Protein 6ZUI (pdb70)

Secondary structure (DSSP, 8-state):
-HHHHHHHHHHHHHHHH-TTT--HHHHHHHHT---TTT-S-HHHHHHHHHHHHHHHHHHHHHHHHHHSSSSHHHHHHHHHHTT---SS--GGGTTT--EEEEEEEEGGGTEEEEEEEEEEEBTTS-EEEEEEEEEEEESSSS--PPPPSEEEEEEEEEE--TT--SSEEEEEEEEEEE------SGGGGGSSEEEEEEEEEEEETTEEEEEEEEEEEETTTTEEEEEEEETTSS-SS-GGGGTTT--GGG-B--GGGGGG-HHHHTTTT-EEEEEEEEETTS-EEEEEEEEEEETTEEEEEEEEEEES--TTSTTTTT-B-SS----HHHHHHTTTTTS-HHHHHHHHHHHHHHHHHHHHHHHHHHHTTS-B-SS-HHHHHHHHHHHHHHHHHHHHHHTSSHHHHHHHHHHHHHSBPPP-

Structure (mmCIF, N/CA/C/O backbone):
data_6ZUI
#
_entry.id   6ZUI
#
_cell.length_a   90.232
_cell.length_b   95.437
_cell.length_c   106.246
_cell.angle_alpha   90.000
_cell.angle_beta   90.000
_cell.angle_gamma   90.000
#
_symmetry.space_group_name_H-M   'C 2 2 21'
#
loop_
_entity.id
_entity.type
_entity.pdbx_description
1 polymer 'HTH-type transcriptional repressor NemR,Green fluorescent protein,Green fluorescent protein,HTH-type transcriptional repressor NemR'
2 water water
#
loop_
_atom_site.group_PDB
_atom_site.id
_atom_site.type_symbol
_atom_site.label_atom_id
_atom_site.label_alt_id
_atom_site.label_comp_id
_atom_site.label_asym_id
_atom_site.label_entity_id
_atom_site.label_seq_id
_atom_site.pdbx_PDB_ins_code
_atom_site.Cartn_x
_atom_site.Cartn_y
_atom_site.Cartn_z
_atom_site.occupancy
_atom_site.B_iso_or_equiv
_atom_site.auth_seq_id
_atom_site.auth_comp_id
_atom_site.auth_asym_id
_atom_site.auth_atom_id
_atom_site.pdbx_PDB_model_num
ATOM 1 N N . ASP A 1 8 ? -10.44186 -40.57794 28.90563 1.000 63.93996 8 ASP A N 1
ATOM 2 C CA . ASP A 1 8 ? -10.27120 -42.01965 28.76324 1.000 57.22103 8 ASP A CA 1
ATOM 3 C C . ASP A 1 8 ? -9.55188 -42.36423 27.45850 1.000 56.28812 8 ASP A C 1
ATOM 4 O O . ASP A 1 8 ? -10.04433 -42.05034 26.37176 1.000 55.27626 8 ASP A O 1
ATOM 9 N N . THR A 1 9 ? -8.39892 -43.03143 27.56938 1.000 52.06535 9 THR A N 1
ATOM 10 C CA . THR A 1 9 ? -7.58263 -43.30023 26.38802 1.000 55.03209 9 THR A CA 1
ATOM 11 C C . THR A 1 9 ? -8.30859 -44.21117 25.40480 1.000 53.32554 9 THR A C 1
ATOM 12 O O . THR A 1 9 ? -8.28686 -43.96858 24.19368 1.000 51.24329 9 THR A O 1
ATOM 16 N N . ARG A 1 10 ? -8.95863 -45.26366 25.90028 1.000 51.93917 10 ARG A N 1
ATOM 17 C CA . ARG A 1 10 ? -9.59870 -46.20177 24.98598 1.000 53.74208 10 ARG A CA 1
ATOM 18 C C . ARG A 1 10 ? -10.76218 -45.55114 24.25147 1.000 48.68099 10 ARG A C 1
ATOM 19 O O . ARG A 1 10 ? -10.92599 -45.74681 23.04265 1.000 47.05019 10 ARG A O 1
ATOM 27 N N . GLU A 1 11 ? -11.57940 -44.77589 24.96160 1.000 46.68568 11 GLU A N 1
ATOM 28 C CA . GLU A 1 11 ? -12.65794 -44.05053 24.30030 1.000 47.55049 11 GLU A CA 1
ATOM 29 C C . GLU A 1 11 ? -12.11442 -43.06227 23.27711 1.000 45.88457 11 GLU A C 1
ATOM 30 O O . GLU A 1 11 ? -12.68591 -42.90500 22.19153 1.000 39.76404 11 GLU A O 1
ATOM 36 N N . HIS A 1 12 ? -10.99689 -42.40322 23.59441 1.000 44.37017 12 HIS A N 1
ATOM 37 C CA . HIS A 1 12 ? -10.46455 -41.39222 22.68774 1.000 44.70651 12 HIS A CA 1
ATOM 38 C C . HIS A 1 12 ? -10.08139 -42.00235 21.35053 1.000 38.84185 12 HIS A C 1
ATOM 39 O O . HIS A 1 12 ? -10.37538 -41.43741 20.29381 1.000 39.93863 12 HIS A O 1
ATOM 46 N N . LEU A 1 13 ? -9.43431 -43.16140 21.38022 1.000 38.25316 13 LEU A N 1
ATOM 47 C CA . LEU A 1 13 ? -9.04804 -43.83941 20.14793 1.000 40.29100 13 LEU A CA 1
ATOM 48 C C . LEU A 1 13 ? -10.27046 -44.23984 19.33146 1.000 42.66019 13 LEU A C 1
ATOM 49 O O . LEU A 1 13 ? -10.33700 -43.98536 18.12174 1.000 43.22342 13 LEU A O 1
ATOM 54 N N . LEU A 1 14 ? -11.24806 -44.88179 19.97727 1.000 37.21624 14 LEU A N 1
ATOM 55 C CA . LEU A 1 14 ? -12.45274 -45.28296 19.26299 1.000 38.10571 14 LEU A CA 1
ATOM 56 C C . LEU A 1 14 ? -13.14874 -44.07616 18.67024 1.000 37.38938 14 LEU A C 1
ATOM 57 O O . LEU A 1 14 ? -13.58518 -44.10999 17.51433 1.000 37.88995 14 LEU A O 1
ATOM 62 N N . ALA A 1 15 ? -13.24770 -42.99131 19.44212 1.000 38.12615 15 ALA A N 1
ATOM 63 C CA . ALA A 1 15 ? -13.84604 -41.77425 18.90852 1.000 39.70953 15 ALA A CA 1
ATOM 64 C C . ALA A 1 15 ? -13.06015 -41.28502 17.70223 1.000 42.47963 15 ALA A C 1
ATOM 65 O O . ALA A 1 15 ? -13.64357 -41.00086 16.64722 1.000 41.00368 15 ALA A O 1
ATOM 67 N N . THR A 1 16 ? -11.72272 -41.23213 17.82608 1.000 36.29948 16 THR A N 1
ATOM 68 C CA . THR A 1 16 ? -10.88434 -40.79958 16.71117 1.000 36.89098 16 THR A CA 1
ATOM 69 C C . THR A 1 16 ? -11.05275 -41.71690 15.50798 1.000 37.00677 16 THR A C 1
ATOM 70 O O . THR A 1 16 ? -11.24347 -41.24866 14.37870 1.000 36.07164 16 THR A O 1
ATOM 74 N N . GLY A 1 17 ? -10.97437 -43.03186 15.72781 1.000 33.50823 17 GLY A N 1
ATOM 75 C CA . GLY A 1 17 ? -11.09681 -43.96267 14.61791 1.000 37.79864 17 GLY A CA 1
ATOM 76 C C . GLY A 1 17 ? -12.44653 -43.91213 13.92116 1.000 36.87149 17 GLY A C 1
ATOM 77 O O . GLY A 1 17 ? -12.54273 -44.17712 12.72081 1.000 38.68211 17 GLY A O 1
ATOM 78 N N . GLU A 1 18 ? -13.50441 -43.58517 14.65638 1.000 36.64421 18 GLU A N 1
ATOM 79 C CA . GLU A 1 18 ? -14.81189 -43.41359 14.02760 1.000 42.07532 18 GLU A CA 1
ATOM 80 C C . GLU A 1 18 ? -14.79505 -42.24523 13.04463 1.000 44.11010 18 GLU A C 1
ATOM 81 O O . GLU A 1 18 ? -15.19448 -42.39022 11.88176 1.000 41.47996 18 GLU A O 1
ATOM 87 N N . GLN A 1 19 ? -14.34053 -41.06915 13.50317 1.000 41.23982 19 GLN A N 1
ATOM 88 C CA . GLN A 1 19 ? -14.23853 -39.90869 12.62039 1.000 39.40371 19 GLN A CA 1
ATOM 89 C C . GLN A 1 19 ? -13.36495 -40.22094 11.41508 1.000 43.42353 19 GLN A C 1
ATOM 90 O O . GLN A 1 19 ? -13.69401 -39.84676 10.28241 1.000 45.62685 19 GLN A O 1
ATOM 96 N N . LEU A 1 20 ? -12.25296 -40.92180 11.63918 1.000 37.80977 20 LEU A N 1
ATOM 97 C CA . LEU A 1 20 ? -11.35919 -41.26394 10.54041 1.000 39.38257 20 LEU A CA 1
ATOM 98 C C . LEU A 1 20 ? -12.06856 -42.15703 9.53112 1.000 45.20576 20 LEU A C 1
ATOM 99 O O . LEU A 1 20 ? -12.01040 -41.91745 8.31973 1.000 49.07741 20 LEU A O 1
ATOM 104 N N . SER A 1 21 ? -12.75842 -43.19112 10.01899 1.000 40.12149 21 SER A N 1
ATOM 105 C CA . SER A 1 21 ? -13.53627 -44.04977 9.13264 1.000 45.26547 21 SER A CA 1
ATOM 106 C C . SER A 1 21 ? -14.68211 -43.28309 8.47703 1.000 43.41457 21 SER A C 1
ATOM 107 O O . SER A 1 21 ? -14.98589 -43.50183 7.29942 1.000 46.67014 21 SER A O 1
ATOM 110 N N . LEU A 1 22 ? -15.32868 -42.37895 9.22281 1.000 40.84873 22 LEU A N 1
ATOM 111 C CA . LEU A 1 22 ? -16.36396 -41.52194 8.63766 1.000 47.93535 22 LEU A CA 1
ATOM 112 C C . LEU A 1 22 ? -15.88344 -40.82710 7.37243 1.000 48.37896 22 LEU A C 1
ATOM 113 O O . LEU A 1 22 ? -16.68553 -40.53862 6.47838 1.000 47.98969 22 LEU A O 1
ATOM 118 N N . GLN A 1 23 ? -14.58141 -40.55552 7.27474 1.000 49.14537 23 GLN A N 1
ATOM 119 C CA . GLN A 1 23 ? -14.01194 -39.81857 6.15448 1.000 49.13492 23 GLN A CA 1
ATOM 120 C C . GLN A 1 23 ? -13.19624 -40.70027 5.22032 1.000 51.93868 23 GLN A C 1
ATOM 121 O O . GLN A 1 23 ? -13.37899 -40.63651 3.99869 1.000 54.48200 23 GLN A O 1
ATOM 127 N N . ARG A 1 24 ? -12.31256 -41.53912 5.77397 1.000 50.03604 24 ARG A N 1
ATOM 128 C CA . ARG A 1 24 ? -11.45223 -42.42107 4.98491 1.000 51.45430 24 ARG A CA 1
ATOM 129 C C . ARG A 1 24 ? -12.11391 -43.74445 4.63684 0.230 49.62847 24 ARG A C 1
ATOM 130 O O . ARG A 1 24 ? -11.71117 -44.39059 3.66280 1.000 50.55777 24 ARG A O 1
ATOM 138 N N . GLY A 1 25 ? -13.07864 -44.18514 5.43900 1.000 46.56047 25 GLY A N 1
ATOM 139 C CA . GLY A 1 25 ? -13.47568 -45.57750 5.46553 1.000 50.11593 25 GLY A CA 1
ATOM 140 C C . GLY A 1 25 ? -12.62677 -46.37879 6.44021 1.000 51.21227 25 GLY A C 1
ATOM 141 O O . GLY A 1 25 ? -11.57267 -45.93932 6.91325 1.000 45.87327 25 GLY A O 1
ATOM 142 N N . PHE A 1 26 ? -13.09779 -47.58955 6.75581 1.000 45.85707 26 PHE A N 1
ATOM 143 C CA . PHE A 1 26 ? -12.37406 -48.36529 7.75601 1.000 44.78661 26 PHE A CA 1
ATOM 144 C C . PHE A 1 26 ? -11.14155 -49.03013 7.16768 1.000 47.24779 26 PHE A C 1
ATOM 145 O O . PHE A 1 26 ? -10.04700 -48.93513 7.73530 1.000 50.13527 26 PHE A O 1
ATOM 153 N N . THR A 1 27 ? -11.30694 -49.73739 6.05103 1.000 47.58292 27 THR A N 1
ATOM 154 C CA . THR A 1 27 ? -10.18866 -50.48345 5.48725 1.000 48.80936 27 THR A CA 1
ATOM 155 C C . THR A 1 27 ? -9.05947 -49.55315 5.07929 1.000 49.88823 27 THR A C 1
ATOM 156 O O . THR A 1 27 ? -7.89383 -49.96604 5.05683 1.000 50.05526 27 THR A O 1
ATOM 160 N N . GLY A 1 28 ? -9.38483 -48.29389 4.76923 0.626 50.12380 28 GLY A N 1
ATOM 161 C CA . GLY A 1 28 ? -8.39957 -47.29627 4.40702 0.626 50.77189 28 GLY A CA 1
ATOM 162 C C . GLY A 1 28 ? -7.78811 -46.53979 5.56123 0.626 54.09869 28 GLY A C 1
ATOM 163 O O . GLY A 1 28 ? -6.78436 -45.84134 5.37540 0.626 55.22126 28 GLY A O 1
ATOM 164 N N . MET A 1 29 ? -8.37238 -46.64871 6.75157 1.000 51.41904 29 MET A N 1
ATOM 165 C CA . MET A 1 29 ? -7.79655 -46.02424 7.93587 1.000 44.66460 29 MET A CA 1
ATOM 166 C C . MET A 1 29 ? -6.53883 -46.77435 8.35876 1.000 46.23479 29 MET A C 1
ATOM 167 O O . MET A 1 29 ? -6.59955 -47.97079 8.66496 1.000 43.06967 29 MET A O 1
ATOM 172 N N . GLY A 1 30 ? -5.39373 -46.07823 8.35690 1.000 39.96158 30 GLY A N 1
ATOM 173 C CA . GLY A 1 30 ? -4.14419 -46.66835 8.80123 1.000 37.03366 30 GLY A CA 1
ATOM 174 C C . GLY A 1 30 ? -3.93669 -46.47858 10.29383 1.000 38.58437 30 GLY A C 1
ATOM 175 O O . GLY A 1 30 ? -4.46463 -45.55396 10.89249 1.000 39.01016 30 GLY A O 1
ATOM 176 N N . LEU A 1 31 ? -3.17610 -47.38513 10.90704 1.000 34.91551 31 LEU A N 1
ATOM 177 C CA . LEU A 1 31 ? -3.04421 -47.33036 12.36124 1.000 41.24886 31 LEU A CA 1
ATOM 178 C C . LEU A 1 31 ? -2.17008 -46.16367 12.79653 1.000 43.44530 31 LEU A C 1
ATOM 179 O O . LEU A 1 31 ? -2.46366 -45.49783 13.79791 1.000 42.31691 31 LEU A O 1
ATOM 184 N N . SER A 1 32 ? -1.08913 -45.90247 12.06213 1.000 48.73680 32 SER A N 1
ATOM 185 C CA . SER A 1 32 ? -0.26288 -44.74632 12.37759 1.000 46.02308 32 SER A CA 1
ATOM 186 C C . SER A 1 32 ? -1.05031 -43.45339 12.21061 1.000 43.18097 32 SER A C 1
ATOM 187 O O . SER A 1 32 ? -0.93694 -42.54589 13.04202 1.000 44.95617 32 SER A O 1
ATOM 190 N N . GLU A 1 33 ? -1.88468 -43.36041 11.16297 1.000 43.44152 33 GLU A N 1
ATOM 191 C CA . GLU A 1 33 ? -2.69877 -42.16062 10.99213 1.000 42.95075 33 GLU A CA 1
ATOM 192 C C . GLU A 1 33 ? -3.69077 -41.99370 12.13442 1.000 47.19484 33 GLU A C 1
ATOM 193 O O . GLU A 1 33 ? -4.05861 -40.85808 12.47852 1.000 43.38053 33 GLU A O 1
ATOM 199 N N . LEU A 1 34 ? -4.12649 -43.11249 12.72917 1.000 42.98195 34 LEU A N 1
ATOM 200 C CA . LEU A 1 34 ? -5.06001 -43.07769 13.85031 1.000 40.90429 34 LEU A CA 1
ATOM 201 C C . LEU A 1 34 ? -4.37529 -42.60011 15.12615 1.000 44.96289 34 LEU A C 1
ATOM 202 O O . LEU A 1 34 ? -4.91399 -41.75585 15.85154 1.000 43.78418 34 LEU A O 1
ATOM 207 N N . LEU A 1 35 ? -3.19215 -43.13893 15.43125 1.000 42.79943 35 LEU A N 1
ATOM 208 C CA . LEU A 1 35 ? -2.47902 -42.65615 16.61031 1.000 47.56130 35 LEU A CA 1
ATOM 209 C C . LEU A 1 35 ? -1.99291 -41.22128 16.43768 1.000 46.18844 35 LEU A C 1
ATOM 210 O O . LEU A 1 35 ? -1.93773 -40.47084 17.41551 1.000 48.75600 35 LEU A O 1
ATOM 215 N N . LYS A 1 36 ? -1.66714 -40.80660 15.21599 1.000 44.43752 36 LYS A N 1
ATOM 216 C CA . LYS A 1 36 ? -1.29306 -39.41418 15.00295 1.000 47.03139 36 LYS A CA 1
ATOM 217 C C . LYS A 1 36 ? -2.45058 -38.48137 15.34386 1.000 52.20371 36 LYS A C 1
ATOM 218 O O . LYS A 1 36 ? -2.32834 -37.60140 16.20582 1.000 52.15249 36 LYS A O 1
ATOM 224 N N . THR A 1 37 ? -3.58845 -38.65706 14.66999 1.000 49.99221 37 THR A N 1
ATOM 225 C CA . THR A 1 37 ? -4.72198 -37.76804 14.90759 1.000 41.67276 37 THR A CA 1
ATOM 226 C C . THR A 1 37 ? -5.21518 -37.86415 16.35046 1.000 48.78075 37 THR A C 1
ATOM 227 O O . THR A 1 37 ? -5.63404 -36.85982 16.93575 1.000 53.41264 37 THR A O 1
ATOM 231 N N . ALA A 1 38 ? -5.15410 -39.05705 16.95276 1.000 50.55347 38 ALA A N 1
ATOM 232 C CA . ALA A 1 38 ? -5.56012 -39.21344 18.34855 1.000 50.18313 38 ALA A CA 1
ATOM 233 C C . ALA A 1 38 ? -4.50602 -38.73151 19.34178 1.000 54.55379 38 ALA A C 1
ATOM 234 O O . ALA A 1 38 ? -4.84309 -38.50348 20.51217 1.000 49.25639 38 ALA A O 1
ATOM 236 N N . GLU A 1 39 ? -3.24404 -38.60604 18.91141 1.000 57.86264 39 GLU A N 1
ATOM 237 C CA . GLU A 1 39 ? -2.13241 -38.17444 19.76330 1.000 54.73474 39 GLU A CA 1
ATOM 238 C C . GLU A 1 39 ? -1.91119 -39.15718 20.91840 1.000 52.53128 39 GLU A C 1
ATOM 239 O O . GLU A 1 39 ? -1.92800 -38.79499 22.09867 1.000 55.67816 39 GLU A O 1
ATOM 245 N N . VAL A 1 40 ? -1.70516 -40.41936 20.55245 1.000 53.59694 40 VAL A N 1
ATOM 246 C CA . VAL A 1 40 ? -1.50656 -41.50119 21.51539 1.000 55.91453 40 VAL A CA 1
ATOM 247 C C . VAL A 1 40 ? -0.25267 -42.30367 21.14155 1.000 62.15214 40 VAL A C 1
ATOM 248 O O . VAL A 1 40 ? 0.44581 -42.84419 22.00391 1.000 62.51068 40 VAL A O 1
ATOM 252 N N . SER A 1 44 ? 2.17362 -47.22941 19.94235 1.000 56.18894 44 SER A N 1
ATOM 253 C CA . SER A 1 44 ? 1.31869 -47.56506 21.07736 1.000 58.72838 44 SER A CA 1
ATOM 254 C C . SER A 1 44 ? 0.29618 -48.65764 20.72686 1.000 59.01158 44 SER A C 1
ATOM 255 O O . SER A 1 44 ? 0.66359 -49.82225 20.51376 1.000 66.33511 44 SER A O 1
ATOM 258 N N . PHE A 1 45 ? -0.98272 -48.25810 20.72889 1.000 61.30893 45 PHE A N 1
ATOM 259 C CA . PHE A 1 45 ? -2.16815 -48.98772 20.25229 1.000 55.76831 45 PHE A CA 1
ATOM 260 C C . PHE A 1 45 ? -2.37683 -50.39339 20.80805 1.000 57.26716 45 PHE A C 1
ATOM 261 O O . PHE A 1 45 ? -3.43227 -50.67045 21.39147 1.000 56.99338 45 PHE A O 1
ATOM 269 N N . TYR A 1 46 ? -1.42831 -51.31324 20.59295 1.000 57.22449 46 TYR A N 1
ATOM 270 C CA . TYR A 1 46 ? -1.67641 -52.66299 21.09264 1.000 57.61700 46 TYR A CA 1
ATOM 271 C C . TYR A 1 46 ? -1.73923 -52.69715 22.61043 1.000 60.95761 46 TYR A C 1
ATOM 272 O O . TYR A 1 46 ? -2.20086 -53.69700 23.18044 1.000 55.88541 46 TYR A O 1
ATOM 281 N N . HIS A 1 47 ? -1.30858 -51.60933 23.25979 0.879 66.17264 47 HIS A N 1
ATOM 282 C CA . HIS A 1 47 ? -1.61600 -51.39012 24.66602 0.879 67.06997 47 HIS A CA 1
ATOM 283 C C . HIS A 1 47 ? -3.08622 -51.65828 24.94329 0.879 68.82992 47 HIS A C 1
ATOM 284 O O . HIS A 1 47 ? -3.43377 -52.29730 25.94323 0.879 72.83394 47 HIS A O 1
ATOM 291 N N . TYR A 1 48 ? -3.96379 -51.21438 24.03805 0.832 67.82301 48 TYR A N 1
ATOM 292 C CA . TYR A 1 48 ? -5.39332 -51.19088 24.29387 0.832 61.97073 48 TYR A CA 1
ATOM 293 C C . TYR A 1 48 ? -6.22863 -52.09958 23.39970 0.832 59.13692 48 TYR A C 1
ATOM 294 O O . TYR A 1 48 ? -7.35272 -52.43975 23.78503 0.832 57.47212 48 TYR A O 1
ATOM 303 N N . PHE A 1 49 ? -5.73234 -52.50291 22.23007 1.000 60.91426 49 PHE A N 1
ATOM 304 C CA . PHE A 1 49 ? -6.51909 -53.35445 21.34058 1.000 56.26808 49 PHE A CA 1
ATOM 305 C C . PHE A 1 49 ? -5.65347 -54.47237 20.77268 1.000 54.21373 49 PHE A C 1
ATOM 306 O O . PHE A 1 49 ? -4.47861 -54.26119 20.45682 1.000 52.55443 49 PHE A O 1
ATOM 314 N N . ARG A 1 50 ? -6.24882 -55.66117 20.62920 1.000 54.22483 50 ARG A N 1
ATOM 315 C CA . ARG A 1 50 ? -5.50630 -56.80896 20.10940 1.000 54.75822 50 ARG A CA 1
ATOM 316 C C . ARG A 1 50 ? -5.03049 -56.58186 18.67508 1.000 55.61373 50 ARG A C 1
ATOM 317 O O . ARG A 1 50 ? -4.00220 -57.14226 18.26415 1.000 50.99051 50 ARG A O 1
ATOM 325 N N . SER A 1 51 ? -5.74545 -55.75860 17.90777 1.000 49.43573 51 SER A N 1
ATOM 326 C CA . SER A 1 51 ? -5.51879 -55.65163 16.47186 1.000 43.71435 51 SER A CA 1
ATOM 327 C C . SER A 1 51 ? -6.40673 -54.55125 15.92505 1.000 41.50930 51 SER A C 1
ATOM 328 O O . SER A 1 51 ? -7.28256 -54.03137 16.61950 1.000 43.18244 51 SER A O 1
ATOM 331 N N . LYS A 1 52 ? -6.18716 -54.21792 14.65411 1.000 40.00077 52 LYS A N 1
ATOM 332 C CA . LYS A 1 52 ? -7.08098 -53.27242 13.99697 1.000 42.71628 52 LYS A CA 1
ATOM 333 C C . LYS A 1 52 ? -8.47893 -53.86481 13.84172 1.000 39.08678 52 LYS A C 1
ATOM 334 O O . LYS A 1 52 ? -9.48464 -53.14497 13.93988 1.000 38.35133 52 LYS A O 1
ATOM 340 N N . GLU A 1 53 ? -8.55161 -55.17541 13.62919 1.000 39.98102 53 GLU A N 1
ATOM 341 C CA . GLU A 1 53 ? -9.83643 -55.83667 13.43953 1.000 45.18174 53 GLU A CA 1
ATOM 342 C C . GLU A 1 53 ? -10.66207 -55.78998 14.72037 1.000 38.64289 53 GLU A C 1
ATOM 343 O O . GLU A 1 53 ? -11.85317 -55.47109 14.69441 1.000 42.63565 53 GLU A O 1
ATOM 349 N N . ALA A 1 54 ? -10.02762 -56.06519 15.85822 1.000 41.32640 54 ALA A N 1
ATOM 350 C CA . ALA A 1 54 ? -10.70622 -55.95143 17.14669 1.000 40.10007 54 ALA A CA 1
ATOM 351 C C . ALA A 1 54 ? -11.07320 -54.50528 17.45295 1.000 38.20923 54 ALA A C 1
ATOM 352 O O . ALA A 1 54 ? -12.15462 -54.22575 17.98193 1.000 39.12487 54 ALA A O 1
ATOM 354 N N . PHE A 1 55 ? -10.17481 -53.57345 17.14732 1.000 39.47646 55 PHE A N 1
ATOM 355 C CA . PHE A 1 55 ? -10.51646 -52.16593 17.25781 1.000 40.13406 55 PHE A CA 1
ATOM 356 C C . PHE A 1 55 ? -11.77474 -51.84974 16.45087 1.000 35.09916 55 PHE A C 1
ATOM 357 O O . PHE A 1 55 ? -12.66319 -51.13633 16.92315 1.000 31.63399 55 PHE A O 1
ATOM 365 N N . GLY A 1 56 ? -11.86731 -52.38180 15.23100 1.000 39.32159 56 GLY A N 1
ATOM 366 C CA . GLY A 1 56 ? -13.01831 -52.08273 14.39304 1.000 36.89033 56 GLY A CA 1
ATOM 367 C C . GLY A 1 56 ? -14.31010 -52.64443 14.95438 1.000 40.43496 56 GLY A C 1
ATOM 368 O O . GLY A 1 56 ? -15.36243 -51.99319 14.89893 1.000 35.53312 56 GLY A O 1
ATOM 369 N N . VAL A 1 57 ? -14.25363 -53.86275 15.49690 1.000 37.98529 57 VAL A N 1
ATOM 370 C CA . VAL A 1 57 ? -15.43355 -54.41365 16.15112 1.000 42.35317 57 VAL A CA 1
ATOM 371 C C . VAL A 1 57 ? -15.85284 -53.51998 17.30912 1.000 38.04940 57 VAL A C 1
ATOM 372 O O . VAL A 1 57 ? -17.02736 -53.16015 17.43677 1.000 36.77090 57 VAL A O 1
ATOM 376 N N . ALA A 1 58 ? -14.89441 -53.11364 18.14451 1.000 36.39144 58 ALA A N 1
ATOM 377 C CA . ALA A 1 58 ? -15.21005 -52.24160 19.27231 1.000 34.98011 58 ALA A CA 1
ATOM 378 C C . ALA A 1 58 ? -15.76041 -50.90130 18.80342 1.000 37.47021 58 ALA A C 1
ATOM 379 O O . ALA A 1 58 ? -16.68992 -50.36051 19.41116 1.000 38.31188 58 ALA A O 1
ATOM 381 N N . MET A 1 59 ? -15.18844 -50.33944 17.73388 1.000 37.87664 59 MET A N 1
ATOM 382 C CA . MET A 1 59 ? -15.69328 -49.07197 17.21462 1.000 37.34757 59 MET A CA 1
ATOM 383 C C . MET A 1 59 ? -17.12366 -49.22206 16.72146 1.000 37.81898 59 MET A C 1
ATOM 384 O O . MET A 1 59 ? -17.95816 -48.33928 16.93430 1.000 35.86457 59 MET A O 1
ATOM 389 N N . LEU A 1 60 ? -17.41582 -50.34441 16.06322 1.000 38.99055 60 LEU A N 1
ATOM 390 C CA . LEU A 1 60 ? -18.75949 -50.62225 15.56904 1.000 37.48813 60 LEU A CA 1
ATOM 391 C C . LEU A 1 60 ? -19.74331 -50.77228 16.71998 1.000 40.33275 60 LEU A C 1
ATOM 392 O O . LEU A 1 60 ? -20.78899 -50.10829 16.75028 1.000 41.47584 60 LEU A O 1
ATOM 397 N N . GLU A 1 61 ? -19.41789 -51.63664 17.68750 0.941 34.45997 61 GLU A N 1
ATOM 398 C CA . GLU A 1 61 ? -20.29820 -51.82151 18.83834 0.941 38.99185 61 GLU A CA 1
ATOM 399 C C . GLU A 1 61 ? -20.52751 -50.50780 19.58276 0.941 42.23139 61 GLU A C 1
ATOM 400 O O . GLU A 1 61 ? -21.64534 -50.22265 20.02503 0.941 40.81281 61 GLU A O 1
ATOM 406 N N . ARG A 1 62 ? -19.48619 -49.68363 19.71673 1.000 41.06872 62 ARG A N 1
ATOM 407 C CA . ARG A 1 62 ? -19.66206 -48.37895 20.34947 1.000 41.30446 62 ARG A CA 1
ATOM 408 C C . ARG A 1 62 ? -20.61371 -47.50283 19.54249 1.000 42.07354 62 ARG A C 1
ATOM 409 O O . ARG A 1 62 ? -21.53207 -46.88201 20.09666 1.000 38.51226 62 ARG A O 1
ATOM 417 N N . HIS A 1 63 ? -20.41543 -47.45167 18.22534 1.000 37.08587 63 HIS A N 1
ATOM 418 C CA . HIS A 1 63 ? -21.24745 -46.59869 17.38649 1.000 43.08855 63 HIS A CA 1
ATOM 419 C C . HIS A 1 63 ? -22.72005 -47.00782 17.45495 1.000 41.39897 63 HIS A C 1
ATOM 420 O O . HIS A 1 63 ? -23.59754 -46.16341 17.65718 1.000 42.13447 63 HIS A O 1
ATOM 427 N N . TYR A 1 64 ? -23.01001 -48.29887 17.27843 1.000 41.16144 64 TYR A N 1
ATOM 428 C CA . TYR A 1 64 ? -24.40140 -48.74849 17.28194 1.000 40.80240 64 TYR A CA 1
ATOM 429 C C . TYR A 1 64 ? -25.03494 -48.62988 18.65630 1.000 42.01351 64 TYR A C 1
ATOM 430 O O . TYR A 1 64 ? -26.23036 -48.32431 18.75416 1.000 44.50623 64 TYR A O 1
ATOM 439 N N . ALA A 1 65 ? -24.25628 -48.83734 19.72346 1.000 41.85921 65 ALA A N 1
ATOM 440 C CA . ALA A 1 65 ? -24.79122 -48.65218 21.06893 1.000 41.15537 65 ALA A CA 1
ATOM 441 C C . ALA A 1 65 ? -25.28348 -47.22800 21.27195 1.000 44.61763 65 ALA A C 1
ATOM 442 O O . ALA A 1 65 ? -26.33027 -47.00535 21.89329 1.000 50.85390 65 ALA A O 1
ATOM 444 N N . ALA A 1 66 ? -24.54834 -46.24836 20.74969 1.000 37.35673 66 ALA A N 1
ATOM 445 C CA . ALA A 1 66 ? -24.98227 -44.86441 20.88966 1.000 42.37221 66 ALA A CA 1
ATOM 446 C C . ALA A 1 66 ? -26.15588 -44.55403 19.97017 1.000 46.43755 66 ALA A C 1
ATOM 447 O O . ALA A 1 66 ? -27.01651 -43.73355 20.31467 1.000 46.51776 66 ALA A O 1
ATOM 449 N N . TYR A 1 67 ? -26.20170 -45.18434 18.79843 1.000 41.07240 67 TYR A N 1
ATOM 450 C CA . TYR A 1 67 ? -27.27877 -44.90460 17.86321 1.000 46.58198 67 TYR A CA 1
ATOM 451 C C . TYR A 1 67 ? -28.57909 -45.60469 18.27679 1.000 44.79252 67 TYR A C 1
ATOM 452 O O . TYR A 1 67 ? -29.64710 -44.98566 18.24542 1.000 43.91451 67 TYR A O 1
ATOM 461 N N . HIS A 1 68 ? -28.50119 -46.87428 18.69830 1.000 44.48161 68 HIS A N 1
ATOM 462 C CA . HIS A 1 68 ? -29.66802 -47.55826 19.25602 1.000 45.59244 68 HIS A CA 1
ATOM 463 C C . HIS A 1 68 ? -30.27029 -46.76614 20.39862 1.000 47.57807 68 HIS A C 1
ATOM 464 O O . HIS A 1 68 ? -31.49703 -46.67236 20.51759 1.000 44.41285 68 HIS A O 1
ATOM 471 N N . GLN A 1 69 ? -29.42136 -46.20907 21.26859 0.963 45.01868 69 GLN A N 1
ATOM 472 C CA . GLN A 1 69 ? -29.93494 -45.39309 22.36390 0.963 50.39316 69 GLN A CA 1
ATOM 473 C C . GLN A 1 69 ? -30.58069 -44.11354 21.84221 0.963 47.92511 69 GLN A C 1
ATOM 474 O O . GLN A 1 69 ? -31.62990 -43.69939 22.34142 0.963 46.09403 69 GLN A O 1
ATOM 480 N N . ARG A 1 70 ? -29.97801 -43.47684 20.83428 1.000 43.77638 70 ARG A N 1
ATOM 481 C CA . ARG A 1 70 ? -30.60467 -42.29411 20.24893 1.000 48.98662 70 ARG A CA 1
ATOM 482 C C . ARG A 1 70 ? -31.93830 -42.65244 19.60083 1.000 45.41098 70 ARG A C 1
ATOM 483 O O . ARG A 1 70 ? -32.92486 -41.92248 19.74524 1.000 40.34915 70 ARG A O 1
ATOM 491 N N . LEU A 1 71 ? -31.98929 -43.78403 18.89550 1.000 43.61304 71 LEU A N 1
ATOM 492 C CA . LEU A 1 71 ? -33.24855 -44.22323 18.30732 1.000 46.84927 71 LEU A CA 1
ATOM 493 C C . LEU A 1 71 ? -34.26309 -44.58254 19.38507 1.000 46.29924 71 LEU A C 1
ATOM 494 O O . LEU A 1 71 ? -35.44558 -44.23754 19.26906 1.000 45.42481 71 LEU A O 1
ATOM 499 N N . THR A 1 72 ? -33.81384 -45.25382 20.44857 1.000 42.40309 72 THR A N 1
ATOM 500 C CA . THR A 1 72 ? -34.71627 -45.63260 21.53040 1.000 44.50110 72 THR A CA 1
ATOM 501 C C . THR A 1 72 ? -35.44013 -44.42185 22.10567 1.000 49.25217 72 THR A C 1
ATOM 502 O O . TH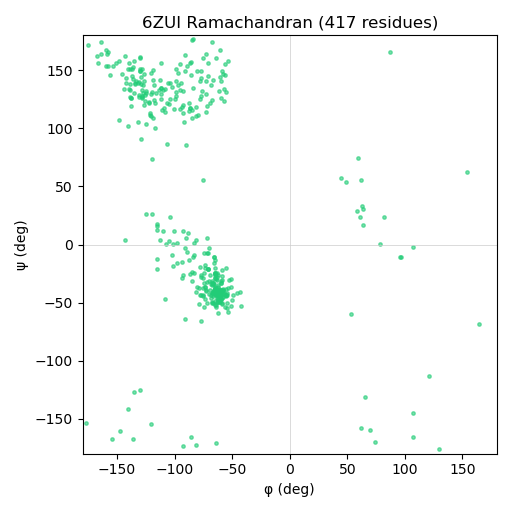R A 1 72 ? -36.67887 -44.40022 22.18350 1.000 49.63715 72 THR A O 1
ATOM 506 N N . GLU A 1 73 ? -34.69308 -43.39332 22.51300 0.874 46.18944 73 GLU A N 1
ATOM 507 C CA . GLU A 1 73 ? -35.37734 -42.27491 23.14875 0.874 52.15433 73 GLU A CA 1
ATOM 508 C C . GLU A 1 73 ? -36.19885 -41.47527 22.14564 0.874 45.96331 73 GLU A C 1
ATOM 509 O O . GLU A 1 73 ? -37.14578 -40.79230 22.54051 0.874 51.84790 73 GLU A O 1
ATOM 515 N N . LEU A 1 74 ? -35.89097 -41.57120 20.85145 1.000 40.78057 74 LEU A N 1
ATOM 516 C CA . LEU A 1 74 ? -36.76173 -40.94659 19.86246 1.000 42.85437 74 LEU A CA 1
ATOM 517 C C . LEU A 1 74 ? -38.04644 -41.75014 19.67681 1.000 46.60464 74 LEU A C 1
ATOM 518 O O . LEU A 1 74 ? -39.14859 -41.21157 19.81543 1.000 49.80108 74 LEU A O 1
ATOM 523 N N . LEU A 1 75 ? -37.93352 -43.04701 19.38264 1.000 43.91599 75 LEU A N 1
ATOM 524 C CA . LEU A 1 75 ? -39.13545 -43.80261 19.03194 1.000 44.00148 75 LEU A CA 1
ATOM 525 C C . LEU A 1 75 ? -40.02257 -44.11979 20.23616 1.000 44.72581 75 LEU A C 1
ATOM 526 O O . LEU A 1 75 ? -41.22475 -44.34801 20.05682 1.000 45.99231 75 LEU A O 1
ATOM 531 N N . GLN A 1 76 ? -39.46411 -44.17039 21.44892 1.000 48.94436 76 GLN A N 1
ATOM 532 C CA . GLN A 1 76 ? -40.23884 -44.50400 22.63991 1.000 48.82062 76 GLN A CA 1
ATOM 533 C C . GLN A 1 76 ? -40.61389 -43.28925 23.47479 1.000 52.31203 76 GLN A C 1
ATOM 534 O O . GLN A 1 76 ? -41.52416 -43.38800 24.30532 1.000 53.44229 76 GLN A O 1
ATOM 540 N N . SER A 1 77 ? -39.93299 -42.15502 23.28755 1.000 51.80660 77 SER A N 1
ATOM 541 C CA . SER A 1 77 ? -40.13115 -41.00217 24.15456 1.000 47.78630 77 SER A CA 1
ATOM 542 C C . SER A 1 77 ? -40.05440 -39.67771 23.41873 1.000 48.01191 77 SER A C 1
ATOM 543 O O . SER A 1 77 ? -40.13376 -38.63129 24.06805 1.000 53.04907 77 SER A O 1
ATOM 546 N N . GLY A 1 78 ? -39.89706 -39.68240 22.10151 0.829 47.78164 78 GLY A N 1
ATOM 547 C CA . GLY A 1 78 ? -39.76178 -38.45315 21.34913 0.829 49.38095 78 GLY A CA 1
ATOM 548 C C . GLY A 1 78 ? -40.98228 -37.55628 21.37879 0.829 47.52148 78 GLY A C 1
ATOM 549 O O . GLY A 1 78 ? -41.91998 -37.78071 22.14571 0.829 49.99129 78 GLY A O 1
ATOM 550 N N . GLU A 1 79 ? -40.97214 -36.52235 20.55011 1.000 50.37844 79 GLU A N 1
ATOM 551 C CA . GLU A 1 79 ? -42.10719 -35.62331 20.46239 1.000 56.47433 79 GLU A CA 1
ATOM 552 C C . GLU A 1 79 ? -43.21767 -36.27897 19.64925 1.000 47.91963 79 GLU A C 1
ATOM 553 O O . GLU A 1 79 ? -42.95633 -37.09313 18.75968 0.842 45.29223 79 GLU A O 1
ATOM 559 N N . GLY A 1 80 ? -44.46631 -35.93488 19.98411 1.000 43.63367 80 GLY A N 1
ATOM 560 C CA . GLY A 1 80 ? -45.64672 -36.43204 19.27866 1.000 44.11309 80 GLY A CA 1
ATOM 561 C C . GLY A 1 80 ? -45.90726 -37.91388 19.52098 1.000 45.75150 80 GLY A C 1
ATOM 562 O O . GLY A 1 80 ? -45.43738 -38.51522 20.49774 1.000 48.22840 80 GLY A O 1
ATOM 563 N N . ASN A 1 81 ? -46.67612 -38.50681 18.60165 1.000 43.60822 81 ASN A N 1
ATOM 564 C CA . ASN A 1 81 ? -47.05912 -39.91043 18.69826 1.000 40.03026 81 ASN A CA 1
ATOM 565 C C . ASN A 1 81 ? -46.06283 -40.78299 17.93696 1.000 45.52068 81 ASN A C 1
ATOM 566 O O . ASN A 1 81 ? -45.04924 -40.30452 17.40837 1.000 42.12809 81 ASN A O 1
ATOM 571 N N . TYR A 1 82 ? -46.37836 -42.07805 17.84119 1.000 43.32959 82 TYR A N 1
ATOM 572 C CA . TYR A 1 82 ? -45.46606 -43.01699 17.20287 1.000 38.79847 82 TYR A CA 1
ATOM 573 C C . TYR A 1 82 ? -45.25958 -42.66935 15.74011 1.000 39.18942 82 TYR A C 1
ATOM 574 O O . TYR A 1 82 ? -44.14950 -42.80213 15.21530 1.000 38.86969 82 TYR A O 1
ATOM 583 N N . ARG A 1 83 ? -46.30951 -42.20755 15.06524 1.000 36.85906 83 ARG A N 1
ATOM 584 C CA . ARG A 1 83 ? -46.14458 -41.82366 13.66944 1.000 37.40403 83 ARG A CA 1
ATOM 585 C C . ARG A 1 83 ? -45.18503 -40.63997 13.52621 1.000 37.58746 83 ARG A C 1
ATOM 586 O O . ARG A 1 83 ? -44.32752 -40.64048 12.63388 1.000 38.62263 83 ARG A O 1
ATOM 594 N N . ASP A 1 84 ? -45.31427 -39.61713 14.38278 1.000 34.25512 84 ASP A N 1
ATOM 595 C CA . ASP A 1 84 ? -44.43601 -38.45075 14.25296 1.000 38.12567 84 ASP A CA 1
ATOM 596 C C . ASP A 1 84 ? -42.97647 -38.84732 14.43295 1.000 36.66166 84 ASP A C 1
ATOM 597 O O . ASP A 1 84 ? -42.10127 -38.38892 13.69518 1.000 35.54071 84 ASP A O 1
ATOM 602 N N . ARG A 1 85 ? -42.70890 -39.68620 15.42917 1.000 35.32919 85 ARG A N 1
ATOM 603 C CA . ARG A 1 85 ? -41.36684 -40.17561 15.68524 1.000 38.38897 85 ARG A CA 1
ATOM 604 C C . ARG A 1 85 ? -40.80252 -40.92811 14.48144 1.000 41.98671 85 ARG A C 1
ATOM 605 O O . ARG A 1 85 ? -39.63656 -40.73666 14.11752 1.000 39.35703 85 ARG A O 1
ATOM 613 N N . ILE A 1 86 ? -41.61972 -41.76312 13.83110 1.000 37.68394 86 ILE A N 1
ATOM 614 C CA . ILE A 1 86 ? -41.14974 -42.49051 12.65474 1.000 35.51733 86 ILE A CA 1
ATOM 615 C C . ILE A 1 86 ? -40.79300 -41.52752 11.53127 1.000 36.56824 86 ILE A C 1
ATOM 616 O O . ILE A 1 86 ? -39.79930 -41.72538 10.81831 1.000 36.18414 86 ILE A O 1
ATOM 621 N N . LEU A 1 87 ? -41.59499 -40.47633 11.34291 1.000 34.83682 87 LEU A N 1
ATOM 622 C CA . LEU A 1 87 ? -41.22298 -39.48022 10.34335 1.000 40.65094 87 LEU A CA 1
ATOM 623 C C . LEU A 1 87 ? -39.94817 -38.74777 10.72831 1.000 38.92975 87 LEU A C 1
ATOM 624 O O . LEU A 1 87 ? -39.15755 -38.39112 9.84792 1.000 40.85312 87 LEU A O 1
ATOM 629 N N . ALA A 1 88 ? -39.72964 -38.51834 12.02698 1.000 35.15328 88 ALA A N 1
ATOM 630 C CA . ALA A 1 88 ? -38.53639 -37.78929 12.44058 1.000 43.46615 88 ALA A CA 1
ATOM 631 C C . ALA A 1 88 ? -37.27698 -38.62586 12.22174 1.000 43.12099 88 ALA A C 1
ATOM 632 O O . ALA A 1 88 ? -36.21113 -38.07263 11.92372 1.000 36.80878 88 ALA A O 1
ATOM 634 N N . TYR A 1 89 ? -37.40416 -39.95652 12.33929 1.000 37.33029 89 TYR A N 1
ATOM 635 C CA . TYR A 1 89 ? -36.31735 -40.87775 12.03090 1.000 33.73427 89 TYR A CA 1
ATOM 636 C C . TYR A 1 89 ? -35.73613 -40.59720 10.65685 1.000 36.36391 89 TYR A C 1
ATOM 637 O O . TYR A 1 89 ? -34.52054 -40.70745 10.45271 1.000 37.54651 89 TYR A O 1
ATOM 646 N N . TYR A 1 90 ? -36.58972 -40.22739 9.69987 1.000 33.20740 90 TYR A N 1
ATOM 647 C CA . TYR A 1 90 ? -36.09195 -39.73368 8.42291 1.000 35.28500 90 TYR A CA 1
ATOM 648 C C . TYR A 1 90 ? -35.69732 -38.26401 8.51861 1.000 42.74929 90 TYR A C 1
ATOM 649 O O . TYR A 1 90 ? -34.65714 -37.86247 7.98459 1.000 43.65024 90 TYR A O 1
ATOM 658 N N . GLN A 1 91 ? -36.50168 -37.46823 9.23145 1.000 39.67063 91 GLN A N 1
ATOM 659 C CA . GLN A 1 91 ? -36.40748 -36.01160 9.14967 1.000 47.97784 91 GLN A CA 1
ATOM 660 C C . GLN A 1 91 ? -35.03470 -35.50453 9.58307 1.000 41.04250 91 GLN A C 1
ATOM 661 O O . GLN A 1 91 ? -34.43760 -34.65359 8.91773 1.000 43.45727 91 GLN A O 1
ATOM 667 N N . GLN A 1 92 ? -34.51177 -36.03216 10.67980 1.000 40.87868 92 GLN A N 1
ATOM 668 C CA . GLN A 1 92 ? -33.24434 -35.59065 11.24244 1.000 47.17212 92 GLN A CA 1
ATOM 669 C C . GLN A 1 92 ? -32.01772 -36.00117 10.42173 1.000 49.93043 92 GLN A C 1
ATOM 670 O O . GLN A 1 92 ? -30.89031 -35.76501 10.88057 1.000 47.66931 92 GLN A O 1
ATOM 676 N N . THR A 1 93 ? -32.17891 -36.60970 9.24516 1.000 47.60182 93 THR A N 1
ATOM 677 C CA . THR A 1 93 ? -31.03058 -36.99761 8.43650 1.000 41.34294 93 THR A CA 1
ATOM 678 C C . THR A 1 93 ? -30.83976 -36.12482 7.20358 1.000 34.61479 93 THR A C 1
ATOM 679 O O . THR A 1 93 ? -29.87737 -36.33787 6.46379 1.000 34.55732 93 THR A O 1
ATOM 683 N N . LEU A 1 94 ? -31.69062 -35.11817 6.98483 1.000 34.50412 94 LEU A N 1
ATOM 684 C CA . LEU A 1 94 ? -31.53803 -34.28588 5.79229 1.000 37.09142 94 LEU A CA 1
ATOM 685 C C . LEU A 1 94 ? -30.28757 -33.40388 5.84098 1.000 35.98909 94 LEU A C 1
ATOM 686 O O . LEU A 1 94 ? -29.76002 -33.03907 4.78540 1.000 34.49371 94 LEU A O 1
ATOM 691 N N . ASN A 1 95 ? -29.80122 -33.05427 7.03050 1.000 31.49886 95 ASN A N 1
ATOM 692 C CA . ASN A 1 95 ? -28.71615 -32.07938 7.14648 1.000 36.74188 95 ASN A CA 1
ATOM 693 C C . ASN A 1 95 ? -27.38310 -32.73031 6.78772 1.000 38.02402 95 ASN A C 1
ATOM 694 O O . ASN A 1 95 ? -27.03307 -33.78245 7.32740 1.000 35.26318 95 ASN A O 1
ATOM 699 N N . GLN A 1 96 ? -26.64443 -32.10682 5.87033 1.000 35.96622 96 GLN A N 1
ATOM 700 C CA . GLN A 1 96 ? -25.34455 -32.61790 5.45404 1.000 41.67860 96 GLN A CA 1
ATOM 701 C C . GLN A 1 96 ? -24.21587 -31.62379 5.72901 1.000 41.35327 96 GLN A C 1
ATOM 702 O O . GLN A 1 96 ? -23.18031 -31.65881 5.06000 1.000 36.77815 96 GLN A O 1
ATOM 708 N N . PHE A 1 97 ? -24.39070 -30.74406 6.72033 1.000 42.03309 97 PHE A N 1
ATOM 709 C CA . PHE A 1 97 ? -23.42190 -29.68537 7.00838 1.000 37.47746 97 PHE A CA 1
ATOM 710 C C . PHE A 1 97 ? -23.16255 -29.62059 8.50658 1.000 37.84557 97 PHE A C 1
ATOM 711 O O . PHE A 1 97 ? -24.08801 -29.76894 9.30759 1.000 36.05392 97 PHE A O 1
ATOM 719 N N . SER A 1 98 ? -21.89136 -29.42787 8.87918 1.000 37.56062 98 SER A N 1
ATOM 720 C CA . SER A 1 98 ? -21.49774 -29.32868 10.28298 1.000 37.60461 98 SER A CA 1
ATOM 721 C C . SER A 1 98 ? -21.87704 -30.59061 11.05748 1.000 45.86380 98 SER A C 1
ATOM 722 O O . SER A 1 98 ? -22.83511 -30.59202 11.84237 1.000 45.51465 98 SER A O 1
ATOM 725 N N . GLN A 1 99 ? -21.12005 -31.66600 10.83878 1.000 50.30667 99 GLN A N 1
ATOM 726 C CA . GLN A 1 99 ? -21.36784 -32.96598 11.44063 1.000 49.34698 99 GLN A CA 1
ATOM 727 C C . GLN A 1 99 ? -20.08293 -33.49946 12.06997 1.000 51.50510 99 GLN A C 1
ATOM 728 O O . GLN A 1 99 ? -18.97585 -33.19758 11.61210 1.000 45.30389 99 GLN A O 1
ATOM 734 N N . HIS A 1 100 ? -20.24003 -34.30252 13.12164 0.719 48.84949 100 HIS A N 1
ATOM 735 C CA . HIS A 1 100 ? -19.10359 -34.93695 13.78135 0.719 56.25460 100 HIS A CA 1
ATOM 736 C C . HIS A 1 100 ? -19.61553 -36.01059 14.72878 0.719 55.69909 100 HIS A C 1
ATOM 737 O O . HIS A 1 100 ? -20.78467 -36.01038 15.12447 0.719 55.26718 100 HIS A O 1
ATOM 744 N N . GLY A 1 101 ? -18.70840 -36.90525 15.11325 1.000 56.39320 101 GLY A N 1
ATOM 745 C CA . GLY A 1 101 ? -18.95403 -37.82938 16.20014 1.000 58.22730 101 GLY A CA 1
ATOM 746 C C . GLY A 1 101 ? -20.11902 -38.78219 15.96272 1.000 58.74078 101 GLY A C 1
ATOM 747 O O . GLY A 1 101 ? -20.53216 -39.05835 14.83079 1.000 56.26699 101 GLY A O 1
ATOM 748 N N . THR A 1 102 ? -20.64999 -39.29275 17.07922 1.000 62.12309 102 THR A N 1
ATOM 749 C CA . THR A 1 102 ? -21.70295 -40.29952 16.99564 1.000 59.25148 102 THR A CA 1
ATOM 750 C C . THR A 1 102 ? -22.96734 -39.73374 16.36644 1.000 58.45887 102 THR A C 1
ATOM 751 O O . THR A 1 102 ? -23.75541 -40.48967 15.79231 1.000 60.64745 102 THR A O 1
ATOM 755 N N . SER A 1 103 ? -23.16968 -38.41537 16.43317 1.000 55.96215 103 SER A N 1
ATOM 756 C CA . SER A 1 103 ? -24.41213 -37.81585 15.95329 1.000 60.28429 103 SER A CA 1
ATOM 757 C C . SER A 1 103 ? -24.37151 -37.43244 14.47831 1.000 54.44194 103 SER A C 1
ATOM 758 O O . SER A 1 103 ? -25.40525 -37.01911 13.94307 1.000 55.66546 103 SER A O 1
ATOM 761 N N . ALA A 1 104 ? -23.22014 -37.54913 13.81532 1.000 45.64233 104 ALA A N 1
ATOM 762 C CA . ALA A 1 104 ? -23.10254 -37.10527 12.43066 1.000 46.58606 104 ALA A CA 1
ATOM 763 C C . ALA A 1 104 ? -24.05154 -37.88508 11.52986 1.000 48.63835 104 ALA A C 1
ATOM 764 O O . ALA A 1 104 ? -24.12291 -39.11528 11.59929 1.000 50.06259 104 ALA A O 1
ATOM 766 N N . GLY A 1 105 ? -24.78713 -37.16144 10.68102 1.000 50.78522 105 GLY A N 1
ATOM 767 C CA . GLY A 1 105 ? -25.78237 -37.75757 9.80448 1.000 47.75093 105 GLY A CA 1
ATOM 768 C C . GLY A 1 105 ? -27.09751 -38.11427 10.46594 1.000 48.79338 105 GLY A C 1
ATOM 769 O O . GLY A 1 105 ? -27.99471 -38.63407 9.78141 1.000 48.59466 105 GLY A O 1
ATOM 770 N N . TYR A 1 106 ? -27.24642 -37.84557 11.77304 1.000 49.71513 106 TYR A N 1
ATOM 771 C CA . TYR A 1 106 ? -28.44263 -38.19521 12.52972 1.000 50.71713 106 TYR A CA 1
ATOM 772 C C . TYR A 1 106 ? -29.22368 -36.99913 13.06726 1.000 54.67592 106 TYR A C 1
ATOM 773 O O . TYR A 1 106 ? -30.35493 -37.18848 13.53206 1.000 49.34625 106 TYR A O 1
ATOM 782 N N . ASN A 1 107 ? -28.66804 -35.78749 13.04862 1.000 47.15527 107 ASN A N 1
ATOM 783 C CA . ASN A 1 107 ? -29.43275 -34.66946 13.57718 1.000 51.24620 107 ASN A CA 1
ATOM 784 C C . ASN A 1 107 ? -29.14499 -33.39004 12.80885 1.000 49.33634 107 ASN A C 1
ATOM 785 O O . ASN A 1 107 ? -28.02892 -33.15700 12.33173 1.000 44.52517 107 ASN A O 1
ATOM 790 N N . SER A 1 108 ? -30.18137 -32.56049 12.70489 1.000 48.41573 108 SER A N 1
ATOM 791 C CA . SER A 1 108 ? -30.01059 -31.19770 12.24436 1.000 45.07620 108 SER A CA 1
ATOM 792 C C . SER A 1 108 ? -29.22082 -30.38614 13.27605 1.000 46.24969 108 SER A C 1
ATOM 793 O O . SER A 1 108 ? -28.89722 -30.85209 14.37502 1.000 50.31236 108 SER A O 1
ATOM 796 N N . ASP A 1 109 ? -28.90030 -29.15330 12.90480 1.000 45.07125 109 ASP A N 1
ATOM 797 C CA . ASP A 1 109 ? -28.10409 -28.25478 13.73415 1.000 42.00424 109 ASP A CA 1
ATOM 798 C C . ASP A 1 109 ? -29.04618 -27.17335 14.25670 1.000 38.44145 109 ASP A C 1
ATOM 799 O O . ASP A 1 109 ? -29.59143 -26.38723 13.47575 1.000 37.32114 109 ASP A O 1
ATOM 804 N N . ASN A 1 110 ? -29.26052 -27.15472 15.56781 1.000 36.52003 110 ASN A N 1
ATOM 805 C CA . ASN A 1 110 ? -30.26118 -26.29356 16.17853 1.000 41.00999 110 ASN A CA 1
ATOM 806 C C . ASN A 1 110 ? -29.59407 -25.05629 16.76317 1.000 38.05170 110 ASN A C 1
ATOM 807 O O . ASN A 1 110 ? -28.68015 -25.16932 17.58381 1.000 45.04101 110 ASN A O 1
ATOM 812 N N . VAL A 1 111 ? -30.06780 -23.88415 16.34813 1.000 37.85053 111 VAL A N 1
ATOM 813 C CA . VAL A 1 111 ? -29.52150 -22.59232 16.75062 1.000 34.76854 111 VAL A CA 1
ATOM 814 C C . VAL A 1 111 ? -30.53874 -21.90134 17.64468 1.000 37.54944 111 VAL A C 1
ATOM 815 O O . VAL A 1 111 ? -31.63217 -21.55127 17.18602 1.000 38.34474 111 VAL A O 1
ATOM 819 N N . TYR A 1 112 ? -30.17914 -21.67556 18.90853 1.000 38.76693 112 TYR A N 1
ATOM 820 C CA . TYR A 1 112 ? -31.13660 -21.14883 19.87869 1.000 38.86568 112 TYR A CA 1
ATOM 821 C C . TYR A 1 112 ? -31.26086 -19.63682 19.73957 1.000 40.73127 112 TYR A C 1
ATOM 822 O O . TYR A 1 112 ? -30.28102 -18.90492 19.91848 1.000 39.02451 112 TYR A O 1
ATOM 831 N N . ILE A 1 113 ? -32.47281 -19.17373 19.41130 1.000 38.10639 113 ILE A N 1
ATOM 832 C CA . ILE A 1 113 ? -32.76100 -17.75908 19.21415 1.000 38.53658 113 ILE A CA 1
ATOM 833 C C . ILE A 1 113 ? -33.28610 -17.16830 20.51575 1.000 43.08266 113 ILE A C 1
ATOM 834 O O . ILE A 1 113 ? -34.06936 -17.80028 21.23101 1.000 42.09089 113 ILE A O 1
ATOM 839 N N . MET A 1 114 ? -32.84292 -15.94964 20.83225 1.000 46.36454 114 MET A N 1
ATOM 840 C CA . MET A 1 114 ? -33.15526 -15.30215 22.09848 1.000 42.33711 114 MET A CA 1
ATOM 841 C C . MET A 1 114 ? -33.37829 -13.82093 21.87231 1.000 42.62822 114 MET A C 1
ATOM 842 O O . MET A 1 114 ? -32.68600 -13.19891 21.06290 1.000 41.19075 114 MET A O 1
ATOM 847 N N . ALA A 1 115 ? -34.32531 -13.25429 22.60977 1.000 44.07766 115 ALA A N 1
ATOM 848 C CA . ALA A 1 115 ? -34.57273 -11.82516 22.51214 1.000 43.73132 115 ALA A CA 1
ATOM 849 C C . ALA A 1 115 ? -33.44467 -11.04241 23.17191 1.000 43.24533 115 ALA A C 1
ATOM 850 O O . ALA A 1 115 ? -32.91850 -11.43480 24.21504 1.000 47.55120 115 ALA A O 1
ATOM 852 N N . ASP A 1 116 ? -33.07703 -9.93126 22.54959 1.000 43.09412 116 ASP A N 1
ATOM 853 C CA . ASP A 1 116 ? -32.11116 -8.97578 23.08865 1.000 46.19984 116 ASP A CA 1
ATOM 854 C C . ASP A 1 116 ? -32.82352 -7.63417 23.25064 1.000 48.81764 116 ASP A C 1
ATOM 855 O O . ASP A 1 116 ? -32.59149 -6.71641 22.45999 1.000 49.24132 116 ASP A O 1
ATOM 860 N N . LYS A 1 117 ? -33.69232 -7.53058 24.26680 1.000 47.28932 117 LYS A N 1
ATOM 861 C CA . LYS A 1 117 ? -34.57125 -6.36700 24.38392 1.000 48.35191 117 LYS A CA 1
ATOM 862 C C . LYS A 1 117 ? -33.78398 -5.06700 24.47159 1.000 49.77502 117 LYS A C 1
ATOM 863 O O . LYS A 1 117 ? -34.26352 -4.02432 24.01493 1.000 55.16514 117 LYS A O 1
ATOM 869 N N . GLN A 1 118 ? -32.57692 -5.11263 25.04092 1.000 51.14958 118 GLN A N 1
ATOM 870 C CA . GLN A 1 118 ? -31.69253 -3.95065 25.05078 1.000 50.40978 118 GLN A CA 1
ATOM 871 C C . GLN A 1 118 ? -31.47458 -3.38839 23.65010 1.000 51.06312 118 GLN A C 1
ATOM 872 O O . GLN A 1 118 ? -31.37824 -2.16898 23.46667 1.000 50.37379 118 GLN A O 1
ATOM 878 N N . LYS A 1 119 ? -31.37061 -4.25691 22.65032 1.000 50.42483 119 LYS A N 1
ATOM 879 C CA . LYS A 1 119 ? -31.08428 -3.82005 21.29274 1.000 46.41346 119 LYS A CA 1
ATOM 880 C C . LYS A 1 119 ? -32.30728 -3.87023 20.39869 1.000 44.21481 119 LYS A C 1
ATOM 881 O O . LYS A 1 119 ? -32.20111 -3.57697 19.20607 1.000 46.50102 119 LYS A O 1
ATOM 887 N N . ASN A 1 120 ? -33.46396 -4.22497 20.94720 1.000 47.66651 120 ASN A N 1
ATOM 888 C CA . ASN A 1 120 ? -34.67971 -4.36937 20.16093 1.000 47.04666 120 ASN A CA 1
ATOM 889 C C . ASN A 1 120 ? -34.49966 -5.40579 19.05697 1.000 45.17763 120 ASN A C 1
ATOM 890 O O . ASN A 1 120 ? -35.12315 -5.32809 18.00198 1.000 47.32418 120 ASN A O 1
ATOM 895 N N . GLY A 1 121 ? -33.64150 -6.38615 19.28875 1.000 42.03982 121 GLY A N 1
ATOM 896 C CA . GLY A 1 121 ? -33.42665 -7.42203 18.30690 1.000 41.03797 121 GLY A CA 1
ATOM 897 C C . GLY A 1 121 ? -33.28325 -8.79056 18.93293 1.000 41.74944 121 GLY A C 1
ATOM 898 O O . GLY A 1 121 ? -33.98353 -9.11821 19.89931 1.000 40.85083 121 GLY A O 1
ATOM 899 N N . ILE A 1 122 ? -32.37833 -9.60566 18.38635 1.000 35.90776 122 ILE A N 1
ATOM 900 C CA . ILE A 1 122 ? -32.16150 -10.96356 18.86750 1.000 37.70819 122 ILE A CA 1
ATOM 901 C C . ILE A 1 122 ? -30.66950 -11.26050 18.86536 1.000 35.02744 122 ILE A C 1
ATOM 902 O O . ILE A 1 122 ? -29.89107 -10.65931 18.12061 1.000 35.49893 122 ILE A O 1
ATOM 907 N N . LYS A 1 123 ? -30.28171 -12.21809 19.70501 1.000 38.50686 123 LYS A N 1
ATOM 908 C CA . LYS A 1 123 ? -28.92806 -12.74850 19.72106 1.000 38.05013 123 LYS A CA 1
ATOM 909 C C . LYS A 1 123 ? -28.96560 -14.27179 19.67028 1.000 41.30907 123 LYS A C 1
ATOM 910 O O . LYS A 1 123 ? -29.98575 -14.89916 19.97402 1.000 43.38560 123 LYS A O 1
ATOM 916 N N . ALA A 1 124 ? -27.83094 -14.85757 19.27277 1.000 37.88280 124 ALA A N 1
ATOM 917 C CA . ALA A 1 124 ? -27.62398 -16.30009 19.26532 1.000 34.68118 124 ALA A CA 1
ATOM 918 C C . ALA A 1 124 ? -26.14254 -16.58534 19.39822 1.000 37.80764 124 ALA A C 1
ATOM 919 O O . ALA A 1 124 ? -25.29907 -15.78318 18.98932 1.000 39.15320 124 ALA A O 1
ATOM 921 N N . ASN A 1 125 ? -25.84181 -17.75633 19.94936 1.000 40.20632 125 ASN A N 1
ATOM 922 C CA . ASN A 1 125 ? -24.48862 -18.28258 19.96588 1.000 41.02905 125 ASN A CA 1
ATOM 923 C C . ASN A 1 125 ? -24.56224 -19.79637 19.79094 1.000 41.25180 125 ASN A C 1
ATOM 924 O O . ASN A 1 125 ? -25.39681 -20.46287 20.41556 1.000 45.07650 125 ASN A O 1
ATOM 929 N N . PHE A 1 126 ? -23.71899 -20.32166 18.90385 1.000 36.10826 126 PHE A N 1
ATOM 930 C CA . PHE A 1 126 ? -23.73752 -21.72895 18.52621 1.000 41.74241 126 PHE A CA 1
ATOM 931 C C . PHE A 1 126 ? -22.38080 -22.09919 17.95314 1.000 33.01297 126 PHE A C 1
ATOM 932 O O . PHE A 1 126 ? -21.57708 -21.23349 17.58384 1.000 32.18832 126 PHE A O 1
ATOM 940 N N . LYS A 1 127 ? -22.14660 -23.40475 17.87340 1.000 38.25382 127 LYS A N 1
ATOM 941 C CA . LYS A 1 127 ? -20.88330 -23.96704 17.41115 1.000 36.65851 127 LYS A CA 1
ATOM 942 C C . LYS A 1 127 ? -21.09997 -24.66121 16.07349 1.000 37.37273 127 LYS A C 1
ATOM 943 O O . LYS A 1 127 ? -22.02897 -25.46164 15.93436 1.000 38.60035 127 LYS A O 1
ATOM 949 N N . ILE A 1 128 ? -20.26623 -24.32919 15.08870 1.000 31.20934 128 ILE A N 1
ATOM 950 C CA . ILE A 1 128 ? -20.22681 -25.00907 13.79384 1.000 31.72380 128 ILE A CA 1
ATOM 951 C C . ILE A 1 128 ? -18.96952 -25.87690 13.76621 1.000 35.12895 128 ILE A C 1
ATOM 952 O O . ILE A 1 128 ? -17.90902 -25.46387 14.25583 1.000 30.85726 128 ILE A O 1
ATOM 957 N N . ARG A 1 129 ? -19.08780 -27.08639 13.22489 1.000 35.63979 129 ARG A N 1
ATOM 958 C CA . ARG A 1 129 ? -17.98896 -28.05430 13.24455 1.000 42.88232 129 ARG A CA 1
ATOM 959 C C . ARG A 1 129 ? -17.64470 -28.43159 11.81225 1.000 38.45021 129 ARG A C 1
ATOM 960 O O . ARG A 1 129 ? -18.45414 -29.04479 11.11254 1.000 37.94059 129 ARG A O 1
ATOM 968 N N . HIS A 1 130 ? -16.45895 -28.03961 11.37073 1.000 33.54697 130 HIS A N 1
ATOM 969 C CA . HIS A 1 130 ? -15.99258 -28.36630 10.03781 1.000 33.29854 130 HIS A CA 1
ATOM 970 C C . HIS A 1 130 ? -15.10417 -29.60186 10.13557 1.000 38.41080 130 HIS A C 1
ATOM 971 O O . HIS A 1 130 ? -14.41982 -29.81769 11.14055 1.000 38.51697 130 HIS A O 1
ATOM 978 N N . ASN A 1 131 ? -15.12077 -30.42081 9.09563 1.000 37.19336 131 ASN A N 1
ATOM 979 C CA . ASN A 1 131 ? -14.31119 -31.63330 9.09392 1.000 42.95584 131 ASN A CA 1
ATOM 980 C C . ASN A 1 131 ? -12.96671 -31.35471 8.42595 1.000 35.99505 131 ASN A C 1
ATOM 981 O O . ASN A 1 131 ? -12.91763 -30.97710 7.25100 1.000 35.91779 131 ASN A O 1
ATOM 986 N N . VAL A 1 132 ? -11.89186 -31.50473 9.18185 1.000 34.94928 132 VAL A N 1
ATOM 987 C CA . VAL A 1 132 ? -10.54618 -31.41216 8.61892 1.000 44.48625 132 VAL A CA 1
ATOM 988 C C . VAL A 1 132 ? -10.24082 -32.70755 7.88397 1.000 47.56838 132 VAL A C 1
ATOM 989 O O . VAL A 1 132 ? -10.63917 -33.79838 8.32155 1.000 46.44083 132 VAL A O 1
ATOM 993 N N . GLU A 1 133 ? -9.53076 -32.60368 6.75995 1.000 46.34120 133 GLU A N 1
ATOM 994 C CA . GLU A 1 133 ? -9.33497 -33.79878 5.94792 1.000 48.04475 133 GLU A CA 1
ATOM 995 C C . GLU A 1 133 ? -8.48564 -34.85351 6.65404 1.000 51.79925 133 GLU A C 1
ATOM 996 O O . GLU A 1 133 ? -8.52217 -36.02431 6.25793 1.000 53.14310 133 GLU A O 1
ATOM 1002 N N . ASP A 1 134 ? -7.76606 -34.48269 7.71339 1.000 48.66238 134 ASP A N 1
ATOM 1003 C CA . ASP A 1 134 ? -7.00984 -35.44615 8.50374 1.000 50.98111 134 ASP A CA 1
ATOM 1004 C C . ASP A 1 134 ? -7.84761 -36.17386 9.55007 1.000 50.59598 134 ASP A C 1
ATOM 1005 O O . ASP A 1 134 ? -7.28314 -36.95421 10.32428 1.000 52.84869 134 ASP A O 1
ATOM 1010 N N . GLY A 1 135 ? -9.15331 -35.90662 9.63810 1.000 50.90995 135 GLY A N 1
ATOM 1011 C CA . GLY A 1 135 ? -10.00440 -36.54307 10.62072 1.000 47.47898 135 GLY A CA 1
ATOM 1012 C C . GLY A 1 135 ? -10.24777 -35.76183 11.90042 1.000 48.74990 135 GLY A C 1
ATOM 1013 O O . GLY A 1 135 ? -11.10626 -36.168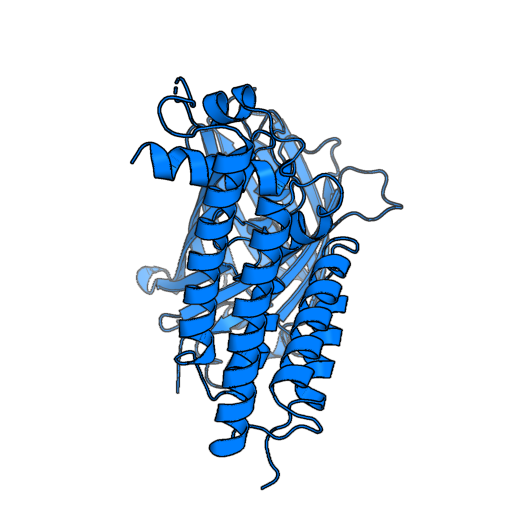93 12.69657 1.000 51.86908 135 GLY A O 1
ATOM 1014 N N . SER A 1 136 ? -9.52603 -34.67125 12.14052 1.000 47.14832 136 SER A N 1
ATOM 1015 C CA . SER A 1 136 ? -9.82803 -33.84290 13.29707 1.000 47.46228 136 SER A CA 1
ATOM 1016 C C . SER A 1 136 ? -10.94006 -32.86726 12.91796 1.000 41.68504 136 SER A C 1
ATOM 1017 O O . SER A 1 136 ? -11.38244 -32.81726 11.76936 1.000 45.88526 136 SER A O 1
ATOM 1020 N N . VAL A 1 137 ? -11.41581 -32.07597 13.87205 1.000 38.66449 137 VAL A N 1
ATOM 1021 C CA . VAL A 1 137 ? -12.57327 -31.22469 13.62082 1.000 44.37495 137 VAL A CA 1
ATOM 1022 C C . VAL A 1 137 ? -12.22246 -29.77583 13.92908 1.000 38.23068 137 VAL A C 1
ATOM 1023 O O . VAL A 1 137 ? -11.67839 -29.47643 14.99787 1.000 39.92681 137 VAL A O 1
ATOM 1027 N N . GLN A 1 138 ? -12.56171 -28.88010 12.99560 1.000 39.82325 138 GLN A N 1
ATOM 1028 C CA . GLN A 1 138 ? -12.35655 -27.43363 13.14648 1.000 37.67005 138 GLN A CA 1
ATOM 1029 C C . GLN A 1 138 ? -13.60623 -26.79644 13.75077 1.000 34.17797 138 GLN A C 1
ATOM 1030 O O . GLN A 1 138 ? -14.62050 -26.62002 13.07260 1.000 32.11161 138 GLN A O 1
ATOM 1036 N N . LEU A 1 139 ? -13.53130 -26.43633 15.02435 1.000 34.26699 139 LEU A N 1
ATOM 1037 C CA . LEU A 1 139 ? -14.63556 -25.75598 15.68059 1.000 32.56492 139 LEU A CA 1
ATOM 1038 C C . LEU A 1 139 ? -14.67114 -24.27780 15.28631 1.000 34.83990 139 LEU A C 1
ATOM 1039 O O . LEU A 1 139 ? -13.62821 -23.62371 15.15585 1.000 31.65254 139 LEU A O 1
ATOM 1044 N N . ALA A 1 140 ? -15.88215 -23.76115 15.08455 1.000 31.82067 140 ALA A N 1
ATOM 1045 C CA . ALA A 1 140 ? -16.11929 -22.36515 14.73014 1.000 31.77482 140 ALA A CA 1
ATOM 1046 C C . ALA A 1 140 ? -17.22148 -21.82542 15.63930 1.000 30.84153 140 ALA A C 1
ATOM 1047 O O . ALA A 1 140 ? -18.39542 -22.15062 15.45511 1.000 28.28276 140 ALA A O 1
ATOM 1049 N N . ASP A 1 141 ? -16.83192 -21.01007 16.61957 1.000 31.71359 141 ASP A N 1
ATOM 1050 C CA . ASP A 1 141 ? -17.73837 -20.44167 17.61037 1.000 31.64978 141 ASP A CA 1
ATOM 1051 C C . ASP A 1 141 ? -18.39322 -19.17317 17.07427 1.000 33.75214 141 ASP A C 1
ATOM 1052 O O . ASP A 1 141 ? -17.69884 -18.17935 16.82830 1.000 34.48624 141 ASP A O 1
ATOM 1057 N N . HIS A 1 142 ? -19.72191 -19.20925 16.90522 1.000 29.27194 142 HIS A N 1
ATOM 1058 C CA . HIS A 1 142 ? -20.50704 -18.09793 16.38185 1.000 29.36630 142 HIS A CA 1
ATOM 1059 C C . HIS A 1 142 ? -21.15285 -17.33597 17.52555 1.000 34.60695 142 HIS A C 1
ATOM 1060 O O . HIS A 1 142 ? -21.79478 -17.94007 18.39717 1.000 33.92041 142 HIS A O 1
ATOM 1067 N N . TYR A 1 143 ? -20.99760 -16.01198 17.49451 1.000 30.01134 143 TYR A N 1
ATOM 1068 C CA . TYR A 1 143 ? -21.66822 -15.08030 18.39197 1.000 34.11613 143 TYR A CA 1
ATOM 1069 C C . TYR A 1 143 ? -22.34893 -14.05702 17.50421 1.000 34.89137 143 TYR A C 1
ATOM 1070 O O . TYR A 1 143 ? -21.68561 -13.37495 16.71631 1.000 33.92017 143 TYR A O 1
ATOM 1079 N N . GLN A 1 144 ? -23.66304 -13.97211 17.61254 1.000 31.69195 144 GLN A N 1
ATOM 1080 C CA . GLN A 1 144 ? -24.47691 -13.29506 16.62294 1.000 32.85529 144 GLN A CA 1
ATOM 1081 C C . GLN A 1 144 ? -25.41231 -12.30487 17.30568 1.000 36.29780 144 GLN A C 1
ATOM 1082 O O . GLN A 1 144 ? -25.96464 -12.58833 18.37604 1.000 35.88171 144 GLN A O 1
ATOM 1088 N N . GLN A 1 145 ? -25.54460 -11.12873 16.69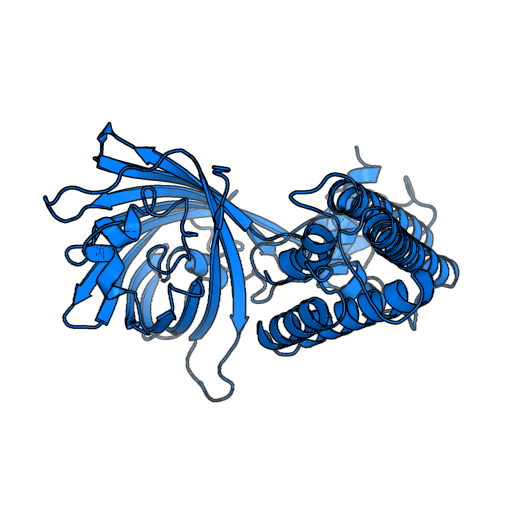699 1.000 30.94804 145 GLN A N 1
ATOM 1089 C CA . GLN A 1 145 ? -26.50986 -10.11315 17.09491 1.000 36.10824 145 GLN A CA 1
ATOM 1090 C C . GLN A 1 145 ? -27.24144 -9.64055 15.85691 1.000 36.44484 145 GLN A C 1
ATOM 1091 O O . GLN A 1 145 ? -26.62295 -9.43917 14.80698 1.000 34.60328 145 GLN A O 1
ATOM 1097 N N . ASN A 1 146 ? -28.55302 -9.44932 15.99094 1.000 32.32301 146 ASN A N 1
ATOM 1098 C CA . ASN A 1 146 ? -29.39168 -8.96699 14.90854 1.000 33.40513 146 ASN A CA 1
ATOM 1099 C C . ASN A 1 146 ? -30.18786 -7.77701 15.42146 1.000 33.24662 146 ASN A C 1
ATOM 1100 O O . ASN A 1 146 ? -30.74849 -7.83584 16.51822 1.000 34.78551 146 ASN A O 1
ATOM 1105 N N . THR A 1 147 ? -30.22528 -6.69456 14.64552 1.000 31.75406 147 THR A N 1
ATOM 1106 C CA . THR A 1 147 ? -30.89665 -5.46103 15.09701 1.000 40.02277 147 THR A CA 1
ATOM 1107 C C . THR A 1 147 ? -31.68189 -4.84113 13.94081 1.000 39.81699 147 THR A C 1
ATOM 1108 O O . THR A 1 147 ? -31.16353 -4.75951 12.81502 1.000 38.72831 147 THR A O 1
ATOM 1112 N N . PRO A 1 148 ? -32.93298 -4.44065 14.15818 1.000 39.58905 148 PRO A N 1
ATOM 1113 C CA . PRO A 1 148 ? -33.72245 -3.90177 13.04856 1.000 43.81701 148 PRO A CA 1
ATOM 1114 C C . PRO A 1 148 ? -33.06216 -2.66069 12.48204 1.000 40.37185 148 PRO A C 1
ATOM 1115 O O . PRO A 1 148 ? -32.43363 -1.88721 13.20109 1.000 43.40362 148 PRO A O 1
ATOM 1119 N N . ILE A 1 149 ? -33.16451 -2.51326 11.16312 1.000 39.08777 149 ILE A N 1
ATOM 1120 C CA . ILE A 1 149 ? -32.72020 -1.28598 10.52246 1.000 47.60995 149 ILE A CA 1
ATOM 1121 C C . ILE A 1 149 ? -33.75706 -0.18504 10.71313 1.000 46.96148 149 ILE A C 1
ATOM 1122 O O . ILE A 1 149 ? -33.41407 0.95885 11.02600 1.000 51.16728 149 ILE A O 1
ATOM 1127 N N . GLY A 1 150 ? -35.03378 -0.51789 10.54829 1.000 49.98836 150 GLY A N 1
ATOM 1128 C CA . GLY A 1 150 ? -36.09606 0.46470 10.59244 1.000 51.75205 150 GLY A CA 1
ATOM 1129 C C . GLY A 1 150 ? -36.54879 0.77527 12.00242 1.000 52.67074 150 GLY A C 1
ATOM 1130 O O . GLY A 1 150 ? -36.09694 0.19330 12.98850 1.000 55.67641 150 GLY A O 1
ATOM 1131 N N . ASP A 1 151 ? -37.47521 1.72552 12.09123 1.000 57.06421 151 ASP A N 1
ATOM 1132 C CA . ASP A 1 151 ? -38.02567 2.13776 13.37190 1.000 56.45138 151 ASP A CA 1
ATOM 1133 C C . ASP A 1 151 ? -39.36243 1.48423 13.69880 1.000 51.93293 151 ASP A C 1
ATOM 1134 O O . ASP A 1 151 ? -39.76976 1.50860 14.86527 1.000 50.05311 151 ASP A O 1
ATOM 1139 N N . GLY A 1 152 ? -40.03571 0.88858 12.71389 1.000 49.65435 152 GLY A N 1
ATOM 1140 C CA . GLY A 1 152 ? -41.30610 0.23607 12.93127 1.000 50.56571 152 GLY A CA 1
ATOM 1141 C C . GLY A 1 152 ? -41.21059 -0.78347 14.04232 1.000 52.06554 152 GLY A C 1
ATOM 1142 O O . GLY A 1 152 ? -40.12474 -1.25763 14.38130 1.000 52.06744 152 GLY A O 1
ATOM 1143 N N . PRO A 1 153 ? -42.33977 -1.12667 14.65014 1.000 48.64144 153 PRO A N 1
ATOM 1144 C CA . PRO A 1 153 ? -42.31516 -2.13163 15.71857 1.000 48.30922 153 PRO A CA 1
ATOM 1145 C C . PRO A 1 153 ? -41.94066 -3.49053 15.15902 1.000 46.01636 153 PRO A C 1
ATOM 1146 O O . PRO A 1 153 ? -42.34803 -3.84945 14.05114 1.000 49.13919 153 PRO A O 1
ATOM 1150 N N . VAL A 1 154 ? -41.14606 -4.23915 15.92860 1.000 45.64261 154 VAL A N 1
ATOM 1151 C CA . VAL A 1 154 ? -40.73584 -5.59126 15.56427 1.000 39.94593 154 VAL A CA 1
ATOM 1152 C C . VAL A 1 154 ? -41.21162 -6.55006 16.64173 1.000 42.19764 154 VAL A C 1
ATOM 1153 O O . VAL A 1 154 ? -41.30504 -6.19687 17.82214 1.000 44.30428 154 VAL A O 1
ATOM 1157 N N . LEU A 1 155 ? -41.52880 -7.77210 16.21204 1.000 42.68079 155 LEU A N 1
ATOM 1158 C CA . LEU A 1 155 ? -41.82279 -8.87305 17.12164 1.000 38.79533 155 LEU A CA 1
ATOM 1159 C C . LEU A 1 155 ? -40.54735 -9.30176 17.84100 1.000 44.79144 155 LEU A C 1
ATOM 1160 O O . LEU A 1 155 ? -39.55784 -9.66158 17.19331 1.000 41.87156 155 LEU A O 1
ATOM 1165 N N . LEU A 1 156 ? -40.56059 -9.25305 19.17586 1.000 46.11202 156 LEU A N 1
ATOM 1166 C CA . LEU A 1 156 ? -39.44871 -9.75184 19.97652 1.000 43.43104 156 LEU A CA 1
ATOM 1167 C C . LEU A 1 156 ? -39.81472 -11.12430 20.50634 1.000 46.71545 156 LEU A C 1
ATOM 1168 O O . LEU A 1 156 ? -40.76756 -11.23431 21.29176 1.000 48.97604 156 LEU A O 1
ATOM 1173 N N . PRO A 1 157 ? -39.09963 -12.18081 20.13563 1.000 46.82486 157 PRO A N 1
ATOM 1174 C CA . PRO A 1 157 ? -39.58606 -13.53861 20.38816 1.000 41.21260 157 PRO A CA 1
ATOM 1175 C C . PRO A 1 157 ? -39.23426 -14.06200 21.77262 1.000 41.21869 157 PRO A C 1
ATOM 1176 O O . PRO A 1 157 ? -38.29493 -13.61180 22.43017 1.000 47.95909 157 PRO A O 1
ATOM 1180 N N . ASP A 1 158 ? -40.02330 -15.03299 22.20303 1.000 42.93607 158 ASP A N 1
ATOM 1181 C CA . ASP A 1 158 ? -39.62961 -15.90131 23.29471 1.000 50.72353 158 ASP A CA 1
ATOM 1182 C C . ASP A 1 158 ? -38.58515 -16.90088 22.80232 1.000 48.48286 158 ASP A C 1
ATOM 1183 O O . ASP A 1 158 ? -38.42511 -17.13403 21.59781 1.000 42.91104 158 ASP A O 1
ATOM 1188 N N . ASN A 1 159 ? -37.85750 -17.47577 23.75682 1.000 49.01467 159 ASN A N 1
ATOM 1189 C CA . ASN A 1 159 ? -36.76969 -18.38892 23.42788 1.000 49.45186 159 ASN A CA 1
ATOM 1190 C C . ASN A 1 159 ? -37.26805 -19.51580 22.54184 1.000 46.86023 159 ASN A C 1
ATOM 1191 O O . ASN A 1 159 ? -38.30639 -20.12180 22.81904 1.000 48.63554 159 ASN A O 1
ATOM 1196 N N . HIS A 1 160 ? -36.54674 -19.76522 21.45412 1.000 43.20650 160 HIS A N 1
ATOM 1197 C CA . HIS A 1 160 ? -36.81505 -20.90446 20.58564 1.000 41.25476 160 HIS A CA 1
ATOM 1198 C C . HIS A 1 160 ? -35.51556 -21.25111 19.87223 1.000 44.07215 160 HIS A C 1
ATOM 1199 O O . HIS A 1 160 ? -34.43567 -20.78680 20.25397 1.000 40.43795 160 HIS A O 1
ATOM 1206 N N . TYR A 1 161 ? -35.60973 -22.09227 18.84902 1.000 40.14804 161 TYR A N 1
ATOM 1207 C CA . TYR A 1 161 ? -34.44218 -22.39284 18.04302 1.000 40.693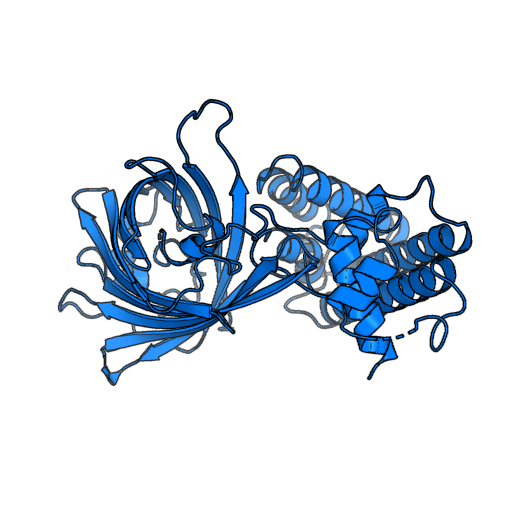39 161 TYR A CA 1
ATOM 1208 C C . TYR A 1 161 ? -34.87763 -22.54082 16.59799 1.000 36.20776 161 TYR A C 1
ATOM 1209 O O . TYR A 1 161 ? -36.06723 -22.67634 16.29562 1.000 39.62658 161 TYR A O 1
ATOM 1218 N N . LEU A 1 162 ? -33.89548 -22.44641 15.71159 1.000 31.65519 162 LEU A N 1
ATOM 1219 C CA . LEU A 1 162 ? -34.05038 -22.70802 14.28973 1.000 32.77629 162 LEU A CA 1
ATOM 1220 C C . LEU A 1 162 ? -33.27768 -23.97385 13.94743 1.000 37.35981 162 LEU A C 1
ATOM 1221 O O . LEU A 1 162 ? -32.08142 -24.07040 14.24145 1.000 33.91138 162 LEU A O 1
ATOM 1226 N N . SER A 1 163 ? -33.96238 -24.93744 13.34363 1.000 31.80943 163 SER A N 1
ATOM 1227 C CA . SER A 1 163 ? -33.33705 -26.16200 12.87780 1.000 33.27663 163 SER A CA 1
ATOM 1228 C C . SER A 1 163 ? -32.79247 -25.93439 11.48025 1.000 32.74395 163 SER A C 1
ATOM 1229 O O . SER A 1 163 ? -33.55954 -25.65915 10.55277 1.000 34.03742 163 SER A O 1
ATOM 1232 N N . PHE A 1 164 ? -31.47530 -26.04048 11.33432 1.000 28.56668 164 PHE A N 1
ATOM 1233 C CA . PHE A 1 164 ? -30.80619 -25.83650 10.05858 1.000 29.01413 164 PHE A CA 1
ATOM 1234 C C . PHE A 1 164 ? -30.45693 -27.19682 9.46606 1.000 31.40321 164 PHE A C 1
ATOM 1235 O O . PHE A 1 164 ? -29.98901 -28.08936 10.17734 1.000 26.72879 164 PHE A O 1
ATOM 1243 N N . GLN A 1 165 ? -30.70962 -27.35118 8.17216 1.000 26.87108 165 GLN A N 1
ATOM 1244 C CA . GLN A 1 165 ? -30.36150 -28.55230 7.43325 1.000 30.84787 165 GLN A CA 1
ATOM 1245 C C . GLN A 1 165 ? -29.81310 -28.05720 6.11239 1.000 30.33335 165 GLN A C 1
ATOM 1246 O O . GLN A 1 165 ? -30.51307 -27.34959 5.38642 1.000 32.49801 165 GLN A O 1
ATOM 1252 N N . SER A 1 166 ? -28.56079 -28.37551 5.81956 1.000 26.17976 166 SER A N 1
ATOM 1253 C CA . SER A 1 166 ? -27.91533 -27.76568 4.67394 1.000 33.77694 166 SER A CA 1
ATOM 1254 C C . SER A 1 166 ? -27.14436 -28.81822 3.90481 1.000 34.58743 166 SER A C 1
ATOM 1255 O O . SER A 1 166 ? -26.70283 -29.82738 4.46299 1.000 33.73401 166 SER A O 1
ATOM 1258 N N . VAL A 1 167 ? -26.99687 -28.56293 2.61139 1.000 34.77430 167 VAL A N 1
ATOM 1259 C CA . VAL A 1 167 ? -26.15191 -29.37046 1.74697 1.000 39.31669 167 VAL A CA 1
ATOM 1260 C C . VAL A 1 167 ? -25.47093 -28.43212 0.76166 1.000 32.98534 167 VAL A C 1
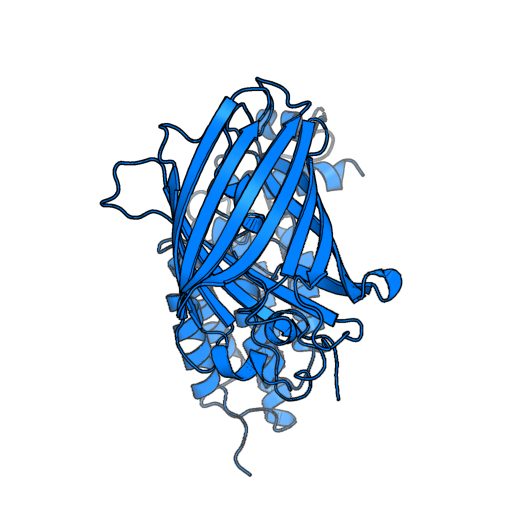ATOM 1261 O O . VAL A 1 167 ? -26.08417 -27.48100 0.26303 1.000 33.25464 167 VAL A O 1
ATOM 1265 N N . LEU A 1 168 ? -24.19312 -28.69692 0.50744 1.000 35.76337 168 LEU A N 1
ATOM 1266 C CA . LEU A 1 168 ? -23.36817 -27.93318 -0.41736 1.000 36.25846 168 LEU A CA 1
ATOM 1267 C C . LEU A 1 168 ? -23.11575 -28.78340 -1.65562 1.000 33.97090 168 LEU A C 1
ATOM 1268 O O . LEU A 1 168 ? -22.78744 -29.96941 -1.54299 1.000 32.58773 168 LEU A O 1
ATOM 1273 N N . SER A 1 169 ? -23.27613 -28.19116 -2.83301 1.000 35.60075 169 SER A N 1
ATOM 1274 C CA . SER A 1 169 ? -23.00560 -28.92191 -4.06436 1.000 43.62575 169 SER A CA 1
ATOM 1275 C C . SER A 1 169 ? -22.21551 -28.01900 -5.01117 1.000 43.65158 169 SER A C 1
ATOM 1276 O O . SER A 1 169 ? -21.70804 -26.96415 -4.61893 1.000 44.81219 169 SER A O 1
ATOM 1279 N N . LYS A 1 170 ? -22.11996 -28.45430 -6.27146 1.000 43.93204 170 LYS A N 1
ATOM 1280 C CA . LYS A 1 170 ? -21.43066 -27.75393 -7.34439 1.000 42.47142 170 LYS A CA 1
ATOM 1281 C C . LYS A 1 170 ? -22.25100 -27.83552 -8.62559 1.000 46.73423 170 LYS A C 1
ATOM 1282 O O . LYS A 1 170 ? -22.80742 -28.89087 -8.95101 1.000 50.01406 170 LYS A O 1
ATOM 1288 N N . ASP A 1 171 ? -22.31699 -26.72493 -9.34360 1.000 44.76831 171 ASP A N 1
ATOM 1289 C CA . ASP A 1 171 ? -22.80053 -26.67815 -10.72100 1.000 50.00751 171 ASP A CA 1
ATOM 1290 C C . ASP A 1 171 ? -21.77275 -27.30512 -11.66487 1.000 56.63292 171 ASP A C 1
ATOM 1291 O O . ASP A 1 171 ? -20.68129 -26.73763 -11.83498 1.000 54.93716 171 ASP A O 1
ATOM 1296 N N . PRO A 1 172 ? -22.07747 -28.43871 -12.31543 1.000 54.54144 172 PRO A N 1
ATOM 1297 C CA . PRO A 1 172 ? -21.08416 -29.09513 -13.18711 1.000 55.34977 172 PRO A CA 1
ATOM 1298 C C . PRO A 1 172 ? -20.69427 -28.29625 -14.42496 1.000 59.67399 172 PRO A C 1
ATOM 1299 O O . PRO A 1 172 ? -19.73538 -28.68586 -15.10610 1.000 60.28411 172 PRO A O 1
ATOM 1303 N N . ASN A 1 173 ? -21.40163 -27.21808 -14.75078 1.000 55.73066 173 ASN A N 1
ATOM 1304 C CA . ASN A 1 173 ? -21.04941 -26.36519 -15.87486 1.000 56.94327 173 ASN A CA 1
ATOM 1305 C C . ASN A 1 173 ? -20.33225 -25.09841 -15.44502 1.000 57.46144 173 ASN A C 1
ATOM 1306 O O . ASN A 1 173 ? -20.01777 -24.26323 -16.29694 1.000 62.20818 173 ASN A O 1
ATOM 1311 N N . GLU A 1 174 ? -20.09529 -24.91043 -14.15378 1.000 55.63337 174 GLU A N 1
ATOM 1312 C CA . GLU A 1 174 ? -19.54646 -23.65299 -13.66682 1.000 57.27667 174 GLU A CA 1
ATOM 1313 C C . GLU A 1 174 ? -18.02737 -23.76033 -13.60282 1.000 55.07232 174 GLU A C 1
ATOM 1314 O O . GLU A 1 174 ? -17.49005 -24.63164 -12.91162 1.000 52.09652 174 GLU A O 1
ATOM 1320 N N . LYS A 1 175 ? -17.33990 -22.88610 -14.34150 0.886 58.34723 175 LYS A N 1
ATOM 1321 C CA . LYS A 1 175 ? -15.87914 -22.90433 -14.35670 0.886 57.06110 175 LYS A CA 1
ATOM 1322 C C . LYS A 1 175 ? -15.30051 -22.19048 -13.13845 0.886 54.65055 175 LYS A C 1
ATOM 1323 O O . LYS A 1 175 ? -14.29245 -22.63036 -12.57674 0.886 54.62187 175 LYS A O 1
ATOM 1329 N N . ARG A 1 176 ? -15.94884 -21.11596 -12.69674 1.000 56.69330 176 ARG A N 1
ATOM 1330 C CA . ARG A 1 176 ? -15.43724 -20.28753 -11.61664 1.000 50.53917 176 ARG A CA 1
ATOM 1331 C C . ARG A 1 176 ? -15.51510 -21.00169 -10.26426 1.000 50.11585 176 ARG A C 1
ATOM 1332 O O . ARG A 1 176 ? -16.30046 -21.93789 -10.06599 1.000 49.91266 176 ARG A O 1
ATOM 1340 N N . ASP A 1 177 ? -14.65903 -20.56262 -9.33021 1.000 44.91794 177 ASP A N 1
ATOM 1341 C CA . ASP A 1 177 ? -14.79185 -20.96453 -7.93004 1.000 42.95070 177 ASP A CA 1
ATOM 1342 C C . ASP A 1 177 ? -16.18134 -20.57020 -7.43156 1.000 45.26699 177 ASP A C 1
ATOM 1343 O O . ASP A 1 177 ? -16.56634 -19.39626 -7.51297 1.000 43.37910 177 ASP A O 1
ATOM 1348 N N . HIS A 1 178 ? -16.94271 -21.54601 -6.93470 1.000 42.43412 178 HIS A N 1
ATOM 1349 C CA . HIS A 1 178 ? -18.34549 -21.29057 -6.62642 1.000 40.34483 178 HIS A CA 1
ATOM 1350 C C . HIS A 1 178 ? -18.85777 -22.30507 -5.61118 1.000 39.27170 178 HIS A C 1
ATOM 1351 O O . HIS A 1 178 ? -18.22305 -23.32746 -5.34022 1.000 40.53890 178 HIS A O 1
ATOM 1358 N N . MET A 1 179 ? -20.02234 -21.99584 -5.04052 1.000 42.33776 179 MET A N 1
ATOM 1359 C CA . MET A 1 179 ? -20.70814 -22.90471 -4.12979 1.000 40.41309 179 MET A CA 1
ATOM 1360 C C . MET A 1 179 ? -22.20264 -22.86795 -4.41675 1.000 37.73971 179 MET A C 1
ATOM 1361 O O . MET A 1 179 ? -22.78114 -21.79179 -4.58188 1.000 37.38819 179 MET A O 1
ATOM 1366 N N . VAL A 1 180 ? -22.81665 -24.04624 -4.49367 1.000 42.49152 180 VAL A N 1
ATOM 1367 C CA . VAL A 1 180 ? -24.26677 -24.17824 -4.48037 1.000 39.37578 180 VAL A CA 1
ATOM 1368 C C . VAL A 1 180 ? -24.67740 -24.53925 -3.06504 1.000 35.69974 180 VAL A C 1
ATOM 1369 O O . VAL A 1 180 ? -24.14650 -25.48826 -2.47774 1.000 40.23460 180 VAL A O 1
ATOM 1373 N N . LEU A 1 181 ? -25.60874 -23.78238 -2.51186 1.000 37.56655 181 LEU A N 1
ATOM 1374 C CA . LEU A 1 181 ? -26.01131 -23.96234 -1.12745 1.000 40.19784 181 LEU A CA 1
ATOM 1375 C C . LEU A 1 181 ? -27.52507 -24.09160 -1.05288 1.000 37.72027 181 LEU A C 1
ATOM 1376 O O . LEU A 1 181 ? -28.25009 -23.24240 -1.57818 1.000 39.21079 181 LEU A O 1
ATOM 1381 N N . LEU A 1 182 ? -27.98945 -25.15133 -0.39018 1.000 34.15654 182 LEU A N 1
ATOM 1382 C CA . LEU A 1 182 ? -29.40860 -25.39511 -0.16449 1.000 36.76335 182 LEU A CA 1
ATOM 1383 C C . LEU A 1 182 ? -29.63477 -25.56448 1.32762 1.000 32.54440 182 LEU A C 1
ATOM 1384 O O . LEU A 1 182 ? -28.91555 -26.33244 1.98033 1.000 35.42192 182 LEU A O 1
ATOM 1389 N N . GLU A 1 183 ? -30.61834 -24.84916 1.86900 1.000 26.95712 183 GLU A N 1
ATOM 1390 C CA . GLU A 1 183 ? -30.92935 -24.96149 3.28641 1.000 29.07063 183 GLU A CA 1
ATOM 1391 C C . GLU A 1 183 ? -32.41907 -25.21055 3.47258 1.000 34.82957 183 GLU A C 1
ATOM 1392 O O . GLU A 1 183 ? -33.24553 -24.69268 2.71294 1.000 33.02674 183 GLU A O 1
ATOM 1398 N N . PHE A 1 184 ? -32.73844 -26.02345 4.47916 1.000 31.97985 184 PHE A N 1
ATOM 1399 C CA . PHE A 1 184 ? -34.07355 -26.14500 5.04770 1.000 36.44740 184 PHE A CA 1
ATOM 1400 C C . PHE A 1 184 ? -33.98917 -25.69789 6.49586 1.000 32.94698 184 PHE A C 1
ATOM 1401 O O . PHE A 1 184 ? -33.22429 -26.27020 7.27982 1.000 34.73837 184 PHE A O 1
ATOM 1409 N N . VAL A 1 185 ? -34.77088 -24.68685 6.85332 1.000 30.51900 185 VAL A N 1
ATOM 1410 C CA . VAL A 1 185 ? -34.66470 -24.05267 8.15807 1.000 31.22824 185 VAL A CA 1
ATOM 1411 C C . VAL A 1 185 ? -36.06409 -23.95975 8.74649 1.000 30.94437 185 VAL A C 1
ATOM 1412 O O . VAL A 1 185 ? -36.97182 -23.42423 8.10308 1.000 34.23009 185 VAL A O 1
ATOM 1416 N N . THR A 1 186 ? -36.23496 -24.47093 9.96555 1.000 30.85707 186 THR A N 1
ATOM 1417 C CA . THR A 1 186 ? -37.54335 -24.54784 10.60910 1.000 36.62268 186 THR A CA 1
ATOM 1418 C C . THR A 1 186 ? -37.43498 -24.10146 12.05871 1.000 34.20551 186 THR A C 1
ATOM 1419 O O . THR A 1 186 ? -36.56500 -24.56967 12.79519 1.000 34.97564 186 THR A O 1
ATOM 1423 N N . ALA A 1 187 ? -38.32357 -23.20903 12.46623 1.000 32.16879 187 ALA A N 1
ATOM 1424 C CA . ALA A 1 187 ? -38.39825 -22.82439 13.86358 1.000 37.02681 187 ALA A CA 1
ATOM 1425 C C . ALA A 1 187 ? -39.17874 -23.86662 14.65903 1.000 36.32528 187 ALA A C 1
ATOM 1426 O O . ALA A 1 187 ? -40.08901 -24.51380 14.14342 1.000 33.45203 187 ALA A O 1
ATOM 1428 N N . ALA A 1 188 ? -38.81116 -24.01233 15.92926 1.000 37.40576 188 ALA A N 1
ATOM 1429 C CA . ALA A 1 188 ? -39.40410 -24.99266 16.82440 1.000 40.39939 188 ALA A CA 1
ATOM 1430 C C . ALA A 1 188 ? -39.04876 -24.60705 18.25183 1.000 44.50280 188 ALA A C 1
ATOM 1431 O O . ALA A 1 188 ? -38.27886 -23.67284 18.49061 1.000 38.36518 188 ALA A O 1
ATOM 1433 N N . GLY A 1 189 ? -39.62664 -25.34216 19.20435 1.000 43.75381 189 GLY A N 1
ATOM 1434 C CA . GLY A 1 189 ? -39.29509 -25.19019 20.60906 1.000 44.46318 189 GLY A CA 1
ATOM 1435 C C . GLY A 1 189 ? -40.34939 -24.51673 21.46176 1.000 51.27675 189 GLY A C 1
ATOM 1436 O O . GLY A 1 189 ? -40.13241 -24.37090 22.66954 1.000 57.75244 189 GLY A O 1
ATOM 1437 N N . ILE A 1 190 ? -41.46673 -24.08138 20.88463 1.000 51.56073 190 ILE A N 1
ATOM 1438 C CA . ILE A 1 190 ? -42.58733 -23.52037 21.63360 1.000 55.99810 190 ILE A CA 1
ATOM 1439 C C . ILE A 1 190 ? -43.78036 -24.43471 21.39722 1.000 61.82711 190 ILE A C 1
ATOM 1440 O O . ILE A 1 190 ? -44.15353 -24.68858 20.24358 1.000 59.19215 190 ILE A O 1
ATOM 1445 N N . THR A 1 191 ? -44.37433 -24.93318 22.48410 1.000 68.31028 191 THR A N 1
ATOM 1446 C CA . THR A 1 191 ? -45.38776 -25.98425 22.36508 1.000 70.80984 191 THR A CA 1
ATOM 1447 C C . THR A 1 191 ? -46.73776 -25.43097 21.91402 1.000 66.61152 191 THR A C 1
ATOM 1448 O O . THR A 1 191 ? -47.23247 -25.76995 20.83439 1.000 66.37065 191 THR A O 1
ATOM 1452 N N . LEU A 1 192 ? -47.36515 -24.60713 22.74370 1.000 70.41328 192 LEU A N 1
ATOM 1453 C CA . LEU A 1 192 ? -48.73827 -24.17967 22.47367 1.000 73.61647 192 LEU A CA 1
ATOM 1454 C C . LEU A 1 192 ? -48.92627 -22.70917 22.81439 1.000 75.27829 192 LEU A C 1
ATOM 1455 O O . LEU A 1 192 ? -48.02487 -21.89607 22.60536 1.000 76.87386 192 LEU A O 1
ATOM 1460 N N . GLY A 1 208 ? -49.29233 -12.49937 13.17476 1.000 48.30461 208 GLY A N 1
ATOM 1461 C CA . GLY A 1 208 ? -48.01661 -12.21565 12.53267 1.000 50.76676 208 GLY A CA 1
ATOM 1462 C C . GLY A 1 208 ? -47.65563 -10.74245 12.39199 1.000 51.95924 208 GLY A C 1
ATOM 1463 O O . GLY A 1 208 ? -47.65988 -9.99235 13.37714 1.000 48.67860 208 GLY A O 1
ATOM 1464 N N . SER A 1 209 ? -47.33906 -10.33233 11.16163 1.000 51.13063 209 SER A N 1
ATOM 1465 C CA . SER A 1 209 ? -46.91053 -8.96718 10.87678 1.000 52.44388 209 SER A CA 1
ATOM 1466 C C . SER A 1 209 ? -47.10700 -8.68896 9.39093 1.000 51.87787 209 SER A C 1
ATOM 1467 O O . SER A 1 209 ? -47.35278 -9.59974 8.59460 1.000 51.49773 209 SER A O 1
ATOM 1470 N N . LYS A 1 210 ? -46.99895 -7.40458 9.03064 1.000 52.62526 210 LYS A N 1
ATOM 1471 C CA . LYS A 1 210 ? -47.02876 -7.00626 7.62302 1.000 55.60201 210 LYS A CA 1
ATOM 1472 C C . LYS A 1 210 ? -45.82067 -7.55491 6.86686 0.304 53.73044 210 LYS A C 1
ATOM 1473 O O . LYS A 1 210 ? -45.94733 -8.00284 5.72071 1.000 52.94835 210 LYS A O 1
ATOM 1479 N N . GLY A 1 211 ? -44.64232 -7.53409 7.49392 1.000 53.29308 211 GLY A N 1
ATOM 1480 C CA . GLY A 1 211 ? -43.46306 -8.10448 6.85606 1.000 51.19884 211 GLY A CA 1
ATOM 1481 C C . GLY A 1 211 ? -43.65021 -9.55695 6.44137 1.000 47.02516 211 GLY A C 1
ATOM 1482 O O . GLY A 1 211 ? -43.18531 -9.97504 5.37708 1.000 43.71350 211 GLY A O 1
ATOM 1483 N N . GLU A 1 212 ? -44.34788 -10.33851 7.26975 1.000 44.89717 212 GLU A N 1
ATOM 1484 C CA . GLU A 1 212 ? -44.61582 -11.74192 6.96209 1.000 48.87379 212 GLU A CA 1
ATOM 1485 C C . GLU A 1 212 ? -45.23761 -11.92203 5.58111 1.000 47.61978 212 GLU A C 1
ATOM 1486 O O . GLU A 1 212 ? -45.02071 -12.94922 4.92507 1.000 46.17697 212 GLU A O 1
ATOM 1492 N N . GLU A 1 213 ? -46.00025 -10.92671 5.12125 0.935 47.59904 213 GLU A N 1
ATOM 1493 C CA . GLU A 1 213 ? -46.74015 -11.03257 3.87157 0.935 44.77459 213 GLU A CA 1
ATOM 1494 C C . GLU A 1 213 ? -45.84834 -10.94189 2.63962 0.935 47.48273 213 GLU A C 1
ATOM 1495 O O . GLU A 1 213 ? -46.26041 -11.38548 1.56187 0.935 46.87631 213 GLU A O 1
ATOM 1501 N N . LEU A 1 214 ? -44.64088 -10.38005 2.76340 1.000 47.10199 214 LEU A N 1
ATOM 1502 C CA . LEU A 1 214 ? -43.72320 -10.33450 1.63052 1.000 40.75482 214 LEU A CA 1
ATOM 1503 C C . LEU A 1 214 ? -43.09963 -11.68660 1.33316 1.000 44.61214 214 LEU A C 1
ATOM 1504 O O . LEU A 1 214 ? -42.41549 -11.81918 0.31488 1.000 45.68908 214 LEU A O 1
ATOM 1509 N N . PHE A 1 215 ? -43.32047 -12.68472 2.18746 1.000 41.20280 215 PHE A N 1
ATOM 1510 C CA . PHE A 1 215 ? -42.69289 -13.99366 2.05181 1.000 46.10668 215 PHE A CA 1
ATOM 1511 C C . PHE A 1 215 ? -43.70853 -15.09827 1.78455 1.000 48.41739 215 PHE A C 1
ATOM 1512 O O . PHE A 1 215 ? -43.39515 -16.28139 1.97418 1.000 44.70213 215 PHE A O 1
ATOM 1520 N N . THR A 1 216 ? -44.92671 -14.74401 1.35582 1.000 45.30769 216 THR A N 1
ATOM 1521 C CA . THR A 1 216 ? -45.91483 -15.78112 1.07950 1.000 48.91135 216 THR A CA 1
ATOM 1522 C C . THR A 1 216 ? -45.57528 -16.58320 -0.16845 1.000 46.81108 216 THR A C 1
ATOM 1523 O O . THR A 1 216 ? -46.05311 -17.71098 -0.30456 1.000 53.03516 216 THR A O 1
ATOM 1527 N N . GLY A 1 217 ? -44.75945 -16.03698 -1.06941 1.000 45.86688 217 GLY A N 1
ATOM 1528 C CA . GLY A 1 217 ? -44.37362 -16.73881 -2.27898 1.000 48.38392 217 GLY A CA 1
ATOM 1529 C C . GLY A 1 217 ? -42.87429 -16.96096 -2.42117 1.000 52.88667 217 GLY A C 1
ATOM 1530 O O . GLY A 1 217 ? -42.14917 -17.02140 -1.42485 1.000 51.22143 217 GLY A O 1
ATOM 1531 N N . VAL A 1 218 ? -42.40501 -17.10229 -3.66073 1.000 47.92836 218 VAL A N 1
ATOM 1532 C CA . VAL A 1 218 ? -40.99392 -17.31695 -3.95458 1.000 47.35361 218 VAL A CA 1
ATOM 1533 C C . VAL A 1 218 ? -40.34285 -15.96516 -4.20574 1.000 51.18567 218 VAL A C 1
ATOM 1534 O O . VAL A 1 218 ? -40.86699 -15.13933 -4.96628 1.000 52.49147 218 VAL A O 1
ATOM 1538 N N . VAL A 1 219 ? -39.20158 -15.73345 -3.56766 1.000 45.75480 219 VAL A N 1
ATOM 1539 C CA . VAL A 1 219 ? -38.60785 -14.40784 -3.48538 1.000 45.84276 219 VAL A CA 1
ATOM 1540 C C . VAL A 1 219 ? -37.20683 -14.45591 -4.08549 1.000 43.23042 219 VAL A C 1
ATOM 1541 O O . VAL A 1 219 ? -36.37022 -15.24401 -3.64215 1.000 42.95109 219 VAL A O 1
ATOM 1545 N N . PRO A 1 220 ? -36.90957 -13.65223 -5.10177 1.000 44.80908 220 PRO A N 1
ATOM 1546 C CA . PRO A 1 220 ? -35.52646 -13.55951 -5.57673 1.000 43.82106 220 PRO A CA 1
ATOM 1547 C C . PRO A 1 220 ? -34.59427 -13.11385 -4.45723 1.000 45.05980 220 PRO A C 1
ATOM 1548 O O . PRO A 1 220 ? -34.97624 -12.36066 -3.55683 1.000 46.06854 220 PRO A O 1
ATOM 1552 N N . ILE A 1 221 ? -33.36396 -13.61502 -4.50643 1.000 42.83182 221 ILE A N 1
ATOM 1553 C CA . ILE A 1 221 ? -32.32929 -13.28478 -3.53154 1.000 46.11292 221 ILE A CA 1
ATOM 1554 C C . ILE A 1 221 ? -31.09224 -12.79900 -4.26441 1.000 41.66584 221 ILE A C 1
ATOM 1555 O O . ILE A 1 221 ? -30.72185 -13.34829 -5.30818 1.000 40.58566 221 ILE A O 1
ATOM 1560 N N . LEU A 1 222 ? -30.44964 -11.77739 -3.70517 1.000 43.68791 222 LEU A N 1
ATOM 1561 C CA . LEU A 1 222 ? -29.11544 -11.35821 -4.11109 1.000 43.21601 222 LEU A CA 1
ATOM 1562 C C . LEU A 1 222 ? -28.23113 -11.28565 -2.87491 1.000 41.45878 222 LEU A C 1
ATOM 1563 O O . LEU A 1 222 ? -28.62753 -10.70281 -1.86023 1.000 39.83110 222 LEU A O 1
ATOM 1568 N N . VAL A 1 223 ? -27.05813 -11.90939 -2.95469 1.000 34.51793 223 VAL A N 1
ATOM 1569 C CA . VAL A 1 223 ? -26.04608 -11.89011 -1.90412 1.000 39.38587 223 VAL A CA 1
ATOM 1570 C C . VAL A 1 223 ? -24.79587 -11.22017 -2.46205 1.000 43.34000 223 VAL A C 1
ATOM 1571 O O . VAL A 1 223 ? -24.40838 -11.47209 -3.61000 1.000 40.85632 223 VAL A O 1
ATOM 1575 N N . GLU A 1 224 ? -24.18039 -10.35637 -1.65047 1.000 39.29387 224 GLU A N 1
ATOM 1576 C CA . GLU A 1 224 ? -22.91913 -9.69779 -1.97803 1.000 41.84055 224 GLU A CA 1
ATOM 1577 C C . GLU A 1 224 ? -22.03594 -9.68700 -0.74210 1.000 36.84468 224 GLU A C 1
ATOM 1578 O O . GLU A 1 224 ? -22.46180 -9.21246 0.31513 1.000 38.15398 224 GLU A O 1
ATOM 1584 N N . LEU A 1 225 ? -20.81098 -10.18975 -0.87527 1.000 30.22593 225 LEU A N 1
ATOM 1585 C CA . LEU A 1 225 ? -19.85725 -10.21538 0.22281 1.000 34.41376 225 LEU A CA 1
ATOM 1586 C C . LEU A 1 225 ? -18.54056 -9.59128 -0.23099 1.000 39.59851 225 LEU A C 1
ATOM 1587 O O . LEU A 1 225 ? -17.94090 -10.03669 -1.21469 1.000 36.45656 225 LEU A O 1
ATOM 1592 N N . ASP A 1 226 ? -18.06582 -8.59775 0.51464 1.000 38.95189 226 ASP A N 1
ATOM 1593 C CA . ASP A 1 226 ? -16.70392 -8.10046 0.37394 1.000 36.27766 226 ASP A CA 1
ATOM 1594 C C . ASP A 1 226 ? -15.87887 -8.61642 1.54527 1.000 33.63253 226 ASP A C 1
ATOM 1595 O O . ASP A 1 226 ? -16.22703 -8.37933 2.70522 1.000 31.63100 226 ASP A O 1
ATOM 1600 N N . GLY A 1 227 ? -14.81815 -9.35967 1.24431 1.000 26.27051 227 GLY A N 1
ATOM 1601 C CA . GLY A 1 227 ? -14.06001 -10.05351 2.25866 1.000 29.00231 227 GLY A CA 1
ATOM 1602 C C . GLY A 1 227 ? -12.62066 -9.57492 2.29747 1.000 36.55790 227 GLY A C 1
ATOM 1603 O O . GLY A 1 227 ? -12.06249 -9.14936 1.28224 1.000 35.14120 227 GLY A O 1
ATOM 1604 N N . ASP A 1 228 ? -12.02441 -9.64937 3.48863 1.000 30.62376 228 ASP A N 1
ATOM 1605 C CA . ASP A 1 228 ? -10.59404 -9.40691 3.67387 1.000 32.75601 228 ASP A CA 1
ATOM 1606 C C . ASP A 1 228 ? -10.15241 -10.28941 4.82380 1.000 25.99021 228 ASP A C 1
ATOM 1607 O O . ASP A 1 228 ? -10.44883 -9.97407 5.97810 1.000 30.56280 228 ASP A O 1
ATOM 1612 N N . VAL A 1 229 ? -9.41201 -11.34804 4.51605 1.000 27.90949 229 VAL A N 1
ATOM 1613 C CA . VAL A 1 229 ? -8.91731 -12.29545 5.51343 1.000 29.99938 229 VAL A CA 1
ATOM 1614 C C . VAL A 1 229 ? -7.39471 -12.26674 5.47731 1.000 33.18558 229 VAL A C 1
ATOM 1615 O O . VAL A 1 229 ? -6.77572 -12.75743 4.52176 1.000 34.38015 229 VAL A O 1
ATOM 1619 N N . ASN A 1 230 ? -6.78880 -11.69855 6.52008 1.000 35.33825 230 ASN A N 1
ATOM 1620 C CA . ASN A 1 230 ? -5.33075 -11.59363 6.64646 1.000 34.04859 230 ASN A CA 1
ATOM 1621 C C . ASN A 1 230 ? -4.70025 -10.78032 5.51429 1.000 32.71204 230 ASN A C 1
ATOM 1622 O O . ASN A 1 230 ? -3.51855 -10.95551 5.20723 1.000 41.13696 230 ASN A O 1
ATOM 1627 N N . GLY A 1 231 ? -5.46032 -9.90052 4.86600 1.000 35.08699 231 GLY A N 1
ATOM 1628 C CA . GLY A 1 231 ? -4.96563 -9.15297 3.73331 1.000 33.52490 231 GLY A CA 1
ATOM 1629 C C . GLY A 1 231 ? -5.32128 -9.73942 2.38865 1.000 37.93810 231 GLY A C 1
ATOM 1630 O O . GLY A 1 231 ? -5.11603 -9.07261 1.36853 1.000 36.46553 231 GLY A O 1
ATOM 1631 N N . HIS A 1 232 ? -5.84794 -10.96316 2.35225 1.000 40.55369 232 HIS A N 1
ATOM 1632 C CA . HIS A 1 232 ? -6.39348 -11.52827 1.12196 1.000 39.10951 232 HIS A CA 1
ATOM 1633 C C . HIS A 1 232 ? -7.80910 -10.99843 0.92836 1.000 35.03512 232 HIS A C 1
ATOM 1634 O O . HIS A 1 232 ? -8.72147 -11.33353 1.69031 1.000 35.91667 232 HIS A O 1
ATOM 1641 N N . LYS A 1 233 ? -7.98797 -10.14524 -0.06928 1.000 39.92537 233 LYS A N 1
ATOM 1642 C CA . LYS A 1 233 ? -9.30157 -9.59908 -0.35662 1.000 40.76534 233 LYS A CA 1
ATOM 1643 C C . LYS A 1 233 ? -10.03550 -10.54469 -1.28589 1.000 39.40992 233 LYS A C 1
ATOM 1644 O O . LYS A 1 233 ? -9.42642 -11.32103 -2.02641 1.000 44.33373 233 LYS A O 1
ATOM 1650 N N . PHE A 1 234 ? -11.35850 -10.46914 -1.24898 1.000 37.38794 234 PHE A N 1
ATOM 1651 C CA . PHE A 1 234 ? -12.13049 -11.29442 -2.16264 1.000 40.83696 234 PHE A CA 1
ATOM 1652 C C . PHE A 1 234 ? -13.56123 -10.78544 -2.16829 1.000 35.10296 234 PHE A C 1
ATOM 1653 O O . PHE A 1 234 ? -14.00685 -10.11710 -1.22969 1.000 34.99146 234 PHE A O 1
ATOM 1661 N N . SER A 1 235 ? -14.25805 -11.07269 -3.26558 1.000 40.01245 235 SER A N 1
ATOM 1662 C CA . SER A 1 235 ? -15.65553 -10.69899 -3.44543 1.000 41.99628 235 SER A CA 1
ATOM 1663 C C . SER A 1 235 ? -16.46536 -11.92940 -3.82657 1.000 41.62734 235 SER A C 1
ATOM 1664 O O . SER A 1 235 ? -16.03281 -12.74940 -4.64268 1.000 41.91109 235 SER A O 1
ATOM 1667 N N . VAL A 1 236 ? -17.63971 -12.05909 -3.22791 1.000 37.09215 236 VAL A N 1
ATOM 1668 C CA . VAL A 1 236 ? -18.52261 -13.17908 -3.49877 1.000 38.23690 236 VAL A CA 1
ATOM 1669 C C . VAL A 1 236 ? -19.86700 -12.60124 -3.89849 1.000 40.33391 236 VAL A C 1
ATOM 1670 O O . VAL A 1 236 ? -20.40176 -11.73100 -3.20440 1.000 39.90216 236 VAL A O 1
ATOM 1674 N N . SER A 1 237 ? -20.39413 -13.05787 -5.02879 1.000 41.89303 237 SER A N 1
ATOM 1675 C CA . SER A 1 237 ? -21.67072 -12.57743 -5.53536 1.000 44.44448 237 SER A CA 1
ATOM 1676 C C . SER A 1 237 ? -22.57182 -13.76846 -5.84115 1.000 46.25847 237 SER A C 1
ATOM 1677 O O . SER A 1 237 ? -22.17365 -14.68344 -6.57104 1.000 46.58951 237 SER A O 1
ATOM 1680 N N . GLY A 1 238 ? -23.78464 -13.75757 -5.28294 1.000 47.43989 238 GLY A N 1
ATOM 1681 C CA . GLY A 1 238 ? -24.69133 -14.87486 -5.43008 1.000 45.43841 238 GLY A CA 1
ATOM 1682 C C . GLY A 1 238 ? -26.10375 -14.42661 -5.76320 1.000 47.97070 238 GLY A C 1
ATOM 1683 O O . GLY A 1 238 ? -26.50494 -13.29440 -5.49677 1.000 46.52738 238 GLY A O 1
ATOM 1684 N N . GLU A 1 239 ? -26.85779 -15.34868 -6.35820 1.000 52.61981 239 GLU A N 1
ATOM 1685 C CA . GLU A 1 239 ? -28.26485 -15.11248 -6.64996 1.000 49.98342 239 GLU A CA 1
ATOM 1686 C C . GLU A 1 239 ? -29.04371 -16.39214 -6.38386 1.000 46.32591 239 GLU A C 1
ATOM 1687 O O . GLU A 1 239 ? -28.50917 -17.49631 -6.50191 1.000 43.15670 239 GLU A O 1
ATOM 1693 N N . GLY A 1 240 ? -30.31523 -16.23886 -6.02120 1.000 49.61654 240 GLY A N 1
ATOM 1694 C CA . GLY A 1 240 ? -31.11886 -17.40719 -5.72627 1.000 40.77593 240 GLY A CA 1
ATOM 1695 C C . GLY A 1 240 ? -32.56230 -17.11630 -5.39228 1.000 45.57182 240 GLY A C 1
ATOM 1696 O O . GLY A 1 240 ? -33.13369 -16.11330 -5.83979 1.000 42.04071 240 GLY A O 1
ATOM 1697 N N . GLU A 1 241 ? -33.17441 -18.00307 -4.61248 1.000 44.94548 241 GLU A N 1
ATOM 1698 C CA . GLU A 1 241 ? -34.56772 -17.82039 -4.24783 1.000 39.07607 241 GLU A CA 1
ATOM 1699 C C . GLU A 1 241 ? -34.83736 -18.56181 -2.95031 1.000 38.80638 241 GLU A C 1
ATOM 1700 O O . GLU A 1 241 ? -34.24176 -19.61268 -2.67694 1.000 37.66633 241 GLU A O 1
ATOM 1706 N N . GLY A 1 242 ? -35.71575 -17.97930 -2.14480 1.000 38.39321 242 GLY A N 1
ATOM 1707 C CA . GLY A 1 242 ? -36.13029 -18.59162 -0.90053 1.000 38.45501 242 GLY A CA 1
ATOM 1708 C C . GLY A 1 242 ? -37.63915 -18.68261 -0.83316 1.000 40.61531 242 GLY A C 1
ATOM 1709 O O . GLY A 1 242 ? -38.35595 -17.83181 -1.35622 1.000 41.22353 242 GLY A O 1
ATOM 1710 N N . ASP A 1 243 ? -38.11679 -19.74649 -0.18108 1.000 42.14467 243 ASP A N 1
ATOM 1711 C CA . ASP A 1 243 ? -39.54960 -20.06512 -0.07077 1.000 40.69572 243 ASP A CA 1
ATOM 1712 C C . ASP A 1 243 ? -39.85421 -20.29922 1.40396 1.000 38.02475 243 ASP A C 1
ATOM 1713 O O . ASP A 1 243 ? -39.75022 -21.43106 1.88923 1.000 39.40467 243 ASP A O 1
ATOM 1718 N N . ALA A 1 244 ? -40.24125 -19.22864 2.09987 1.000 34.71722 244 ALA A N 1
ATOM 1719 C CA . ALA A 1 244 ? -40.41533 -19.29325 3.54724 1.000 38.15704 244 ALA A CA 1
ATOM 1720 C C . ALA A 1 244 ? -41.54824 -20.23001 3.96399 1.000 41.71188 244 ALA A C 1
ATOM 1721 O O . ALA A 1 244 ? -41.50061 -20.79857 5.05980 1.000 42.06716 244 ALA A O 1
ATOM 1723 N N . THR A 1 245 ? -42.56845 -20.40619 3.12460 1.000 38.11020 245 THR A N 1
ATOM 1724 C CA . THR A 1 245 ? -43.64714 -21.31482 3.50285 1.000 43.85959 245 THR A CA 1
ATOM 1725 C C . THR A 1 245 ? -43.15042 -22.74555 3.65671 1.000 42.61898 245 THR A C 1
ATOM 1726 O O . THR A 1 245 ? -43.74920 -23.52000 4.40721 1.000 46.36949 245 THR A O 1
ATOM 1730 N N . TYR A 1 246 ? -42.05090 -23.10235 2.99235 1.000 45.16860 246 TYR A N 1
ATOM 1731 C CA . TYR A 1 246 ? -41.40536 -24.39828 3.16317 1.000 44.40916 246 TYR A CA 1
ATOM 1732 C C . TYR A 1 246 ? -40.03287 -24.29300 3.81353 1.000 42.74079 246 TYR A C 1
ATOM 1733 O O . TYR A 1 246 ? -39.33785 -25.30857 3.94038 1.000 37.16329 246 TYR A O 1
ATOM 1742 N N . GLY A 1 247 ? -39.62282 -23.09222 4.22142 1.000 41.35025 247 GLY A N 1
ATOM 1743 C CA . GLY A 1 247 ? -38.31649 -22.92907 4.84540 1.000 37.60658 247 GLY A CA 1
ATOM 1744 C C . GLY A 1 247 ? -37.15743 -23.25898 3.93509 1.000 33.72484 247 GLY A C 1
ATOM 1745 O O . GLY A 1 247 ? -36.11368 -23.71067 4.41105 1.000 34.43879 247 GLY A O 1
ATOM 1746 N N . LYS A 1 248 ? -37.31369 -23.04046 2.63171 1.000 37.42089 248 LYS A N 1
ATOM 1747 C CA . LYS A 1 248 ? -36.35895 -23.48056 1.62567 1.000 36.90668 248 LYS A CA 1
ATOM 1748 C C . LYS A 1 248 ? -35.53920 -22.29854 1.12870 1.000 37.91268 248 LYS A C 1
ATOM 1749 O O . LYS A 1 248 ? -36.07447 -21.20307 0.91224 1.000 37.71819 248 LYS A O 1
ATOM 1755 N N . LEU A 1 249 ? -34.24281 -22.53755 0.94169 1.000 32.44218 249 LEU A N 1
ATOM 1756 C CA . LEU A 1 249 ? -33.31657 -21.53212 0.44686 1.000 35.11166 249 LEU A CA 1
ATOM 1757 C C . LEU A 1 249 ? -32.39723 -22.18233 -0.57385 1.000 31.95111 249 LEU A C 1
ATOM 1758 O O . LEU A 1 249 ? -31.76895 -23.20278 -0.27912 1.000 32.14446 249 LEU A O 1
ATOM 1763 N N . THR A 1 250 ? -32.32167 -21.59322 -1.76628 1.000 33.67115 250 THR A N 1
ATOM 1764 C CA . THR A 1 250 ? -31.43440 -22.06480 -2.82283 1.000 40.81037 250 THR A CA 1
ATOM 1765 C C . THR A 1 250 ? -30.54942 -20.91734 -3.29230 1.000 39.75883 250 THR A C 1
ATOM 1766 O O . THR A 1 250 ? -31.05257 -19.86706 -3.68988 1.000 41.52446 250 THR A O 1
ATOM 1770 N N . LEU A 1 251 ? -29.23126 -21.11140 -3.23177 1.000 43.24811 251 LEU A N 1
ATOM 1771 C CA . LEU A 1 251 ? -28.27396 -20.08154 -3.62848 1.000 42.49349 251 LEU A CA 1
ATOM 1772 C C . LEU A 1 251 ? -27.15817 -20.70403 -4.44792 1.000 38.73689 251 LEU A C 1
ATOM 1773 O O . LEU A 1 251 ? -26.73116 -21.83147 -4.17254 1.000 41.82880 251 LEU A O 1
ATOM 1778 N N . LYS A 1 252 ? -26.66722 -19.95957 -5.43379 1.000 35.66302 252 LYS A N 1
ATOM 1779 C CA . LYS A 1 252 ? -25.38528 -20.26290 -6.06703 1.000 43.80089 252 LYS A CA 1
ATOM 1780 C C . LYS A 1 252 ? -24.48300 -19.04327 -5.92091 1.000 42.82132 252 LYS A C 1
ATOM 1781 O O . LYS A 1 252 ? -24.84486 -17.94466 -6.35059 1.000 40.08587 252 LYS A O 1
ATOM 1787 N N . LEU A 1 253 ? -23.32579 -19.22781 -5.29032 1.000 44.71267 253 LEU A N 1
ATOM 1788 C CA . LEU A 1 253 ? -22.42520 -18.12423 -4.97353 1.000 36.90520 253 LEU A CA 1
ATOM 1789 C C . LEU A 1 253 ? -21.11618 -18.30033 -5.71820 1.000 42.58042 253 LEU A C 1
ATOM 1790 O O . LEU A 1 253 ? -20.49865 -19.36643 -5.64803 1.000 43.22061 253 LEU A O 1
ATOM 1795 N N . ILE A 1 254 ? -20.68457 -17.23892 -6.39535 1.000 47.57295 254 ILE A N 1
ATOM 1796 C CA . ILE A 1 254 ? -19.48170 -17.23384 -7.21889 1.000 48.32372 254 ILE A CA 1
ATOM 1797 C C . ILE A 1 254 ? -18.44854 -16.30745 -6.58822 1.000 43.11919 254 ILE A C 1
ATOM 1798 O O . ILE A 1 254 ? -18.76878 -15.17184 -6.21983 1.000 42.79462 254 ILE A O 1
ATOM 1803 N N . CYS A 1 255 ? -17.20919 -16.78313 -6.47514 1.000 43.02455 255 CYS A N 1
ATOM 1804 C CA . CYS A 1 255 ? -16.10053 -15.89873 -6.12347 1.000 44.17498 255 CYS A CA 1
ATOM 1805 C C . CYS A 1 255 ? -15.68447 -15.15247 -7.38352 1.000 42.45519 255 CYS A C 1
ATOM 1806 O O . CYS A 1 255 ? -15.15378 -15.76074 -8.32061 1.000 46.89023 255 CYS A O 1
ATOM 1809 N N . THR A 1 256 ? -15.93324 -13.84464 -7.41805 1.000 39.06544 256 THR A N 1
ATOM 1810 C CA . THR A 1 256 ? -15.76403 -13.05801 -8.63547 1.000 43.69246 256 THR A CA 1
ATOM 1811 C C . THR A 1 256 ? -14.37127 -12.45675 -8.79024 1.000 46.64387 256 THR A C 1
ATOM 1812 O O . THR A 1 256 ? -14.15448 -11.67965 -9.72726 1.000 47.82658 256 THR A O 1
ATOM 1816 N N . THR A 1 257 ? -13.43350 -12.78291 -7.90267 1.000 44.26409 257 THR A N 1
ATOM 1817 C CA . THR A 1 257 ? -12.09230 -12.21243 -7.92653 1.000 45.47652 257 THR A CA 1
ATOM 1818 C C . THR A 1 257 ? -11.01968 -13.29601 -7.98177 1.000 46.32107 257 THR A C 1
ATOM 1819 O O . THR A 1 257 ? -9.88843 -13.08512 -7.54032 1.000 56.58448 257 THR A O 1
ATOM 1823 N N . GLY A 1 258 ? -11.35984 -14.45780 -8.52747 1.000 45.58326 258 GLY A N 1
ATOM 1824 C CA . GLY A 1 258 ? -10.41962 -15.55442 -8.60592 1.000 45.01385 258 GLY A CA 1
ATOM 1825 C C . GLY A 1 258 ? -10.71908 -16.67645 -7.62925 1.000 46.70777 258 GLY A C 1
ATOM 1826 O O . GLY A 1 258 ? -11.88290 -16.97622 -7.35300 1.000 47.28717 258 GLY A O 1
ATOM 1827 N N . LYS A 1 259 ? -9.67493 -17.31280 -7.11123 1.000 41.01752 259 LYS A N 1
ATOM 1828 C CA . LYS A 1 259 ? -9.84951 -18.34337 -6.10474 1.000 39.20526 259 LYS A CA 1
ATOM 1829 C C . LYS A 1 259 ? -10.33735 -17.72979 -4.80088 1.000 41.55974 259 LYS A C 1
ATOM 1830 O O . LYS A 1 259 ? -9.87458 -16.66594 -4.38450 1.000 42.72706 259 LYS A O 1
ATOM 1836 N N . LEU A 1 260 ? -11.29493 -18.38813 -4.16886 1.000 40.93495 260 LEU A N 1
ATOM 1837 C CA . LEU A 1 260 ? -11.68087 -18.01069 -2.82088 1.000 38.11042 260 LEU A CA 1
ATOM 1838 C C . LEU A 1 260 ? -10.51326 -18.34133 -1.91015 1.000 32.35268 260 LEU A C 1
ATOM 1839 O O . LEU A 1 260 ? -10.04519 -19.48436 -1.91362 1.000 33.38783 260 LEU A O 1
ATOM 1844 N N . PRO A 1 261 ? -9.98515 -17.38310 -1.15006 1.000 35.03845 261 PRO A N 1
ATOM 1845 C CA . PRO A 1 261 ? -8.80508 -17.66647 -0.32266 1.000 33.98740 261 PRO A CA 1
ATOM 1846 C C . PRO A 1 261 ? -9.13825 -18.35860 0.98159 1.000 35.68157 261 PRO A C 1
ATOM 1847 O O . PRO A 1 261 ? -8.22746 -18.60361 1.77777 1.000 29.24470 261 PRO A O 1
ATOM 1851 N N . VAL A 1 262 ? -10.40669 -18.70481 1.19436 1.000 31.40842 262 VAL A N 1
ATOM 1852 C CA . VAL A 1 262 ? -10.83715 -19.47314 2.36096 1.000 30.60003 262 VAL A CA 1
ATOM 1853 C C . VAL A 1 262 ? -11.70634 -20.63334 1.87299 1.000 33.16953 262 VAL A C 1
ATOM 1854 O O . VAL A 1 262 ? -12.20868 -20.61585 0.73725 1.000 32.59793 262 VAL A O 1
ATOM 1858 N N . PRO A 1 263 ? -11.89902 -21.66090 2.70411 1.000 25.73109 263 PRO A N 1
ATOM 1859 C CA . PRO A 1 263 ? -12.77386 -22.76663 2.28880 1.000 29.28864 263 PRO A CA 1
ATOM 1860 C C . PRO A 1 263 ? -14.23629 -22.33672 2.31859 1.000 30.29515 263 PRO A C 1
ATOM 1861 O O . PRO A 1 263 ? -14.71333 -21.78062 3.31031 1.000 29.79508 263 PRO A O 1
ATOM 1865 N N . TRP A 1 264 ? -14.94192 -22.58517 1.21292 1.000 30.68979 264 TRP A N 1
ATOM 1866 C CA . TRP A 1 264 ? -16.37726 -22.30074 1.10866 1.000 32.43551 264 TRP A CA 1
ATOM 1867 C C . TRP A 1 264 ? -17.20312 -22.70824 2.33224 1.000 26.34856 264 TRP A C 1
ATOM 1868 O O . TRP A 1 264 ? -18.11555 -21.95867 2.71371 1.000 30.13000 264 TRP A O 1
ATOM 1879 N N . PRO A 1 265 ? -16.96221 -23.86630 2.96566 1.000 26.97461 265 PRO A N 1
ATOM 1880 C CA . PRO A 1 265 ? -17.76949 -24.20009 4.15854 1.000 30.06394 265 PRO A CA 1
ATOM 1881 C C . PRO A 1 265 ? -17.67126 -23.17148 5.26598 1.000 29.35858 265 PRO A C 1
ATOM 1882 O O . PRO A 1 265 ? -18.63086 -23.02299 6.03857 1.000 24.03977 265 PRO A O 1
ATOM 1886 N N . THR A 1 266 ? -16.54778 -22.43532 5.35519 1.000 27.74819 266 THR A N 1
ATOM 1887 C CA . THR A 1 266 ? -16.39025 -21.47694 6.43669 1.000 23.08720 266 THR A CA 1
ATOM 1888 C C . THR A 1 266 ? -17.24988 -20.23417 6.24013 1.000 23.05752 266 THR A C 1
ATOM 1889 O O . THR A 1 266 ? -17.45475 -19.49037 7.20602 1.000 23.77794 266 THR A O 1
ATOM 1893 N N . LEU A 1 267 ? -17.73542 -19.98091 5.02334 1.000 22.92335 267 LEU A N 1
ATOM 1894 C CA . LEU A 1 267 ? -18.61183 -18.84229 4.74686 1.000 21.85442 267 LEU A CA 1
ATOM 1895 C C . LEU A 1 267 ? -20.08776 -19.20399 4.73435 1.000 27.52562 267 LEU A C 1
ATOM 1896 O O . LEU A 1 267 ? -20.91374 -18.32348 4.46729 1.000 30.42794 267 LEU A O 1
ATOM 1901 N N . VAL A 1 268 ? -20.44377 -20.46703 4.99216 1.000 23.80882 268 VAL A N 1
ATOM 1902 C CA . VAL A 1 268 ? -21.82892 -20.89992 4.79135 1.000 25.52867 268 VAL A CA 1
ATOM 1903 C C . VAL A 1 268 ? -22.77122 -20.10680 5.67736 1.000 24.69731 268 VAL A C 1
ATOM 1904 O O . VAL A 1 268 ? -23.77997 -19.57100 5.21146 1.000 27.27432 268 VAL A O 1
ATOM 1908 N N . THR A 1 269 ? -22.45285 -20.01563 6.96940 1.000 25.04898 269 THR A N 1
ATOM 1909 C CA . THR A 1 269 ? -23.32838 -19.29926 7.88440 1.000 26.80997 269 THR A CA 1
ATOM 1910 C C . THR A 1 269 ? -23.40118 -17.81124 7.54604 1.000 27.51567 269 THR A C 1
ATOM 1911 O O . THR A 1 269 ? -24.42834 -17.17987 7.80736 1.000 29.11562 269 THR A O 1
ATOM 1915 N N . THR A 1 270 ? -22.34305 -17.23715 6.95710 1.000 24.36144 270 THR A N 1
ATOM 1916 C CA . THR A 1 270 ? -22.36446 -15.81012 6.62664 1.000 29.69119 270 THR A CA 1
ATOM 1917 C C . THR A 1 270 ? -23.23417 -15.53553 5.40881 1.000 29.07425 270 THR A C 1
ATOM 1918 O O . THR A 1 270 ? -24.01201 -14.57727 5.39523 1.000 30.41596 270 THR A O 1
ATOM 1922 N N . LEU A 1 271 ? -23.11285 -16.36400 4.38149 1.000 30.09183 271 LEU A N 1
ATOM 1923 C CA . LEU A 1 271 ? -23.86590 -16.21503 3.14811 1.000 28.92440 271 LEU A CA 1
ATOM 1924 C C . LEU A 1 271 ? -25.30909 -16.66121 3.32403 1.000 30.88679 271 LEU A C 1
ATOM 1925 O O . LEU A 1 271 ? -26.24063 -16.00685 2.83478 1.000 31.85505 271 LEU A O 1
ATOM 1949 N N . LEU A 1 273 ? -29.73652 -16.10566 5.98023 1.000 28.56353 275 LEU A N 1
ATOM 1950 C CA . LEU A 1 273 ? -31.02481 -15.56363 5.55404 1.000 32.95534 275 LEU A CA 1
ATOM 1951 C C . LEU A 1 273 ? -32.15227 -16.16560 6.39036 1.000 32.81078 275 LEU A C 1
ATOM 1952 O O . LEU A 1 273 ? -33.04461 -16.86420 5.87025 1.000 34.76648 275 LEU A O 1
ATOM 1957 N N . LYS A 1 274 ? -32.10082 -15.89727 7.69653 1.000 27.30063 276 LYS A N 1
ATOM 1958 C CA . LYS A 1 274 ? -33.06463 -16.47402 8.61620 1.000 29.50340 276 LYS A CA 1
ATOM 1959 C C . LYS A 1 274 ? -34.48732 -15.98051 8.37393 1.000 35.48372 276 LYS A C 1
ATOM 1960 O O . LYS A 1 274 ? -35.41947 -16.53764 8.96395 1.000 28.85198 276 LYS A O 1
ATOM 1966 N N . CYS A 1 275 ? -34.67829 -14.95031 7.53985 1.000 38.45739 277 CYS A N 1
ATOM 1967 C CA . CYS A 1 275 ? -36.02977 -14.52351 7.19647 1.000 34.55001 277 CYS A CA 1
ATOM 1968 C C . CYS A 1 275 ? -36.78286 -15.59877 6.42393 1.000 39.38121 277 CYS A C 1
ATOM 1969 O O . CYS A 1 275 ? -38.01676 -15.58287 6.40729 1.000 37.05619 277 CYS A O 1
ATOM 1972 N N . PHE A 1 276 ? -36.07584 -16.54830 5.81159 1.000 34.43651 278 PHE A N 1
ATOM 1973 C CA . PHE A 1 276 ? -36.71066 -17.59335 5.02875 1.000 33.58832 278 PHE A CA 1
ATOM 1974 C C . PHE A 1 276 ? -36.99325 -18.84907 5.84435 1.000 38.67746 278 PHE A C 1
ATOM 1975 O O . PHE A 1 276 ? -37.38018 -19.87694 5.27124 1.000 37.71956 278 PHE A O 1
ATOM 1983 N N . ALA A 1 277 ? -36.86947 -18.76738 7.16744 1.000 35.25735 279 ALA A N 1
ATOM 1984 C CA . ALA A 1 277 ? -37.22528 -19.88169 8.03300 1.000 35.10243 279 ALA A CA 1
ATOM 1985 C C . ALA A 1 277 ? -38.74380 -20.08569 8.07460 1.000 34.69406 279 ALA A C 1
ATOM 1986 O O . ALA A 1 277 ? -39.52284 -19.13102 8.02047 1.000 34.28004 279 ALA A O 1
ATOM 1988 N N . ARG A 1 278 ? -39.16811 -21.34196 8.16456 1.000 38.36527 280 ARG A N 1
ATOM 1989 C CA . ARG A 1 278 ? -40.59142 -21.66724 8.28852 1.000 35.97560 280 ARG A CA 1
ATOM 1990 C C . ARG A 1 278 ? -40.96630 -21.57916 9.76484 1.000 34.69854 280 ARG A C 1
ATOM 1991 O O . ARG A 1 278 ? -40.52071 -22.39686 10.57625 1.000 31.59598 280 ARG A O 1
ATOM 1999 N N . TYR A 1 279 ? -41.73010 -20.55133 10.12847 1.000 29.17715 281 TYR A N 1
ATOM 2000 C CA . TYR A 1 279 ? -42.22506 -20.44425 11.48979 1.000 36.50912 281 TYR A CA 1
ATOM 2001 C C . TYR A 1 279 ? -43.62105 -21.04374 11.52389 1.000 41.01749 281 TYR A C 1
ATOM 2002 O O . TYR A 1 279 ? -44.51142 -20.51907 10.83571 1.000 38.51030 281 TYR A O 1
ATOM 2011 N N . PRO A 1 280 ? -43.85863 -22.13051 12.26502 1.000 38.60786 282 PRO A N 1
ATOM 2012 C CA . PRO A 1 280 ? -45.18415 -22.76796 12.24103 1.000 42.28814 282 PRO A CA 1
ATOM 2013 C C . PRO A 1 280 ? -46.24502 -21.82776 12.79703 1.000 48.46912 282 PRO A C 1
ATOM 2014 O O . PRO A 1 280 ? -45.94222 -20.87969 13.52736 1.000 43.34239 282 PRO A O 1
ATOM 2018 N N . ASP A 1 281 ? -47.50800 -22.11917 12.45066 1.000 51.48379 283 ASP A N 1
ATOM 2019 C CA . ASP A 1 281 ? -48.61352 -21.19407 12.71436 1.000 50.27173 283 ASP A CA 1
ATOM 2020 C C . ASP A 1 281 ? -48.63042 -20.70389 14.15944 1.000 43.38772 283 ASP A C 1
ATOM 2021 O O . ASP A 1 281 ? -48.73914 -19.50232 14.41412 1.000 47.68559 283 ASP A O 1
ATOM 2026 N N . HIS A 1 282 ? -48.50898 -21.61529 15.12207 1.000 44.19771 284 HIS A N 1
ATOM 2027 C CA . HIS A 1 282 ? -48.56407 -21.19831 16.51985 1.000 43.73846 284 HIS A CA 1
ATOM 2028 C C . HIS A 1 282 ? -47.35470 -20.39431 16.97083 1.000 52.74374 284 HIS A C 1
ATOM 2029 O O . HIS A 1 282 ? -47.34619 -19.95225 18.12499 1.000 56.06809 284 HIS A O 1
ATOM 2036 N N . MET A 1 283 ? -46.34392 -20.19211 16.11888 1.000 52.93122 285 MET A N 1
ATOM 2037 C CA . MET A 1 283 ? -45.14491 -19.44817 16.49343 1.000 50.36785 285 MET A CA 1
ATOM 2038 C C . MET A 1 283 ? -44.97596 -18.15478 15.70354 1.000 48.64381 285 MET A C 1
ATOM 2039 O O . MET A 1 283 ? -43.89433 -17.55801 15.75230 1.000 48.16046 285 MET A O 1
ATOM 2044 N N . LYS A 1 284 ? -46.00604 -17.70038 14.98065 1.000 49.96923 286 LYS A N 1
ATOM 2045 C CA . LYS A 1 284 ? -45.83238 -16.54260 14.10313 1.000 51.62832 286 LYS A CA 1
ATOM 2046 C C . LYS A 1 284 ? -45.51601 -15.26137 14.86359 1.000 48.64499 286 LYS A C 1
ATOM 2047 O O . LYS A 1 284 ? -44.92740 -14.34403 14.28068 1.000 49.71496 286 LYS A O 1
ATOM 2053 N N . GLN A 1 285 ? -45.90494 -15.16623 16.13886 1.000 45.47242 287 GLN A N 1
ATOM 2054 C CA . GLN A 1 285 ? -45.59778 -13.98239 16.93240 1.000 46.15299 287 GLN A CA 1
ATOM 2055 C C . GLN A 1 285 ? -44.11856 -13.88904 17.29244 1.000 49.05910 287 GLN A C 1
ATOM 2056 O O . GLN A 1 285 ? -43.68979 -12.86550 17.83745 1.000 43.37551 287 GLN A O 1
ATOM 2062 N N . HIS A 1 286 ? -43.33451 -14.92412 16.98894 1.000 46.81166 288 HIS A N 1
ATOM 2063 C CA . HIS A 1 286 ? -41.93393 -15.00053 17.36799 1.000 44.91830 288 HIS A CA 1
ATOM 2064 C C . HIS A 1 286 ? -40.99314 -14.87853 16.17596 1.000 42.93267 288 HIS A C 1
ATOM 2065 O O . HIS A 1 286 ? -39.78977 -15.12497 16.32066 1.000 44.57008 288 HIS A O 1
ATOM 2072 N N . ASP A 1 287 ? -41.50534 -14.49635 15.00739 1.000 42.28845 289 ASP A N 1
ATOM 2073 C CA . ASP A 1 287 ? -40.67228 -14.30740 13.82034 1.000 44.88476 289 ASP A CA 1
ATOM 2074 C C . ASP A 1 287 ? -40.18752 -12.86304 13.77992 1.000 37.60256 289 ASP A C 1
ATOM 2075 O O . ASP A 1 287 ? -40.78073 -12.00721 13.13241 1.000 41.93376 289 ASP A O 1
ATOM 2080 N N . PHE A 1 288 ? -39.07610 -12.59646 14.46733 1.000 37.78490 290 PHE A N 1
ATOM 2081 C CA . PHE A 1 288 ? -38.45673 -11.27564 14.39583 1.000 37.62988 290 PHE A CA 1
ATOM 2082 C C . PHE A 1 288 ? -38.01774 -10.94328 12.97273 1.000 40.56636 290 PHE A C 1
ATOM 2083 O O . PHE A 1 288 ? -38.15411 -9.79734 12.51775 1.000 37.54774 290 PHE A O 1
ATOM 2091 N N . PHE A 1 289 ? -37.48354 -11.93952 12.25539 1.000 39.52624 291 PHE A N 1
ATOM 2092 C CA . PHE A 1 289 ? -36.78336 -11.67208 11.00066 1.000 38.81818 291 PHE A CA 1
ATOM 2093 C C . PHE A 1 289 ? -37.73414 -11.17795 9.91306 1.000 38.96286 291 PHE A C 1
ATOM 2094 O O . PHE A 1 289 ? -37.40374 -10.24547 9.17165 1.000 42.90114 291 PHE A O 1
ATOM 2102 N N . LYS A 1 290 ? -38.92365 -11.77029 9.80783 1.000 39.82058 292 LYS A N 1
ATOM 2103 C CA . LYS A 1 290 ? -39.87957 -11.27869 8.82585 1.000 37.62683 292 LYS A CA 1
ATOM 2104 C C . LYS A 1 290 ? -40.52031 -9.96973 9.27404 1.000 41.04120 292 LYS A C 1
ATOM 2105 O O . LYS A 1 290 ? -40.86682 -9.13506 8.43127 1.000 42.88480 292 LYS A O 1
ATOM 2111 N N . SER A 1 291 ? -40.63502 -9.74690 10.58736 1.000 38.27882 293 SER A N 1
ATOM 2112 C CA . SER A 1 291 ? -41.26494 -8.52491 11.07767 1.000 39.45206 293 SER A CA 1
ATOM 2113 C C . SER A 1 291 ? -40.44349 -7.27735 10.77009 1.000 43.90830 293 SER A C 1
ATOM 2114 O O . SER A 1 291 ? -41.02343 -6.20675 10.54439 1.000 43.43453 293 SER A O 1
ATOM 2117 N N . ALA A 1 292 ? -39.10572 -7.38697 10.75745 1.000 40.37284 294 ALA A N 1
ATOM 2118 C CA . ALA A 1 292 ? -38.23177 -6.24484 10.49760 1.000 39.31337 294 ALA A CA 1
ATOM 2119 C C . ALA A 1 292 ? -38.26874 -5.78112 9.04989 1.000 41.36817 294 ALA A C 1
ATOM 2120 O O . ALA A 1 292 ? -37.67800 -4.73676 8.73901 1.000 39.82543 294 ALA A O 1
ATOM 2122 N N . MET A 1 293 ? -38.95064 -6.53705 8.15045 1.000 37.88467 295 MET A N 1
ATOM 2123 C CA . MET A 1 293 ? -39.01199 -6.31489 6.71383 1.000 39.87283 295 MET A CA 1
ATOM 2124 C C . MET A 1 293 ? -40.19625 -5.41491 6.35599 1.000 41.11373 295 MET A C 1
ATOM 2125 O O . MET A 1 293 ? -41.23592 -5.45479 7.01998 1.000 43.64412 295 MET A O 1
ATOM 2130 N N . PRO A 1 294 ? -40.09923 -4.60853 5.28467 1.000 41.37186 296 PRO A N 1
ATOM 2131 C CA . PRO A 1 294 ? -39.02035 -4.62051 4.29016 1.000 38.12977 296 PRO A CA 1
ATOM 2132 C C . PRO A 1 294 ? -37.77484 -3.82469 4.65090 1.000 39.05763 296 PRO A C 1
ATOM 2133 O O . PRO A 1 294 ? -36.79083 -3.93895 3.92562 1.000 39.15430 296 PRO A O 1
ATOM 2137 N N . GLU A 1 295 ? -37.82890 -3.01411 5.71362 1.000 44.22969 297 GLU A N 1
ATOM 2138 C CA . GLU A 1 295 ? -36.68416 -2.17300 6.06220 1.000 45.07444 297 GLU A CA 1
ATOM 2139 C C . GLU A 1 295 ? -35.45893 -3.02393 6.38711 1.000 40.95504 297 GLU A C 1
ATOM 2140 O O . GLU A 1 295 ? -34.33542 -2.69375 5.99188 1.000 42.27549 297 GLU A O 1
ATOM 2146 N N . GLY A 1 296 ? -35.65344 -4.11385 7.09733 1.000 42.16767 298 GLY A N 1
ATOM 2147 C CA . GLY A 1 296 ? -34.64128 -5.13681 7.21057 1.000 36.21864 298 GLY A CA 1
ATOM 2148 C C . GLY A 1 296 ? -33.98948 -5.14853 8.57812 1.000 39.83313 298 GLY A C 1
ATOM 2149 O O . GLY A 1 296 ? -34.47283 -4.55572 9.55006 1.000 35.51429 298 GLY A O 1
ATOM 2150 N N . TYR A 1 297 ? -32.86190 -5.85420 8.64066 1.000 38.48644 299 TYR A N 1
ATOM 2151 C CA . TYR A 1 297 ? -32.13707 -5.95127 9.88966 1.000 35.36638 299 TYR A CA 1
ATOM 2152 C C . TYR A 1 297 ? -30.64703 -6.06851 9.60578 1.000 32.41274 299 TYR A C 1
ATOM 2153 O O . TYR A 1 297 ? -30.22031 -6.44779 8.51112 1.000 32.46866 299 TYR A O 1
ATOM 2162 N N . VAL A 1 298 ? -29.86330 -5.71285 10.61044 1.000 31.03071 300 VAL A N 1
ATOM 2163 C CA . VAL A 1 298 ? -28.42085 -5.87268 10.59237 1.000 29.65113 300 VAL A CA 1
ATOM 2164 C C . VAL A 1 298 ? -28.09396 -7.18489 11.29527 1.000 34.30096 300 VAL A C 1
ATOM 2165 O O . VAL A 1 298 ? -28.64099 -7.47367 12.36660 1.000 36.95013 300 VAL A O 1
ATOM 2169 N N . GLN A 1 299 ? -27.23174 -7.99532 10.68688 1.000 33.70517 301 GLN A N 1
ATOM 2170 C CA . GLN A 1 299 ? -26.80942 -9.27283 11.26678 1.000 31.17526 301 GLN A CA 1
ATOM 2171 C C . GLN A 1 299 ? -25.29528 -9.23662 11.42337 1.000 32.21457 301 GLN A C 1
ATOM 2172 O O . GLN A 1 299 ? -24.56659 -9.24094 10.42937 1.000 29.79506 301 GLN A O 1
ATOM 2178 N N . GLU A 1 300 ? -24.82908 -9.19830 12.66688 1.000 32.13932 302 GLU A N 1
ATOM 2179 C CA . GLU A 1 300 ? -23.41347 -9.13208 12.98279 1.000 30.44218 302 GLU A CA 1
ATOM 2180 C C . GLU A 1 300 ? -22.98865 -10.42262 13.65972 1.000 32.11408 302 GLU A C 1
ATOM 2181 O O . GLU A 1 300 ? -23.73841 -10.98653 14.46673 1.000 31.26693 302 GLU A O 1
ATOM 2187 N N . ARG A 1 301 ? -21.78529 -10.88019 13.32114 1.000 28.10674 303 ARG A N 1
ATOM 2188 C CA . ARG A 1 301 ? -21.18381 -12.03546 13.96177 1.000 30.71160 303 ARG A CA 1
ATOM 2189 C C . ARG A 1 301 ? -19.71887 -11.76596 14.24523 1.000 31.66951 303 ARG A C 1
ATOM 2190 O O . ARG A 1 301 ? -19.06359 -10.98690 13.55124 1.000 32.34316 303 ARG A O 1
ATOM 2198 N N . THR A 1 302 ? -19.23199 -12.40387 15.29924 1.000 32.17177 304 THR A N 1
ATOM 2199 C CA . THR A 1 302 ? -17.85347 -12.84086 15.38912 1.000 34.38784 304 THR A CA 1
ATOM 2200 C C . THR A 1 302 ? -17.85142 -14.36189 15.33993 1.000 30.47075 304 THR A C 1
ATOM 2201 O O . THR A 1 302 ? -18.67192 -15.01003 15.99869 1.000 30.73283 304 THR A O 1
ATOM 2205 N N . ILE A 1 303 ? -16.94554 -14.92196 14.54205 1.000 29.54988 305 ILE A N 1
ATOM 2206 C CA . ILE A 1 303 ? -16.75684 -16.36224 14.42410 1.000 26.55264 305 ILE A CA 1
ATOM 2207 C C . ILE A 1 303 ? -15.32189 -16.67891 14.82251 1.000 30.47542 305 ILE A C 1
ATOM 2208 O O . ILE A 1 303 ? -14.38499 -16.35708 14.08471 1.000 26.59711 305 ILE A O 1
ATOM 2213 N N . PHE A 1 304 ? -15.15500 -17.34012 15.96826 1.000 32.10874 306 PHE A N 1
ATOM 2214 C CA . PHE A 1 304 ? -13.85376 -17.72348 16.49924 1.000 30.32322 306 PHE A CA 1
ATOM 2215 C C . PHE A 1 304 ? -13.50981 -19.14001 16.03409 1.000 28.24154 306 PHE A C 1
ATOM 2216 O O . PHE A 1 304 ? -14.15160 -20.10514 16.44730 1.000 28.87341 306 PHE A O 1
ATOM 2224 N N . PHE A 1 305 ? -12.49130 -19.26884 15.18979 1.000 28.11275 307 PHE A N 1
ATOM 2225 C CA . PHE A 1 305 ? -11.97398 -20.56970 14.77006 1.000 30.48651 307 PHE A CA 1
ATOM 2226 C C . PHE A 1 305 ? -10.91084 -21.06807 15.75006 1.000 32.96477 307 PHE A C 1
ATOM 2227 O O . PHE A 1 305 ? -9.82773 -20.47409 15.85660 1.000 31.04559 307 PHE A O 1
ATOM 2235 N N . LYS A 1 306 ? -11.20745 -22.17450 16.43726 1.000 31.82742 308 LYS A N 1
ATOM 2236 C CA . LYS A 1 306 ? -10.34294 -22.64022 17.51662 1.000 35.59571 308 LYS A CA 1
ATOM 2237 C C . LYS A 1 306 ? -8.92369 -22.87559 17.01342 1.000 35.69618 308 LYS A C 1
ATOM 2238 O O . LYS A 1 306 ? -8.71752 -23.46957 15.95222 1.000 34.87832 308 LYS A O 1
ATOM 2244 N N . ASP A 1 307 ? -7.94725 -22.38249 17.77509 1.000 36.74207 309 ASP A N 1
ATOM 2245 C CA . ASP A 1 307 ? -6.52606 -22.50194 17.44654 1.000 37.94627 309 ASP A CA 1
ATOM 2246 C C . ASP A 1 307 ? -6.17380 -21.76904 16.16202 1.000 34.83269 309 ASP A C 1
ATOM 2247 O O . ASP A 1 307 ? -5.13115 -22.03120 15.56757 1.000 38.83395 309 ASP A O 1
ATOM 2252 N N . ASP A 1 308 ? -7.03611 -20.87007 15.70683 1.000 34.77837 310 ASP A N 1
ATOM 2253 C CA . ASP A 1 308 ? -6.79375 -20.11472 14.48199 1.000 34.18213 310 ASP A CA 1
ATOM 2254 C C . ASP A 1 308 ? -7.43265 -18.74020 14.66146 1.000 31.40946 310 ASP A C 1
ATOM 2255 O O . ASP A 1 308 ? -7.69272 -18.31384 15.79061 1.000 33.29708 310 ASP A O 1
ATOM 2260 N N . GLY A 1 309 ? -7.67807 -18.03764 13.55735 1.000 29.15631 311 GLY A N 1
ATOM 2261 C CA . GLY A 1 309 ? -8.16799 -16.67474 13.60476 1.000 28.16037 311 GLY A CA 1
ATOM 2262 C C . GLY A 1 309 ? -9.67467 -16.59233 13.72824 1.000 35.35147 311 GLY A C 1
ATOM 2263 O O . GLY A 1 309 ? -10.36895 -17.56920 14.03136 1.000 29.84024 311 GLY A O 1
ATOM 2264 N N . ASN A 1 310 ? -10.18934 -15.38795 13.46980 1.000 34.45747 312 ASN A N 1
ATOM 2265 C CA . ASN A 1 310 ? -11.60929 -15.12472 13.61802 1.000 25.87712 312 ASN A CA 1
ATOM 2266 C C . ASN A 1 310 ? -12.10296 -14.26150 12.46647 1.000 31.63842 312 ASN A C 1
ATOM 2267 O O . ASN A 1 310 ? -11.33583 -13.48820 11.88533 1.000 30.00989 312 ASN A O 1
ATOM 2272 N N . TYR A 1 311 ? -13.38942 -14.43655 12.12702 1.000 27.90628 313 TYR A N 1
ATOM 2273 C CA . TYR A 1 311 ? -14.15838 -13.56032 11.24713 1.000 28.29216 313 TYR A CA 1
ATOM 2274 C C . TYR A 1 311 ? -15.00418 -12.61114 12.08331 1.000 31.18303 313 TYR A C 1
ATOM 2275 O O . TYR A 1 311 ? -15.57601 -13.01543 13.10039 1.000 30.71687 313 TYR A O 1
ATOM 2284 N N . LYS A 1 312 ? -15.10542 -11.35948 11.63421 1.000 29.65892 314 LYS A N 1
ATOM 2285 C CA . LYS A 1 312 ? -16.14594 -10.43541 12.06939 1.000 28.93985 314 LYS A CA 1
ATOM 2286 C C . LYS A 1 312 ? -16.92127 -10.04342 10.82982 1.000 30.53437 314 LYS A C 1
ATOM 2287 O O . LYS A 1 312 ? -16.31590 -9.71887 9.80669 1.000 28.43355 314 LYS A O 1
ATOM 2293 N N . THR A 1 313 ? -18.25237 -10.12528 10.89950 1.000 28.71687 315 THR A N 1
ATOM 2294 C CA . THR A 1 313 ? -19.08519 -9.88615 9.73791 1.000 30.30886 315 THR A CA 1
ATOM 2295 C C . THR A 1 313 ? -20.17619 -8.89321 10.10156 1.000 31.33180 315 THR A C 1
ATOM 2296 O O . THR A 1 313 ? -20.62246 -8.82638 11.24946 1.000 30.99965 315 THR A O 1
ATOM 2300 N N . ARG A 1 314 ? -20.59461 -8.11825 9.10826 1.000 30.88910 316 ARG A N 1
ATOM 2301 C CA . ARG A 1 314 ? -21.72447 -7.21424 9.25074 1.000 32.90755 316 ARG A CA 1
ATOM 2302 C C . ARG A 1 314 ? -22.52247 -7.30336 7.96994 1.000 32.33604 316 ARG A C 1
ATOM 2303 O O . ARG A 1 314 ? -21.96815 -7.14781 6.87734 1.000 33.07314 316 ARG A O 1
ATOM 2311 N N . ALA A 1 315 ? -23.81012 -7.57159 8.10579 1.000 31.93648 317 ALA A N 1
ATOM 2312 C CA . ALA A 1 315 ? -24.67112 -7.77861 6.95949 1.000 32.44627 317 ALA A CA 1
ATOM 2313 C C . ALA A 1 315 ? -25.95282 -6.98412 7.13192 1.000 34.80148 317 ALA A C 1
ATOM 2314 O O . ALA A 1 315 ? -26.51503 -6.90618 8.22848 1.000 31.72505 317 ALA A O 1
ATOM 2316 N N . GLU A 1 316 ? -26.40952 -6.40513 6.03980 1.000 31.20507 318 GLU A N 1
ATOM 2317 C CA . GLU A 1 316 ? -27.74247 -5.84435 5.97351 1.000 36.33540 318 GLU A CA 1
ATOM 2318 C C . GLU A 1 316 ? -28.58022 -6.77867 5.11461 1.000 37.16297 318 GLU A C 1
ATOM 2319 O O . GLU A 1 316 ? -28.21037 -7.08546 3.97625 1.000 37.12501 318 GLU A O 1
ATOM 2325 N N . VAL A 1 317 ? -29.66376 -7.28038 5.69233 1.000 36.59273 319 VAL A N 1
ATOM 2326 C CA . VAL A 1 317 ? -30.63724 -8.10640 4.99922 1.000 34.61642 319 VAL A CA 1
ATOM 2327 C C . VAL A 1 317 ? -31.88852 -7.25472 4.85734 1.000 39.06386 319 VAL A C 1
ATOM 2328 O O . VAL A 1 317 ? -32.46934 -6.82559 5.86196 1.000 34.33086 319 VAL A O 1
ATOM 2332 N N . LYS A 1 318 ? -32.28070 -6.97339 3.61971 1.000 38.77154 320 LYS A N 1
ATOM 2333 C CA . LYS A 1 318 ? -33.39901 -6.07213 3.38591 1.000 36.95428 320 LYS A CA 1
ATOM 2334 C C . LYS A 1 318 ? -33.87710 -6.24608 1.95901 1.000 39.14468 320 LYS A C 1
ATOM 2335 O O . LYS A 1 318 ? -33.17980 -6.82004 1.11663 1.000 39.74526 320 LYS A O 1
ATOM 2341 N N . PHE A 1 319 ? -35.08130 -5.73592 1.70591 1.000 40.13817 321 PHE A N 1
ATOM 2342 C CA . PHE A 1 319 ? -35.65980 -5.74136 0.37103 1.000 39.90566 321 PHE A CA 1
ATOM 2343 C C . PHE A 1 319 ? -35.15841 -4.54420 -0.42289 1.000 45.61399 321 PHE A C 1
ATOM 2344 O O . PHE A 1 319 ? -35.12001 -3.41978 0.08448 1.000 40.63379 321 PHE A O 1
ATOM 2352 N N . GLU A 1 320 ? -34.77499 -4.79329 -1.66734 1.000 48.58089 322 GLU A N 1
ATOM 2353 C CA . GLU A 1 320 ? -34.48192 -3.75109 -2.64627 1.000 50.37235 322 GLU A CA 1
ATOM 2354 C C . GLU A 1 320 ? -35.37904 -4.04729 -3.84146 1.000 48.88459 322 GLU A C 1
ATOM 2355 O O . GLU A 1 320 ? -35.10460 -4.97133 -4.61678 1.000 51.82296 322 GLU A O 1
ATOM 2361 N N . GLY A 1 321 ? -36.44819 -3.27238 -3.98235 1.000 49.98066 323 GLY A N 1
ATOM 2362 C CA . GLY A 1 321 ? -37.49584 -3.66644 -4.90677 1.000 52.28168 323 GLY A CA 1
ATOM 2363 C C . GLY A 1 321 ? -38.13601 -4.94514 -4.41170 1.000 53.13131 323 GLY A C 1
ATOM 2364 O O . GLY A 1 321 ? -38.48458 -5.07474 -3.23439 1.000 52.58693 323 GLY A O 1
ATOM 2365 N N . ASP A 1 322 ? -38.27347 -5.91640 -5.30544 1.000 50.26428 324 ASP A N 1
ATOM 2366 C CA . ASP A 1 322 ? -38.85655 -7.20532 -4.96278 1.000 53.62723 324 ASP A CA 1
ATOM 2367 C C . ASP A 1 322 ? -37.81712 -8.23155 -4.51602 1.000 53.43497 324 ASP A C 1
ATOM 2368 O O . ASP A 1 322 ? -38.19091 -9.35362 -4.14700 1.000 52.27432 324 ASP A O 1
ATOM 2373 N N . THR A 1 323 ? -36.53018 -7.88378 -4.54017 1.000 51.58573 325 THR A N 1
ATOM 2374 C CA . THR A 1 323 ? -35.46173 -8.82353 -4.22442 1.000 50.04260 325 THR A CA 1
ATOM 2375 C C . THR A 1 323 ? -35.02241 -8.65943 -2.77402 1.000 43.79385 325 THR A C 1
ATOM 2376 O O . THR A 1 323 ? -34.92419 -7.54123 -2.26585 1.000 44.39279 325 THR A O 1
ATOM 2380 N N . LEU A 1 324 ? -34.81087 -9.78737 -2.09962 1.000 44.89685 326 LEU A N 1
ATOM 2381 C CA . LEU A 1 324 ? -34.22020 -9.80829 -0.76900 1.000 41.73941 326 LEU A CA 1
ATOM 2382 C C . LEU A 1 324 ? -32.70206 -9.84956 -0.92134 1.000 39.17635 326 LEU A C 1
ATOM 2383 O O . LEU A 1 324 ? -32.15975 -10.77901 -1.52876 1.000 38.65922 326 LEU A O 1
ATOM 2388 N N . VAL A 1 325 ? -32.02622 -8.85392 -0.35690 1.000 39.90351 327 VAL A N 1
ATOM 2389 C CA . VAL A 1 325 ? -30.59152 -8.65343 -0.52730 1.000 39.09852 327 VAL A CA 1
ATOM 2390 C C . VAL A 1 325 ? -29.89050 -8.91889 0.79813 1.000 38.77797 327 VAL A C 1
ATOM 2391 O O . VAL A 1 325 ? -30.34643 -8.46816 1.85715 1.000 42.01767 327 VAL A O 1
ATOM 2395 N N . ASN A 1 326 ? -28.79427 -9.66451 0.73986 1.000 37.74429 328 ASN A N 1
ATOM 2396 C CA . ASN A 1 326 ? -27.90010 -9.86333 1.87431 1.000 37.97548 328 ASN A CA 1
ATOM 2397 C C . ASN A 1 326 ? -26.55994 -9.26470 1.45128 1.000 35.19097 328 ASN A C 1
ATOM 2398 O O . ASN A 1 326 ? -25.80835 -9.88262 0.69465 1.000 39.28845 328 ASN A O 1
ATOM 2403 N N . ARG A 1 327 ? -26.27046 -8.05320 1.90214 1.000 37.63272 329 ARG A N 1
ATOM 2404 C CA . ARG A 1 327 ? -25.00981 -7.39247 1.58685 1.000 37.31580 329 ARG A CA 1
ATOM 2405 C C . ARG A 1 327 ? -24.09869 -7.45834 2.80635 1.000 36.13158 329 ARG A C 1
ATOM 2406 O O . ARG A 1 327 ? -24.48828 -7.02409 3.89845 1.000 37.18807 329 ARG A O 1
ATOM 2414 N N . ILE A 1 328 ? -22.88605 -7.99370 2.61281 1.000 33.20692 330 ILE A N 1
ATOM 2415 C CA . ILE A 1 328 ? -22.00817 -8.39135 3.70848 1.000 34.81997 330 ILE A CA 1
ATOM 2416 C C . ILE A 1 328 ? -20.60546 -7.83230 3.50691 1.000 37.49335 330 ILE A C 1
ATOM 2417 O O . ILE A 1 328 ? -20.05322 -7.87633 2.39994 1.000 39.43934 330 ILE A O 1
ATOM 2422 N N . GLU A 1 329 ? -20.00251 -7.36984 4.59559 1.000 34.49458 331 GLU A N 1
ATOM 2423 C CA . GLU A 1 329 ? -18.56428 -7.15563 4.64314 1.000 36.33867 331 GLU A CA 1
ATOM 2424 C C . GLU A 1 329 ? -17.97502 -8.04365 5.73011 1.000 31.85212 331 GLU A C 1
ATOM 2425 O O . GLU A 1 329 ? -18.57544 -8.23639 6.79364 1.000 29.92494 331 GLU A O 1
ATOM 2431 N N . LEU A 1 330 ? -16.80341 -8.58970 5.45778 1.000 32.54908 332 LEU A N 1
ATOM 2432 C CA . LEU A 1 330 ? -16.19936 -9.57779 6.33310 1.000 32.55902 332 LEU A CA 1
ATOM 2433 C C . LEU A 1 330 ? -14.73948 -9.23475 6.54660 1.000 28.56587 332 LEU A C 1
ATOM 2434 O O . LEU A 1 330 ? -14.03409 -8.90306 5.59307 1.000 34.37764 332 LEU A O 1
ATOM 2439 N N . LYS A 1 331 ? -14.27268 -9.37243 7.78438 1.000 27.38838 333 LYS A N 1
ATOM 2440 C CA . LYS A 1 331 ? -12.86963 -9.14624 8.11384 1.000 29.22368 333 LYS A CA 1
ATOM 2441 C C . LYS A 1 331 ? -12.34373 -10.30872 8.93159 1.000 29.38649 333 LYS A C 1
ATOM 2442 O O . LYS A 1 331 ? -12.93889 -10.67622 9.94896 1.000 33.99226 333 LYS A O 1
ATOM 2448 N N . GLY A 1 332 ? -11.22344 -10.86893 8.50613 1.000 25.84023 334 GLY A N 1
ATOM 2449 C CA . GLY A 1 332 ? -10.62388 -11.92743 9.27930 1.000 28.83749 334 GLY A CA 1
ATOM 2450 C C . GLY A 1 332 ? -9.22302 -11.54510 9.69308 1.000 33.71174 334 GLY A C 1
ATOM 2451 O O . GLY A 1 332 ? -8.42186 -11.12290 8.85717 1.000 34.29515 334 GLY A O 1
ATOM 2452 N N . ILE A 1 333 ? -8.90837 -11.67818 10.97521 1.000 32.99398 335 ILE A N 1
ATOM 2453 C CA . ILE A 1 333 ? -7.57193 -11.37255 11.46772 1.000 37.03287 335 ILE A CA 1
ATOM 2454 C C . ILE A 1 333 ? -7.06205 -12.55715 12.27386 1.000 38.63416 335 ILE A C 1
ATOM 2455 O O . ILE A 1 333 ? -7.84299 -13.31864 12.85940 1.000 33.35373 335 ILE A O 1
ATOM 2460 N N . GLY A 1 334 ? -5.74227 -12.72820 12.27563 1.000 31.23858 336 GLY A N 1
ATOM 2461 C CA . GLY A 1 334 ? -5.12525 -13.70223 13.15624 1.000 34.07246 336 GLY A CA 1
ATOM 2462 C C . GLY A 1 334 ? -5.13020 -15.13570 12.67100 1.000 35.64645 336 GLY A C 1
ATOM 2463 O O . GLY A 1 334 ? -5.02103 -16.05841 13.48645 1.000 37.78677 336 GLY A O 1
ATOM 2464 N N . PHE A 1 335 ? -5.23029 -15.35443 11.36566 1.000 36.03032 337 PHE A N 1
ATOM 2465 C CA . PHE A 1 335 ? -5.20954 -16.69795 10.80577 1.000 33.70945 337 PHE A CA 1
ATOM 2466 C C . PHE A 1 335 ? -3.78497 -17.18353 10.57090 1.000 36.72152 337 PHE A C 1
ATOM 2467 O O . PHE A 1 335 ? -2.88789 -16.41087 10.22429 1.000 35.91848 337 PHE A O 1
ATOM 2475 N N . LYS A 1 336 ? -3.58610 -18.48322 10.75956 1.000 42.71556 338 LYS A N 1
ATOM 2476 C CA . LYS A 1 336 ? -2.34274 -19.12158 10.35705 1.000 40.75570 338 LYS A CA 1
ATOM 2477 C C . LYS A 1 336 ? -2.35674 -19.35592 8.85616 1.000 42.52400 338 LYS A C 1
ATOM 2478 O O . LYS A 1 336 ? -3.27254 -19.99462 8.33067 1.000 38.49393 338 LYS A O 1
ATOM 2484 N N . GLU A 1 337 ? -1.32402 -18.85570 8.17111 1.000 43.77654 339 GLU A N 1
ATOM 2485 C CA . GLU A 1 337 ? -1.21853 -19.03151 6.72574 1.000 43.22883 339 GLU A CA 1
ATOM 2486 C C . GLU A 1 337 ? -1.19370 -20.50224 6.33218 1.000 44.73786 339 GLU A C 1
ATOM 2487 O O . GLU A 1 337 ? -1.52138 -20.84017 5.18813 1.000 44.60948 339 GLU A O 1
ATOM 2493 N N . ASP A 1 338 ? -0.82763 -21.38438 7.25980 1.000 45.08380 340 ASP A N 1
ATOM 2494 C CA . ASP A 1 338 ? -0.78980 -22.81526 7.01398 1.000 46.07159 340 ASP A CA 1
ATOM 2495 C C . ASP A 1 338 ? -1.80138 -23.57885 7.86705 1.000 40.86366 340 ASP A C 1
ATOM 2496 O O . ASP A 1 338 ? -1.68082 -24.80017 8.01803 1.000 43.26737 340 ASP A O 1
ATOM 2501 N N . GLY A 1 339 ? -2.78036 -22.88876 8.44826 1.000 40.32775 341 GLY A N 1
ATOM 2502 C CA . GLY A 1 339 ? -3.80580 -23.54382 9.23701 1.000 39.01676 341 GLY A CA 1
ATOM 2503 C C . GLY A 1 339 ? -4.89879 -24.14374 8.36769 1.000 36.41810 341 GLY A C 1
ATOM 2504 O O . GLY A 1 339 ? -4.83384 -24.14706 7.13748 1.000 35.92855 341 GLY A O 1
ATOM 2505 N N . ASN A 1 340 ? -5.95345 -24.62158 9.03753 1.000 36.92123 342 ASN A N 1
ATOM 2506 C CA . ASN A 1 340 ? -7.03076 -25.30671 8.32420 1.000 35.63516 342 ASN A CA 1
ATOM 2507 C C . ASN A 1 340 ? -7.77675 -24.39119 7.36820 1.000 33.96906 342 ASN A C 1
ATOM 2508 O O . ASN A 1 340 ? -8.35663 -24.87186 6.38839 1.000 35.57625 342 ASN A O 1
ATOM 2513 N N . ILE A 1 341 ? -7.77792 -23.08050 7.61426 1.000 34.38381 343 ILE A N 1
ATOM 2514 C CA . ILE A 1 341 ? -8.59285 -22.19768 6.78890 1.000 32.19446 343 ILE A CA 1
ATOM 2515 C C . ILE A 1 341 ? -7.76011 -21.69792 5.61790 1.000 34.11386 343 ILE A C 1
ATOM 2516 O O . ILE A 1 341 ? -8.07584 -21.97523 4.45777 1.000 32.07178 343 ILE A O 1
ATOM 2521 N N . LEU A 1 342 ? -6.70275 -20.93183 5.91001 1.000 37.55246 344 LEU A N 1
ATOM 2522 C CA . LEU A 1 342 ? -5.85478 -20.41111 4.84009 1.000 38.47476 344 LEU A CA 1
ATOM 2523 C C . LEU A 1 342 ? -5.13301 -21.53331 4.08026 1.000 33.94094 344 LEU A C 1
ATOM 2524 O O . LEU A 1 342 ? -4.83750 -21.38686 2.88919 1.000 35.57717 344 LEU A O 1
ATOM 2529 N N . GLY A 1 343 ? -4.89728 -22.66921 4.71875 1.000 31.83780 345 GLY A N 1
ATOM 2530 C CA . GLY A 1 343 ? -4.34217 -23.80517 4.01069 1.000 40.69246 345 GLY A CA 1
ATOM 2531 C C . GLY A 1 343 ? -5.33737 -24.74345 3.35049 1.000 36.75840 345 GLY A C 1
ATOM 2532 O O . GLY A 1 343 ? -4.93350 -25.81870 2.89579 1.000 40.41745 345 GLY A O 1
ATOM 2533 N N . HIS A 1 344 ? -6.61537 -24.37456 3.27471 1.000 35.71098 346 HIS A N 1
ATOM 2534 C CA . HIS A 1 344 ? -7.64843 -25.18916 2.63013 1.000 35.56343 346 HIS A CA 1
ATOM 2535 C C . HIS A 1 344 ? -7.55127 -26.66628 3.02452 1.000 34.32254 346 HIS A C 1
ATOM 2536 O O . HIS A 1 344 ? -7.41738 -27.55075 2.18028 1.000 32.79813 346 HIS A O 1
ATOM 2543 N N . LYS A 1 345 ? -7.62261 -26.93764 4.32908 1.000 35.91976 347 LYS A N 1
ATOM 2544 C CA . LYS A 1 345 ? -7.62620 -28.31826 4.80745 1.000 37.03521 347 LYS A CA 1
ATOM 2545 C C . LYS A 1 345 ? -9.02581 -28.78918 5.23592 1.000 36.29691 347 LYS A C 1
ATOM 2546 O O . LYS A 1 345 ? -9.14520 -29.72355 6.03681 1.000 38.32222 347 LYS A O 1
ATOM 2552 N N . LEU A 1 346 ? -10.08294 -28.17412 4.71772 1.000 32.69450 348 LEU A N 1
ATOM 2553 C CA . LEU A 1 346 ? -11.44405 -28.47523 5.16368 1.000 36.06230 348 LEU A CA 1
ATOM 2554 C C . LEU A 1 346 ? -12.19830 -29.20174 4.06875 1.000 32.83453 348 LEU A C 1
ATOM 2555 O O . LEU A 1 346 ? -12.20454 -28.76278 2.90918 1.000 32.64192 348 LEU A O 1
ATOM 2560 N N . GLU A 1 347 ? -12.86354 -30.28589 4.45182 1.000 37.52800 349 GLU A N 1
ATOM 2561 C CA . GLU A 1 347 ? -13.75912 -30.96857 3.53353 1.000 35.16180 349 GLU A CA 1
ATOM 2562 C C . GLU A 1 347 ? -14.85877 -30.02877 3.07368 1.000 34.44164 349 GLU A C 1
ATOM 2563 O O . GLU A 1 347 ? -15.38629 -29.23237 3.85282 1.000 35.02212 349 GLU A O 1
ATOM 2569 N N . TYR A 1 348 ? -15.20270 -30.13591 1.79423 1.000 31.67713 350 TYR A N 1
ATOM 2570 C CA . TYR A 1 348 ? -16.32886 -29.41172 1.23585 1.000 32.01063 350 TYR A CA 1
ATOM 2571 C C . TYR A 1 348 ? -17.66964 -30.07768 1.57016 1.000 41.14391 350 TYR A C 1
ATOM 2572 O O . TYR A 1 348 ? -18.66664 -29.37980 1.82104 1.000 37.67130 350 TYR A O 1
ATOM 2581 N N . ASN A 1 349 ? -17.71749 -31.41758 1.57586 1.000 36.86069 351 ASN A N 1
ATOM 2582 C CA . ASN A 1 349 ? -18.94621 -32.18008 1.77776 1.000 37.13114 351 ASN A CA 1
ATOM 2583 C C . ASN A 1 349 ? -19.06397 -32.65705 3.21997 1.000 36.91887 351 ASN A C 1
ATOM 2584 O O . ASN A 1 349 ? -18.06427 -32.89428 3.89735 1.000 37.24443 351 ASN A O 1
ATOM 2589 N N . GLY A 1 350 ? -20.29638 -32.80811 3.68519 1.000 33.17188 352 GLY A N 1
ATOM 2590 C CA . GLY A 1 350 ? -20.52046 -33.56368 4.90225 1.000 40.08472 352 GLY A CA 1
ATOM 2591 C C . GLY A 1 350 ? -20.04316 -35.00047 4.74995 1.000 36.58275 352 GLY A C 1
ATOM 2592 O O . GLY A 1 350 ? -19.73861 -35.47936 3.66031 1.000 36.20259 352 GLY A O 1
ATOM 2593 N N . THR A 1 351 ? -19.96991 -35.69920 5.87993 1.000 40.41463 353 THR A N 1
ATOM 2594 C CA . THR A 1 351 ? -19.63828 -37.12052 5.85912 1.000 40.65771 353 THR A CA 1
ATOM 2595 C C . THR A 1 351 ? -20.87032 -38.01303 5.81561 1.000 48.96109 353 THR A C 1
ATOM 2596 O O . THR A 1 351 ? -20.80213 -39.14899 5.31746 1.000 43.31655 353 THR A O 1
ATOM 2600 N N . GLY A 1 352 ? -21.98962 -37.53760 6.32189 1.000 41.68878 354 GLY A N 1
ATOM 2601 C CA . GLY A 1 352 ? -23.05689 -38.47804 6.52630 1.000 46.63638 354 GLY A CA 1
ATOM 2602 C C . GLY A 1 352 ? -22.73567 -39.34307 7.73281 1.000 50.39417 354 GLY A C 1
ATOM 2603 O O . GLY A 1 352 ? -21.78932 -39.09603 8.48555 1.000 45.43869 354 GLY A O 1
ATOM 2604 N N . SER A 1 353 ? -23.54301 -40.38514 7.90369 1.000 48.39844 355 SER A N 1
ATOM 2605 C CA . SER A 1 353 ? -23.43178 -41.20208 9.10016 1.000 47.56262 355 SER A CA 1
ATOM 2606 C C . SER A 1 353 ? -22.46198 -42.35914 8.87158 1.000 44.57101 355 SER A C 1
ATOM 2607 O O . SER A 1 353 ? -22.11034 -42.69275 7.73670 1.000 45.52552 355 SER A O 1
ATOM 2610 N N . LEU A 1 354 ? -22.01549 -42.96023 9.98016 1.000 45.73237 356 LEU A N 1
ATOM 2611 C CA . LEU A 1 354 ? -21.11035 -44.10796 9.88608 1.000 51.57702 356 LEU A CA 1
ATOM 2612 C C . LEU A 1 354 ? -21.84285 -45.34839 9.40804 1.000 52.23731 356 LEU A C 1
ATOM 2613 O O . LEU A 1 354 ? -21.28152 -46.15629 8.65170 1.000 48.01342 356 LEU A O 1
ATOM 2618 N N . THR A 1 355 ? -23.08300 -45.53759 9.88176 1.000 46.79366 357 THR A N 1
ATOM 2619 C CA . THR A 1 355 ? -23.83828 -46.71436 9.48536 1.000 48.17578 357 THR A CA 1
ATOM 2620 C C . THR A 1 355 ? -23.98744 -46.76131 7.97204 1.000 52.30781 357 THR A C 1
ATOM 2621 O O . THR A 1 355 ? -23.82658 -47.82419 7.36545 1.000 47.13504 357 THR A O 1
ATOM 2625 N N . VAL A 1 356 ? -24.23352 -45.60829 7.33631 1.000 49.91515 358 VAL A N 1
ATOM 2626 C CA . VAL A 1 356 ? -24.32250 -45.60202 5.88065 1.000 48.31080 358 VAL A CA 1
ATOM 2627 C C . VAL A 1 356 ? -22.93179 -45.70438 5.25974 1.000 48.81170 358 VAL A C 1
ATOM 2628 O O . VAL A 1 356 ? -22.71645 -46.50592 4.33949 1.000 43.39812 358 VAL A O 1
ATOM 2632 N N . LYS A 1 357 ? -21.96186 -44.93535 5.78217 1.000 46.06918 359 LYS A N 1
ATOM 2633 C CA . LYS A 1 357 ? -20.59134 -44.98901 5.26957 1.000 49.70264 359 LYS A CA 1
ATOM 2634 C C . LYS A 1 357 ? -20.03233 -46.41017 5.29742 1.000 50.52453 359 LYS A C 1
ATOM 2635 O O . LYS A 1 357 ? -19.40260 -46.85867 4.33174 1.000 46.37993 359 LYS A O 1
ATOM 2641 N N . LEU A 1 358 ? -20.25370 -47.12950 6.39842 1.000 42.12718 360 LEU A N 1
ATOM 2642 C CA . LEU A 1 358 ? -19.71435 -48.46916 6.54160 1.000 48.77126 360 LEU A CA 1
ATOM 2643 C C . LEU A 1 358 ? -20.59903 -49.54212 5.90929 1.000 53.37915 360 LEU A C 1
ATOM 2644 O O . LEU A 1 358 ? -20.06579 -50.55922 5.43587 1.000 51.50095 360 LEU A O 1
ATOM 2649 N N . SER A 1 359 ? -21.93086 -49.34685 5.89528 1.000 43.84091 361 SER A N 1
ATOM 2650 C CA . SER A 1 359 ? -22.79636 -50.21028 5.08877 1.000 48.82635 361 SER A CA 1
ATOM 2651 C C . SER A 1 359 ? -22.24955 -50.31236 3.67170 1.000 52.67235 361 SER A C 1
ATOM 2652 O O . SER A 1 359 ? -22.17123 -51.39920 3.08251 1.000 45.78960 361 SER A O 1
ATOM 2655 N N . ALA A 1 360 ? -21.82451 -49.17678 3.13395 1.000 51.46236 362 ALA A N 1
ATOM 2656 C CA . ALA A 1 360 ? -21.14311 -49.11872 1.85655 1.000 53.04487 362 ALA A CA 1
ATOM 2657 C C . ALA A 1 360 ? -19.89634 -50.00727 1.79136 1.000 50.93069 362 ALA A C 1
ATOM 2658 O O . ALA A 1 360 ? -19.44266 -50.34310 0.68789 1.000 44.20166 362 ALA A O 1
ATOM 2660 N N . GLU A 1 361 ? -19.32203 -50.39508 2.93153 1.000 50.89237 363 GLU A N 1
ATOM 2661 C CA . GLU A 1 361 ? -17.97059 -50.93716 2.89839 1.000 53.30474 363 GLU A CA 1
ATOM 2662 C C . GLU A 1 361 ? -17.90697 -52.45514 3.01697 1.000 55.57979 363 GLU A C 1
ATOM 2663 O O . GLU A 1 361 ? -16.82932 -53.02887 2.80636 1.000 49.16323 363 GLU A O 1
ATOM 2669 N N . VAL A 1 362 ? -19.02372 -53.12533 3.32098 0.825 59.31611 364 VAL A N 1
ATOM 2670 C CA . VAL A 1 362 ? -18.99326 -54.58142 3.42243 0.825 56.20628 364 VAL A CA 1
ATOM 2671 C C . VAL A 1 362 ? -18.56158 -55.16734 2.09003 0.825 57.04792 364 VAL A C 1
ATOM 2672 O O . VAL A 1 362 ? -19.13838 -54.86464 1.03829 0.825 60.79375 364 VAL A O 1
ATOM 2676 N N . SER A 1 363 ? -17.53253 -56.00547 2.13553 1.000 57.78778 365 SER A N 1
ATOM 2677 C CA . SER A 1 363 ? -16.82151 -56.47982 0.95519 1.000 59.12189 365 SER A CA 1
ATOM 2678 C C . SER A 1 363 ? -15.49964 -57.08061 1.39863 1.000 61.01698 365 SER A C 1
ATOM 2679 O O . SER A 1 363 ? -15.28914 -58.29907 1.31032 1.000 62.10414 365 SER A O 1
ATOM 2682 N N . ASP A 1 364 ? -14.60985 -56.20733 1.88177 0.730 61.48229 366 ASP A N 1
ATOM 2683 C CA . ASP A 1 364 ? -13.29399 -56.57324 2.39109 0.730 66.24243 366 ASP A CA 1
ATOM 2684 C C . ASP A 1 364 ? -13.28838 -56.79368 3.89453 0.730 62.88980 366 ASP A C 1
ATOM 2685 O O . ASP A 1 364 ? -12.32922 -57.37620 4.41402 0.730 61.11447 366 ASP A O 1
ATOM 2690 N N . LEU A 1 365 ? -14.33240 -56.34157 4.58948 1.000 61.26795 367 LEU A N 1
ATOM 2691 C CA . LEU A 1 365 ? -14.39690 -56.43033 6.04099 1.000 55.91518 367 LEU A CA 1
ATOM 2692 C C . LEU A 1 365 ? -14.22662 -57.86572 6.52004 1.000 56.14365 367 LEU A C 1
ATOM 2693 O O . LEU A 1 365 ? -14.48975 -58.82658 5.79313 1.000 59.15044 367 LEU A O 1
ATOM 2698 N N . SER A 1 366 ? -13.77085 -58.00116 7.76130 1.000 54.04689 368 SER A N 1
ATOM 2699 C CA . SER A 1 366 ? -13.67954 -59.30569 8.38885 1.000 52.69090 368 SER A CA 1
ATOM 2700 C C . SER A 1 366 ? -15.06772 -59.82034 8.74806 1.000 51.98179 368 SER A C 1
ATOM 2701 O O . SER A 1 366 ? -16.04663 -59.07150 8.80029 1.000 51.32979 368 SER A O 1
ATOM 2704 N N . GLU A 1 367 ? -15.14106 -61.12431 9.01709 1.000 55.40599 369 GLU A N 1
ATOM 2705 C CA . GLU A 1 367 ? -16.42639 -61.71814 9.36166 1.000 49.72756 369 GLU A CA 1
ATOM 2706 C C . GLU A 1 367 ? -16.95259 -61.15631 10.67403 1.000 48.07363 369 GLU A C 1
ATOM 2707 O O . GLU A 1 367 ? -18.15631 -60.90266 10.81126 1.000 44.74418 369 GLU A O 1
ATOM 2713 N N . ASP A 1 368 ? -16.06146 -60.93185 11.64489 1.000 43.89657 370 ASP A N 1
ATOM 2714 C CA . ASP A 1 368 ? -16.50161 -60.40752 12.93234 1.000 48.28294 370 ASP A CA 1
ATOM 2715 C C . ASP A 1 368 ? -17.06200 -59.00562 12.79590 1.000 46.92752 370 ASP A C 1
ATOM 2716 O O . ASP A 1 368 ? -17.86662 -58.57401 13.62653 1.000 42.71215 370 ASP A O 1
ATOM 2721 N N . MET A 1 369 ? -16.65002 -58.28035 11.76366 1.000 47.82659 371 MET A N 1
ATOM 2722 C CA . MET A 1 369 ? -17.18681 -56.94819 11.54966 1.000 50.50938 371 MET A CA 1
ATOM 2723 C C . MET A 1 369 ? -18.36473 -56.94768 10.59947 1.000 46.23471 371 MET A C 1
ATOM 2724 O O . MET A 1 369 ? -19.21299 -56.06261 10.69584 1.000 41.35959 371 MET A O 1
ATOM 2729 N N . ARG A 1 370 ? -18.41792 -57.90532 9.67117 1.000 49.23659 372 ARG A N 1
ATOM 2730 C CA . ARG A 1 370 ? -19.65109 -58.14421 8.93143 1.000 48.13142 372 ARG A CA 1
ATOM 2731 C C . ARG A 1 370 ? -20.78755 -58.47261 9.88951 1.000 44.29295 372 ARG A C 1
ATOM 2732 O O . ARG A 1 370 ? -21.90592 -57.96083 9.74422 1.000 41.87428 372 ARG A O 1
ATOM 2740 N N . SER A 1 371 ? -20.50356 -59.29701 10.90222 1.000 44.86195 373 SER A N 1
ATOM 2741 C CA . SER A 1 371 ? -21.51241 -59.63192 11.90276 1.000 45.68461 373 SER A CA 1
ATOM 2742 C C . SER A 1 371 ? -21.87732 -58.42199 12.74924 1.000 44.54999 373 SER A C 1
ATOM 2743 O O . SER A 1 371 ? -23.03399 -58.26963 13.16266 1.000 44.73957 373 SER A O 1
ATOM 2746 N N . ALA A 1 372 ? -20.90363 -57.55396 13.02110 1.000 44.29295 374 ALA A N 1
ATOM 2747 C CA . ALA A 1 372 ? -21.16436 -56.37013 13.83521 1.000 41.43634 374 ALA A CA 1
ATOM 2748 C C . ALA A 1 372 ? -22.14450 -55.41360 13.15644 1.000 38.72393 374 ALA A C 1
ATOM 2749 O O . ALA A 1 372 ? -23.00712 -54.82793 13.82194 1.000 36.82747 374 ALA A O 1
ATOM 2751 N N . MET A 1 373 ? -22.03262 -55.22801 11.83932 1.000 37.30645 375 MET A N 1
ATOM 2752 C CA . MET A 1 373 ? -23.02591 -54.39300 11.16379 1.000 39.17103 375 MET A CA 1
ATOM 2753 C C . MET A 1 373 ? -24.37805 -55.08170 11.11333 1.000 42.98516 375 MET A C 1
ATOM 2754 O O . MET A 1 373 ? -25.41798 -54.43514 11.30545 1.000 40.56409 375 MET A O 1
ATOM 2759 N N . ASP A 1 374 ? -24.37874 -56.38483 10.81445 1.000 41.40282 376 ASP A N 1
ATOM 2760 C CA . ASP A 1 374 ? -25.61592 -57.15059 10.81402 1.000 35.79523 376 ASP A CA 1
ATOM 2761 C C . ASP A 1 374 ? -26.37208 -56.93728 12.11203 1.000 35.21127 376 ASP A C 1
ATOM 2762 O O . ASP A 1 374 ? -27.55026 -56.57529 12.10146 1.000 43.06318 376 ASP A O 1
ATOM 2767 N N . LYS A 1 375 ? -25.70752 -57.14545 13.24891 1.000 36.72014 377 LYS A N 1
ATOM 2768 C CA . LYS A 1 375 ? -26.39315 -56.96189 14.52445 1.000 37.63455 377 LYS A CA 1
ATOM 2769 C C . LYS A 1 375 ? -26.76749 -55.50607 14.75915 1.000 43.00321 377 LYS A C 1
ATOM 2770 O O . LYS A 1 375 ? -27.78993 -55.22378 15.39519 1.000 37.77720 377 LYS A O 1
ATOM 2776 N N . GLY A 1 376 ? -25.95653 -54.56812 14.26986 1.000 39.16245 378 GLY A N 1
ATOM 2777 C CA . GLY A 1 376 ? -26.31416 -53.17274 14.41944 1.000 39.90670 378 GLY A CA 1
ATOM 2778 C C . GLY A 1 376 ? -27.52116 -52.79894 13.58278 1.000 41.57815 378 GLY A C 1
ATOM 2779 O O . GLY A 1 376 ? -28.41592 -52.09276 14.05087 1.000 38.72908 378 GLY A O 1
ATOM 2780 N N . ALA A 1 377 ? -27.56036 -53.26341 12.33115 1.000 41.12668 379 ALA A N 1
ATOM 2781 C CA . ALA A 1 377 ? -28.69789 -52.96531 11.47397 1.000 37.06189 379 ALA A CA 1
ATOM 2782 C C . ALA A 1 377 ? -29.96197 -53.64481 11.98097 1.000 40.59051 379 ALA A C 1
ATOM 2783 O O . ALA A 1 377 ? -31.05756 -53.07749 11.87022 1.000 43.33586 379 ALA A O 1
ATOM 2785 N N . ARG A 1 378 ? -29.82992 -54.83371 12.57467 1.000 37.23423 380 ARG A N 1
ATOM 2786 C CA . ARG A 1 378 ? -31.00502 -55.53421 13.07772 1.000 40.34709 380 ARG A CA 1
ATOM 2787 C C . ARG A 1 378 ? -31.54716 -54.88168 14.34253 1.000 39.78346 380 ARG A C 1
ATOM 2788 O O . ARG A 1 378 ? -32.76863 -54.80443 14.52849 1.000 35.32692 380 ARG A O 1
ATOM 2796 N N . GLY A 1 379 ? -30.66664 -54.38277 15.21373 1.000 36.04850 381 GLY A N 1
ATOM 2797 C CA . GLY A 1 379 ? -31.15064 -53.61925 16.35161 1.000 37.72207 381 GLY A CA 1
ATOM 2798 C C . GLY A 1 379 ? -31.94089 -52.38950 15.93933 1.000 37.88321 381 GLY A C 1
ATOM 2799 O O . GLY A 1 379 ? -32.86329 -51.97545 16.64475 1.000 40.81609 381 GLY A O 1
ATOM 2800 N N . VAL A 1 380 ? -31.59651 -51.79149 14.79640 1.000 33.72394 382 VAL A N 1
ATOM 2801 C CA . VAL A 1 380 ? -32.34464 -50.63356 14.30660 1.000 39.88583 382 VAL A CA 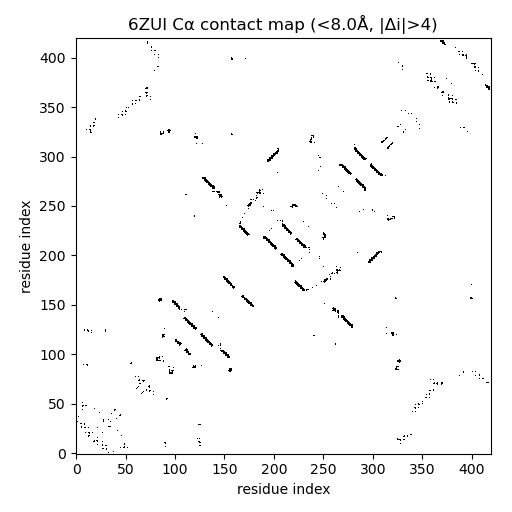1
ATOM 2802 C C . VAL A 1 380 ? -33.71387 -51.06791 13.79917 1.000 34.35938 382 VAL A C 1
ATOM 2803 O O . VAL A 1 380 ? -34.73887 -50.47112 14.13625 1.000 34.26820 382 VAL A O 1
ATOM 2807 N N . ILE A 1 381 ? -33.73298 -52.09233 12.94814 1.000 36.17119 383 ILE A N 1
ATOM 2808 C CA . ILE A 1 381 ? -34.97907 -52.63796 12.42034 1.000 36.72898 383 ILE A CA 1
ATOM 2809 C C . ILE A 1 381 ? -35.91038 -53.05172 13.55010 1.000 31.93949 383 ILE A C 1
ATOM 2810 O O . ILE A 1 381 ? -37.10598 -52.73830 13.53187 1.000 34.75890 383 ILE A O 1
ATOM 2815 N N . ALA A 1 382 ? -35.37594 -53.71371 14.57116 1.000 35.46342 384 ALA A N 1
ATOM 2816 C CA . ALA A 1 382 ? -36.21176 -54.08708 15.70706 1.000 37.56252 384 ALA A CA 1
ATOM 2817 C C . ALA A 1 382 ? -36.83065 -52.85931 16.35544 1.000 42.19047 384 ALA A C 1
ATOM 2818 O O . ALA A 1 382 ? -38.00016 -52.88349 16.75396 1.000 42.27160 384 ALA A O 1
ATOM 2820 N N . LEU A 1 383 ? -36.06983 -51.76761 16.45644 1.000 38.57648 385 LEU A N 1
ATOM 2821 C CA . LEU A 1 383 ? -36.62753 -50.54190 17.01510 1.000 36.84799 385 LEU A CA 1
ATOM 2822 C C . LEU A 1 383 ? -37.74867 -49.99409 16.13621 1.000 35.96224 385 LEU A C 1
ATOM 2823 O O . LEU A 1 383 ? -38.79233 -49.55731 16.64185 1.000 38.43472 385 LEU A O 1
ATOM 2828 N N . LEU A 1 384 ? -37.55445 -50.00355 14.81753 1.000 33.27843 386 LEU A N 1
ATOM 2829 C CA . LEU A 1 384 ? -38.60692 -49.52689 13.93032 1.000 31.68080 386 LEU A CA 1
ATOM 2830 C C . LEU A 1 384 ? -39.85041 -50.41557 14.03017 1.000 37.29613 386 LEU A C 1
ATOM 2831 O O . LEU A 1 384 ? -40.98827 -49.91731 14.01338 1.000 35.17409 386 LEU A O 1
ATOM 2836 N N . SER A 1 385 ? -39.64597 -51.72692 14.18742 1.000 34.36636 387 SER A N 1
ATOM 2837 C CA . SER A 1 385 ? -40.75958 -52.66980 14.28140 1.000 38.57515 387 SER A CA 1
ATOM 2838 C C . SER A 1 385 ? -41.58798 -52.42876 15.53786 1.000 39.97194 387 SER A C 1
ATOM 2839 O O . SER A 1 385 ? -42.82109 -52.35354 15.46715 1.000 41.41831 387 SER A O 1
ATOM 2842 N N . GLN A 1 386 ? -40.93233 -52.29714 16.69947 1.000 36.66383 388 GLN A N 1
ATOM 2843 C CA . GLN A 1 386 ? -41.67088 -51.98598 17.91928 1.000 38.24458 388 GLN A CA 1
ATOM 2844 C C . GLN A 1 386 ? -42.48692 -50.70894 17.75551 1.000 43.69006 388 GLN A C 1
ATOM 2845 O O . GLN A 1 386 ? -43.65704 -50.66110 18.15674 1.000 40.95297 388 GLN A O 1
ATOM 2851 N N . ALA A 1 387 ? -41.89743 -49.66893 17.14787 1.000 36.84736 389 ALA A N 1
ATOM 2852 C CA . ALA A 1 387 ? -42.63494 -48.42040 16.96763 1.000 38.26506 389 ALA A CA 1
ATOM 2853 C C . ALA A 1 387 ? -43.87385 -48.63621 16.11276 1.000 40.69577 389 ALA A C 1
ATOM 2854 O O . ALA A 1 387 ? -44.94071 -48.07779 16.39850 1.000 40.79623 389 ALA A O 1
ATOM 2856 N N . LEU A 1 388 ? -43.74259 -49.42978 15.04655 1.000 40.48502 390 LEU A N 1
ATOM 2857 C CA . LEU A 1 388 ? -44.87686 -49.68096 14.17279 1.000 40.50242 390 LEU A CA 1
ATOM 2858 C C . LEU A 1 388 ? -45.94555 -50.47734 14.89674 1.000 37.41558 390 LEU A C 1
ATOM 2859 O O . LEU A 1 388 ? -47.13213 -50.18404 14.76379 1.000 37.87098 390 LEU A O 1
ATOM 2864 N N . GLU A 1 389 ? -45.53226 -51.46387 15.69291 1.000 43.47752 391 GLU A N 1
ATOM 2865 C CA . GLU A 1 389 ? -46.47583 -52.27151 16.45415 1.000 42.10584 391 GLU A CA 1
ATOM 2866 C C . GLU A 1 389 ? -47.16367 -51.44647 17.53148 1.000 51.10369 391 GLU A C 1
ATOM 2867 O O . GLU A 1 389 ? -48.39861 -51.45583 17.64286 1.000 50.57565 391 GLU A O 1
ATOM 2873 N N . ASN A 1 390 ? -46.37560 -50.71727 18.33344 1.000 48.51898 392 ASN A N 1
ATOM 2874 C CA . ASN A 1 390 ? -46.94600 -49.87564 19.38238 1.000 45.15689 392 ASN A CA 1
ATOM 2875 C C . ASN A 1 390 ? -47.88257 -48.81730 18.82047 1.000 46.95815 392 ASN A C 1
ATOM 2876 O O . ASN A 1 390 ? -48.84880 -48.43389 19.48455 1.000 52.35933 392 ASN A O 1
ATOM 2881 N N . GLY A 1 391 ? -47.60649 -48.31509 17.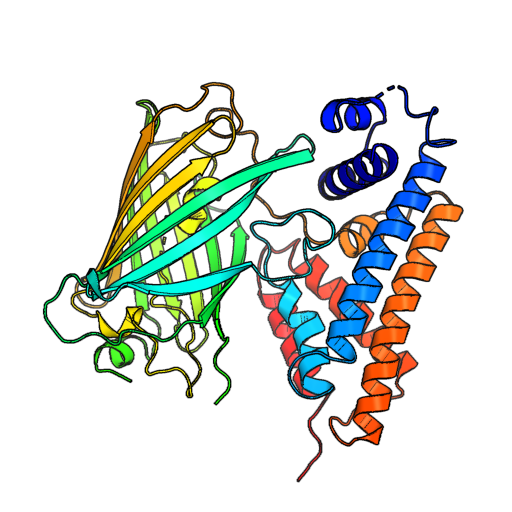62300 1.000 46.10818 393 GLY A N 1
ATOM 2882 C CA . GLY A 1 391 ? -48.42621 -47.26416 17.05373 1.000 44.05880 393 GLY A CA 1
ATOM 2883 C C . GLY A 1 391 ? -49.74239 -47.80173 16.53878 1.000 45.40231 393 GLY A C 1
ATOM 2884 O O . GLY A 1 391 ? -50.78658 -47.14386 16.61870 1.000 43.74967 393 GLY A O 1
ATOM 2885 N N . ARG A 1 392 ? -49.68096 -49.00464 15.96929 1.000 50.39293 394 ARG A N 1
ATOM 2886 C CA . ARG A 1 392 ? -50.89031 -49.75192 15.65664 1.000 48.65538 394 ARG A CA 1
ATOM 2887 C C . ARG A 1 392 ? -51.76444 -49.88525 16.89646 1.000 45.76713 394 ARG A C 1
ATOM 2888 O O . ARG A 1 392 ? -52.90802 -49.42478 16.91701 1.000 51.03313 394 ARG A O 1
ATOM 2896 N N . GLU A 1 393 ? -51.21071 -50.48000 17.96077 1.000 50.51907 395 GLU A N 1
ATOM 2897 C CA . GLU A 1 393 ? -51.99771 -50.80351 19.14828 1.000 51.34619 395 GLU A CA 1
ATOM 2898 C C . GLU A 1 393 ? -52.61995 -49.57618 19.79278 1.000 53.74088 395 GLU A C 1
ATOM 2899 O O . GLU A 1 393 ? -53.71448 -49.67060 20.35658 1.000 56.74587 395 GLU A O 1
ATOM 2905 N N . ASN A 1 394 ? -51.95605 -48.42498 19.74278 1.000 51.34569 396 ASN A N 1
ATOM 2906 C CA . ASN A 1 394 ? -52.52207 -47.22671 20.34634 1.000 48.75351 396 ASN A CA 1
ATOM 2907 C C . ASN A 1 394 ? -53.16580 -46.29666 19.32266 1.000 46.75156 396 ASN A C 1
ATOM 2908 O O . ASN A 1 394 ? -53.47999 -45.15050 19.65447 1.000 47.09526 396 ASN A O 1
ATOM 2913 N N . HIS A 1 395 ? -53.35540 -46.76289 18.08729 1.000 46.60424 397 HIS A N 1
ATOM 2914 C CA . HIS A 1 395 ? -54.05738 -46.02274 17.03151 1.000 47.39973 397 HIS A CA 1
ATOM 2915 C C . HIS A 1 395 ? -53.35086 -44.71848 16.64740 1.000 49.21907 397 HIS A C 1
ATOM 2916 O O . HIS A 1 395 ? -53.99990 -43.73512 16.28131 1.000 50.46365 397 HIS A O 1
ATOM 2923 N N . SER A 1 396 ? -52.01303 -44.69511 16.70849 1.000 50.21567 398 SER A N 1
ATOM 2924 C CA . SER A 1 396 ? -51.26998 -43.57347 16.14554 1.000 43.05573 398 SER A CA 1
ATOM 2925 C C . SER A 1 396 ? -51.19197 -43.65269 14.62913 1.000 42.64278 398 SER A C 1
ATOM 2926 O O . SER A 1 396 ? -51.06556 -42.61455 13.96296 1.000 39.19149 398 SER A O 1
ATOM 2929 N N . LEU A 1 397 ? -51.27296 -44.86553 14.07747 1.000 41.41422 399 LEU A N 1
ATOM 2930 C CA . LEU A 1 397 ? -50.93999 -45.12029 12.68280 1.000 43.17718 399 LEU A CA 1
ATOM 2931 C C . LEU A 1 397 ? -51.57463 -46.42390 12.21249 1.000 39.53755 399 LEU A C 1
ATOM 2932 O O . LEU A 1 397 ? -51.78879 -47.34738 13.00012 1.000 36.99946 399 LEU A O 1
ATOM 2937 N N . THR A 1 398 ? -51.81894 -46.49645 10.90525 1.000 36.67989 400 THR A N 1
ATOM 2938 C CA . THR A 1 398 ? -52.17633 -47.72755 10.21984 1.000 39.23066 400 THR A CA 1
ATOM 2939 C C . THR A 1 398 ? -51.29910 -47.89847 8.99171 1.000 38.95791 400 THR A C 1
ATOM 2940 O O . THR A 1 398 ? -50.90905 -46.91804 8.34704 1.000 40.87983 400 THR A O 1
ATOM 2944 N N . PHE A 1 399 ? -51.04069 -49.15598 8.64405 1.000 30.63416 401 PHE A N 1
ATOM 2945 C CA . PHE A 1 399 ? -50.26228 -49.49337 7.46222 1.000 32.43297 401 PHE A CA 1
ATOM 2946 C C . PHE A 1 399 ? -50.61304 -50.91607 7.04142 1.000 36.26536 401 PHE A C 1
ATOM 2947 O O . PHE A 1 399 ? -51.00118 -51.74286 7.87084 1.000 30.75385 401 PHE A O 1
ATOM 2955 N N . SER A 1 400 ? -50.44751 -51.18153 5.74567 1.000 36.03936 402 SER A N 1
ATOM 2956 C CA . SER A 1 400 ? -50.60353 -52.50763 5.16643 1.000 33.44351 402 SER A CA 1
ATOM 2957 C C . SER A 1 400 ? -49.28720 -53.27302 5.27004 1.000 34.64071 402 SER A C 1
ATOM 2958 O O . SER A 1 400 ? -48.28387 -52.87630 4.66130 1.000 34.73748 402 SER A O 1
ATOM 2961 N N . GLY A 1 401 ? -49.30238 -54.37778 6.01552 1.000 35.63436 403 GLY A N 1
ATOM 2962 C CA . GLY A 1 401 ? -48.13777 -55.18962 6.29774 1.000 28.54274 403 GLY A CA 1
ATOM 2963 C C . GLY A 1 401 ? -48.00752 -55.46835 7.77831 1.000 28.97315 403 GLY A C 1
ATOM 2964 O O . GLY A 1 401 ? -48.84827 -55.09560 8.59481 1.000 33.08972 403 GLY A O 1
ATOM 2965 N N . GLU A 1 402 ? -46.93036 -56.13088 8.11984 1.000 33.14072 404 GLU A N 1
ATOM 2966 C CA . GLU A 1 402 ? -46.61684 -56.49433 9.48823 1.000 32.17558 404 GLU A CA 1
ATOM 2967 C C . GLU A 1 402 ? -45.39895 -55.70871 9.97849 1.000 32.43973 404 GLU A C 1
ATOM 2968 O O . GLU A 1 402 ? -44.58186 -55.25187 9.17380 1.000 31.49809 404 GLU A O 1
ATOM 2974 N N . PRO A 1 403 ? -45.24986 -55.53668 11.29693 1.000 29.96651 405 PRO A N 1
ATOM 2975 C CA . PRO A 1 403 ? -44.17881 -54.66097 11.81168 1.000 32.95681 405 PRO A CA 1
ATOM 2976 C C . PRO A 1 403 ? -42.77605 -55.00191 11.32098 1.000 34.77012 405 PRO A C 1
ATOM 2977 O O . PRO A 1 403 ? -42.10080 -54.12416 10.75848 1.000 35.48928 405 PRO A O 1
ATOM 2981 N N . LEU A 1 404 ? -42.32269 -56.25072 11.49329 1.000 32.22971 406 LEU A N 1
ATOM 2982 C CA . LEU A 1 404 ? -40.93747 -56.58384 11.17836 1.000 31.18554 406 LEU A CA 1
ATOM 2983 C C . LEU A 1 404 ? -40.64595 -56.37666 9.69576 1.000 36.47452 406 LEU A C 1
ATOM 2984 O O . LEU A 1 404 ? -39.63376 -55.75644 9.33111 1.000 35.75691 406 LEU A O 1
ATOM 2989 N N . GLN A 1 405 ? -41.53249 -56.86016 8.82295 1.000 32.47623 407 GLN A N 1
ATOM 2990 C CA . GLN A 1 405 ? -41.31490 -56.67071 7.39057 1.000 36.60807 407 GLN A CA 1
ATOM 2991 C C . GLN A 1 405 ? -41.37513 -55.19528 7.01079 1.000 33.13606 407 GLN A C 1
ATOM 2992 O O . GLN A 1 405 ? -40.62597 -54.73934 6.13972 1.000 32.95578 407 GLN A O 1
ATOM 2998 N N . GLN A 1 406 ? -42.27021 -54.44019 7.64494 1.000 30.81551 408 GLN A N 1
ATOM 2999 C CA . GLN A 1 406 ? -42.40922 -53.02916 7.31519 1.000 31.94172 408 GLN A CA 1
ATOM 3000 C C . GLN A 1 406 ? -41.24413 -52.23133 7.86293 1.000 33.23482 408 GLN A C 1
ATOM 3001 O O . GLN A 1 406 ? -40.79547 -51.26730 7.23514 1.000 34.21685 408 GLN A O 1
ATOM 3007 N N . ALA A 1 407 ? -40.76604 -52.61178 9.04852 1.000 33.68034 409 ALA A N 1
ATOM 3008 C CA . ALA A 1 407 ? -39.54918 -52.03212 9.59322 1.000 33.99767 409 ALA A CA 1
ATOM 3009 C C . ALA A 1 407 ? -38.38941 -52.18090 8.62012 1.000 31.78900 409 ALA A C 1
ATOM 3010 O O . ALA A 1 407 ? -37.62268 -51.23506 8.41578 1.000 29.54217 409 ALA A O 1
ATOM 3012 N N . GLN A 1 408 ? -38.25836 -53.36036 8.00054 1.000 32.94365 410 GLN A N 1
ATOM 3013 C CA . GLN A 1 408 ? -37.16531 -53.61104 7.06473 1.000 28.19435 410 GLN A CA 1
ATOM 3014 C C . GLN A 1 408 ? -37.28196 -52.73308 5.82661 1.000 32.32648 410 GLN A C 1
ATOM 3015 O O . GLN A 1 408 ? -36.26818 -52.27076 5.28293 1.000 28.83996 410 GLN A O 1
ATOM 3021 N N . VAL A 1 409 ? -38.50895 -52.54400 5.33500 1.000 25.09045 411 VAL A N 1
ATOM 3022 C CA . VAL A 1 409 ? -38.74605 -51.68319 4.18104 1.000 25.15058 411 VAL A CA 1
ATOM 3023 C C . VAL A 1 409 ? -38.38202 -50.24659 4.52200 1.000 26.84315 411 VAL A C 1
ATOM 3024 O O . VAL A 1 409 ? -37.81999 -49.51735 3.69529 1.000 26.50264 411 VAL A O 1
ATOM 3028 N N . LEU A 1 410 ? -38.71425 -49.81898 5.74149 1.000 25.74984 412 LEU A N 1
ATOM 3029 C CA . LEU A 1 410 ? -38.41780 -48.45620 6.16537 1.000 29.70653 412 LEU A CA 1
ATOM 3030 C C . LEU A 1 410 ? -36.91308 -48.26696 6.33017 1.000 28.83302 412 LEU A C 1
ATOM 3031 O O . LEU A 1 410 ? -36.37392 -47.21651 5.96986 1.000 28.89029 412 LEU A O 1
ATOM 3036 N N . TYR A 1 411 ? -36.22580 -49.27639 6.87063 1.000 28.97867 413 TYR A N 1
ATOM 3037 C CA . TYR A 1 411 ? -34.77047 -49.20580 6.99030 1.000 28.52547 413 TYR A CA 1
ATOM 3038 C C . TYR A 1 411 ? -34.12188 -49.10681 5.61898 1.000 28.89481 413 TYR A C 1
ATOM 3039 O O . TYR A 1 411 ? -33.28431 -48.22800 5.36837 1.000 29.23178 413 TYR A O 1
ATOM 3048 N N . ALA A 1 412 ? -34.52206 -49.98743 4.70544 1.000 29.06281 414 ALA A N 1
ATOM 3049 C CA . ALA A 1 412 ? -33.93947 -49.98741 3.36814 1.000 30.44601 414 ALA A CA 1
ATOM 3050 C C . ALA A 1 412 ? -34.19718 -48.67164 2.65202 1.000 30.57052 414 ALA A C 1
ATOM 3051 O O . ALA A 1 412 ? -33.30577 -48.13224 1.98677 1.000 27.90459 414 ALA A O 1
ATOM 3053 N N . LEU A 1 413 ? -35.42313 -48.14730 2.76109 1.000 32.24501 415 LEU A N 1
ATOM 3054 C CA . LEU A 1 413 ? -35.72498 -46.86333 2.14244 1.000 26.56831 415 LEU A CA 1
ATOM 3055 C C . LEU A 1 413 ? -34.87435 -45.76461 2.75116 1.000 30.12197 415 LEU A C 1
ATOM 3056 O O . LEU A 1 413 ? -34.34494 -44.91255 2.03319 1.000 28.09762 415 LEU A O 1
ATOM 3061 N N . TRP A 1 414 ? -34.73539 -45.78045 4.07785 1.000 29.95087 416 TRP A N 1
ATOM 3062 C CA . TRP A 1 414 ? -33.90021 -44.80825 4.77390 1.000 33.73875 416 TRP A CA 1
ATOM 3063 C C . TRP A 1 414 ? -32.44553 -44.89816 4.31369 1.000 30.20689 416 TRP A C 1
ATOM 3064 O O . TRP A 1 414 ? -31.78859 -43.86844 4.08866 1.000 30.14135 416 TRP A O 1
ATOM 3075 N N . LEU A 1 415 ? -31.93296 -46.12882 4.16128 1.000 36.47667 417 LEU A N 1
ATOM 3076 C CA . LEU A 1 415 ? -30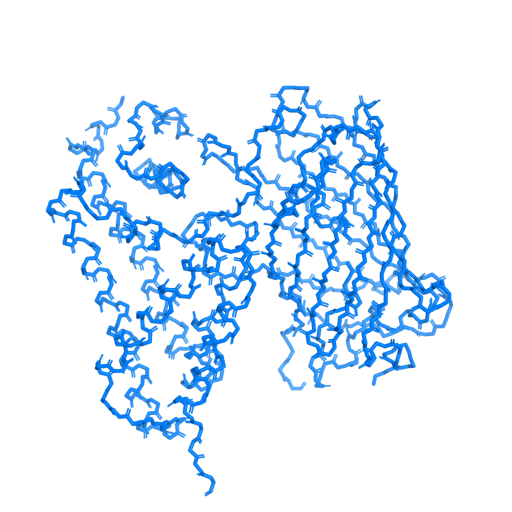.55697 -46.34836 3.71019 1.000 32.59597 417 LEU A CA 1
ATOM 3077 C C . LEU A 1 415 ? -30.35543 -45.84319 2.28786 1.000 32.90006 417 LEU A C 1
ATOM 3078 O O . LEU A 1 415 ? -29.46299 -45.02227 2.02914 1.000 31.40621 417 LEU A O 1
ATOM 3083 N N . GLY A 1 416 ? -31.19324 -46.30443 1.35474 1.000 25.43819 418 GLY A N 1
ATOM 3084 C CA . GLY A 1 416 ? -31.07410 -45.85283 -0.02583 1.000 26.84752 418 GLY A CA 1
ATOM 3085 C C . GLY A 1 416 ? -31.25035 -44.35102 -0.18778 1.000 33.63382 418 GLY A C 1
ATOM 3086 O O . GLY A 1 416 ? -30.56001 -43.71599 -0.99242 1.000 33.67387 418 GLY A O 1
ATOM 3087 N N . ALA A 1 417 ? -32.18353 -43.76016 0.56324 1.000 32.56041 419 ALA A N 1
ATOM 3088 C CA . ALA A 1 417 ? -32.46375 -42.33370 0.39403 1.000 34.28673 419 ALA A CA 1
ATOM 3089 C C . ALA A 1 417 ? -31.29354 -41.47755 0.86611 1.000 28.60520 419 ALA A C 1
ATOM 3090 O O . ALA A 1 417 ? -30.92433 -40.50273 0.20746 1.000 30.74390 419 ALA A O 1
ATOM 3092 N N . ASN A 1 418 ? -30.74998 -41.79836 2.04248 1.000 32.27395 420 ASN A N 1
ATOM 3093 C CA . ASN A 1 418 ? -29.58507 -41.09186 2.56386 1.000 38.91599 420 ASN A CA 1
ATOM 3094 C C . ASN A 1 418 ? -28.41484 -41.20621 1.60191 1.000 35.99585 420 ASN A C 1
ATOM 3095 O O . ASN A 1 418 ? -27.81398 -40.19914 1.21297 1.000 37.61180 420 ASN A O 1
ATOM 3100 N N . LEU A 1 419 ? -28.10893 -42.43557 1.18661 1.000 34.73007 421 LEU A N 1
ATOM 3101 C CA . LEU A 1 419 ? -27.04556 -42.68920 0.22394 1.000 37.71384 421 LEU A CA 1
ATOM 3102 C C . LEU A 1 419 ? -27.24457 -41.87747 -1.04851 1.000 38.52693 421 LEU A C 1
ATOM 3103 O O . LEU A 1 419 ? -26.33607 -41.17839 -1.50398 1.000 39.04548 421 LEU A O 1
ATOM 3108 N N . GLN A 1 420 ? -28.44350 -41.93489 -1.62449 1.000 34.84187 422 GLN A N 1
ATOM 3109 C CA . GLN A 1 420 ? -28.70396 -41.18084 -2.84511 1.000 37.86374 422 GLN A CA 1
ATOM 3110 C C . GLN A 1 420 ? -28.76897 -39.67548 -2.58866 1.000 38.72665 422 GLN A C 1
ATOM 3111 O O . GLN A 1 420 ? -28.58119 -38.88273 -3.52187 1.000 35.64970 422 GLN A O 1
ATOM 3117 N N . ALA A 1 421 ? -29.02709 -39.26377 -1.34802 1.000 34.49494 423 ALA A N 1
ATOM 3118 C CA . ALA A 1 421 ? -28.90615 -37.84902 -1.02142 1.000 39.00149 423 ALA A CA 1
ATOM 3119 C C . ALA A 1 421 ? -27.44462 -37.41958 -0.98130 1.000 38.87687 423 ALA A C 1
ATOM 3120 O O . ALA A 1 421 ? -27.12956 -36.28515 -1.33365 1.000 40.90494 423 ALA A O 1
ATOM 3122 N N . LYS A 1 422 ? -26.54412 -38.32442 -0.58581 1.000 43.85650 424 LYS A N 1
ATOM 3123 C CA A LYS A 1 422 ? -25.11906 -38.00775 -0.58125 0.520 42.30823 424 LYS A CA 1
ATOM 3124 C CA B LYS A 1 422 ? -25.11733 -38.00969 -0.57787 0.480 42.21313 424 LYS A CA 1
ATOM 3125 C C . LYS A 1 422 ? -24.54939 -37.95463 -1.99568 1.000 46.78233 424 LYS A C 1
ATOM 3126 O O . LYS A 1 422 ? -23.77932 -37.04429 -2.32227 1.000 55.31528 424 LYS A O 1
ATOM 3137 N N . ILE A 1 423 ? -24.89979 -38.92776 -2.85184 1.000 48.54157 425 ILE A N 1
ATOM 3138 C CA . ILE A 1 423 ? -24.44449 -38.89104 -4.24551 1.000 44.37578 425 ILE A CA 1
ATOM 3139 C C . ILE A 1 423 ? -24.91403 -37.60862 -4.91657 1.000 40.70382 425 ILE A C 1
ATOM 3140 O O . ILE A 1 423 ? -24.12881 -36.89020 -5.54134 1.000 54.97447 425 ILE A O 1
ATOM 3145 N N . SER A 1 424 ? -26.20423 -37.31109 -4.81969 1.000 37.70978 426 SER A N 1
ATOM 3146 C CA . SER A 1 424 ? -26.74306 -36.17225 -5.55276 1.000 41.20701 426 SER A CA 1
ATOM 3147 C C . SER A 1 424 ? -26.54159 -34.83839 -4.83905 1.000 37.23071 426 SER A C 1
ATOM 3148 O O . SER A 1 424 ? -26.82244 -33.80230 -5.44009 1.000 32.10732 426 SER A O 1
ATOM 3151 N N . ARG A 1 425 ? -26.08137 -34.84598 -3.58891 1.000 38.59804 427 ARG A N 1
ATOM 3152 C CA . ARG A 1 425 ? -25.90683 -33.64043 -2.77753 1.000 40.52518 427 ARG A CA 1
ATOM 3153 C C . ARG A 1 425 ? -27.16701 -32.77028 -2.82613 1.000 41.29849 427 ARG A C 1
ATOM 3154 O O . ARG A 1 425 ? -27.13640 -31.58067 -3.14512 1.000 42.71363 427 ARG A O 1
ATOM 3162 N N . SER A 1 426 ? -28.29837 -33.39931 -2.50048 1.000 41.89592 428 SER A N 1
ATOM 3163 C CA . SER A 1 426 ? -29.60244 -32.78138 -2.69913 1.000 36.53677 428 SER A CA 1
ATOM 3164 C C . SER A 1 426 ? -30.57894 -33.31814 -1.65673 1.000 40.70208 428 SER A C 1
ATOM 3165 O O . SER A 1 426 ? -30.39620 -34.40775 -1.10975 1.000 42.80042 428 SER A O 1
ATOM 3168 N N . PHE A 1 427 ? -31.62155 -32.53216 -1.37450 1.000 39.63080 429 PHE A N 1
ATOM 3169 C CA . PHE A 1 427 ? -32.61749 -32.94118 -0.39085 1.000 35.46013 429 PHE A CA 1
ATOM 3170 C C . PHE A 1 427 ? -33.66312 -33.86754 -0.99149 1.000 34.92512 429 PHE A C 1
ATOM 3171 O O . PHE A 1 427 ? -34.28678 -34.62571 -0.25227 1.000 35.90804 429 PHE A O 1
ATOM 3179 N N . GLU A 1 428 ? -33.86773 -33.79717 -2.30855 1.000 37.06399 430 GLU A N 1
ATOM 3180 C CA . GLU A 1 428 ? -34.92058 -34.52555 -3.02266 1.000 38.23298 430 GLU A CA 1
ATOM 3181 C C . GLU A 1 428 ? -35.11198 -35.97823 -2.59341 1.000 33.13669 430 GLU A C 1
ATOM 3182 O O . GLU A 1 428 ? -36.24688 -36.34052 -2.26391 1.000 35.05303 430 GLU A O 1
ATOM 3188 N N . PRO A 1 429 ? -34.08946 -36.84425 -2.56243 1.000 35.12909 431 PRO A N 1
ATOM 3189 C CA . PRO A 1 429 ? -34.36245 -38.25368 -2.24660 1.000 34.94842 431 PRO A CA 1
ATOM 3190 C C . PRO A 1 429 ? -34.99588 -38.44022 -0.88816 1.000 35.65465 431 PRO A C 1
ATOM 3191 O O . PRO A 1 429 ? -35.90376 -39.27602 -0.74207 1.000 27.03917 431 PRO A O 1
ATOM 3195 N N . LEU A 1 430 ? -34.55562 -37.66855 0.11377 1.000 28.09619 432 LEU A N 1
ATOM 3196 C CA . LEU A 1 430 ? -35.14895 -37.81464 1.43541 1.000 30.65422 432 LEU A CA 1
ATOM 3197 C C . LEU A 1 430 ? -36.51188 -37.14201 1.50501 1.000 31.31826 432 LEU A C 1
ATOM 3198 O O . LEU A 1 430 ? -37.37535 -37.57747 2.27221 1.000 31.63471 432 LEU A O 1
ATOM 3203 N N . GLU A 1 431 ? -36.73396 -36.11167 0.69373 1.000 32.42998 433 GLU A N 1
ATOM 3204 C CA . GLU A 1 431 ? -38.05395 -35.49597 0.65159 1.000 37.37480 433 GLU A CA 1
ATOM 3205 C C . GLU A 1 431 ? -39.06198 -36.45723 0.04712 1.000 32.14896 433 GLU A C 1
ATOM 3206 O O . GLU A 1 431 ? -40.13101 -36.69298 0.61448 1.000 31.58086 433 GLU A O 1
ATOM 3212 N N . ASN A 1 432 ? -38.71975 -37.02547 -1.10737 1.000 34.72577 434 ASN A N 1
ATOM 3213 C CA . ASN A 1 432 ? -39.56895 -38.03004 -1.72823 1.000 32.49350 434 ASN A CA 1
ATOM 3214 C C . ASN A 1 432 ? -39.76728 -39.22553 -0.79882 1.000 32.66925 434 ASN A C 1
ATOM 3215 O O . ASN A 1 432 ? -40.90099 -39.68633 -0.60316 1.000 32.68241 434 ASN A O 1
ATOM 3220 N N . ALA A 1 433 ? -38.68414 -39.72657 -0.18690 1.000 30.21899 435 ALA A N 1
ATOM 3221 C CA . ALA A 1 433 ? -38.84074 -40.86409 0.72186 1.000 32.18365 435 ALA A CA 1
ATOM 3222 C C . ALA A 1 433 ? -39.75567 -40.52158 1.89170 1.000 30.15374 435 ALA A C 1
ATOM 3223 O O . ALA A 1 433 ? -40.64410 -41.30329 2.24332 1.000 31.25488 435 ALA A O 1
ATOM 3225 N N . LEU A 1 434 ? -39.56718 -39.35146 2.49430 1.000 35.48783 436 LEU A N 1
ATOM 3226 C CA . LEU A 1 434 ? -40.40952 -38.95738 3.61643 1.000 30.84172 436 LEU A CA 1
ATOM 3227 C C . LEU A 1 434 ? -41.86426 -38.77774 3.17738 1.000 30.34815 436 LEU A C 1
ATOM 3228 O O . LEU A 1 434 ? -42.78984 -39.13344 3.91756 1.000 27.89023 436 LEU A O 1
ATOM 3233 N N . ALA A 1 435 ? -42.08759 -38.26398 1.96570 1.000 28.26042 437 ALA A N 1
ATOM 3234 C CA . ALA A 1 435 ? -43.45905 -38.16737 1.47967 1.000 28.05830 437 ALA A CA 1
ATOM 3235 C C . ALA A 1 435 ? -44.06024 -39.55550 1.31063 1.000 33.77667 437 ALA A C 1
ATOM 3236 O O . ALA A 1 435 ? -45.23196 -39.77931 1.64854 1.000 27.91934 437 ALA A O 1
ATOM 3238 N N . HIS A 1 436 ? -43.26810 -40.50253 0.80037 1.000 29.25624 438 HIS A N 1
ATOM 3239 C CA . HIS A 1 436 ? -43.73833 -41.87417 0.71402 1.000 28.10779 438 HIS A CA 1
ATOM 3240 C C . HIS A 1 436 ? -44.12959 -42.38825 2.09158 1.000 28.84691 438 HIS A C 1
ATOM 3241 O O . HIS A 1 436 ? -45.21306 -42.95060 2.27394 1.000 28.33396 438 HIS A O 1
ATOM 3248 N N . VAL A 1 437 ? -43.29495 -42.12785 3.09324 1.000 28.19055 439 VAL A N 1
ATOM 3249 C CA . VAL A 1 437 ? -43.55967 -42.66754 4.42162 1.000 24.06779 439 VAL A CA 1
ATOM 3250 C C . VAL A 1 437 ? -44.85927 -42.10984 4.99874 1.000 32.59843 439 VAL A C 1
ATOM 3251 O O . VAL A 1 437 ? -45.63787 -42.85080 5.62195 1.000 29.20789 439 VAL A O 1
ATOM 3255 N N . LYS A 1 438 ? -45.11284 -40.79575 4.81791 1.000 28.00836 440 LYS A N 1
ATOM 3256 C CA . LYS A 1 438 ? -46.37162 -40.21645 5.29824 1.000 31.59691 440 LYS A CA 1
ATOM 3257 C C . LYS A 1 438 ? -47.56738 -40.92716 4.68120 1.000 31.23673 440 LYS A C 1
ATOM 3258 O O . LYS A 1 438 ? -48.57930 -41.15530 5.34846 1.000 33.35095 440 LYS A O 1
ATOM 3264 N N . ASN A 1 439 ? -47.45199 -41.28471 3.40381 1.000 32.13452 441 ASN A N 1
ATOM 3265 C CA . ASN A 1 439 ? -48.51113 -41.97621 2.68642 1.000 34.40785 441 ASN A CA 1
ATOM 3266 C C . ASN A 1 439 ? -48.74106 -43.38743 3.23062 1.000 39.24483 441 ASN A C 1
ATOM 3267 O O . ASN A 1 439 ? -49.88160 -43.76027 3.51888 1.000 36.67162 441 ASN A O 1
ATOM 3272 N N . ILE A 1 440 ? -47.67566 -44.19446 3.38207 1.000 33.30330 442 ILE A N 1
ATOM 3273 C CA . ILE A 1 440 ? -47.86649 -45.59513 3.78026 1.000 32.67662 442 ILE A CA 1
ATOM 3274 C C . ILE A 1 440 ? -47.98631 -45.79737 5.29158 1.000 34.21173 442 ILE A C 1
ATOM 3275 O O . ILE A 1 440 ? -48.55161 -46.81067 5.72843 1.000 35.65230 442 ILE A O 1
ATOM 3280 N N . ILE A 1 441 ? -47.45485 -44.89006 6.10472 1.000 34.81555 443 ILE A N 1
ATOM 3281 C CA . ILE A 1 441 ? -47.64648 -44.97617 7.55122 1.000 32.01653 443 ILE A CA 1
ATOM 3282 C C . ILE A 1 441 ? -48.63261 -43.87276 7.89726 1.000 39.11542 443 ILE A C 1
ATOM 3283 O O . ILE A 1 441 ? -48.22691 -42.74365 8.20044 1.000 39.65914 443 ILE A O 1
ATOM 3288 N N . ALA A 1 442 ? -49.93373 -44.18082 7.79615 1.000 38.28831 444 ALA A N 1
ATOM 3289 C CA . ALA A 1 442 ? -50.98000 -43.16791 7.81872 1.000 39.18251 444 ALA A CA 1
ATOM 3290 C C . ALA A 1 442 ? -51.56295 -42.98043 9.21218 1.000 39.83060 444 ALA A C 1
ATOM 3291 O O . ALA A 1 442 ? -51.49755 -43.87101 10.06429 1.000 40.90543 444 ALA A O 1
ATOM 3293 N N . THR A 1 443 ? -52.11751 -41.79154 9.44127 1.000 39.47130 445 THR A N 1
ATOM 3294 C CA . THR A 1 443 ? -52.89867 -41.54825 10.64984 1.000 43.02599 445 THR A CA 1
ATOM 3295 C C . THR A 1 443 ? -54.26695 -42.19484 10.48175 1.000 41.48795 445 THR A C 1
ATOM 3296 O O . THR A 1 443 ? -54.89020 -42.02441 9.43045 1.000 44.54455 445 THR A O 1
ATOM 3300 N N . PRO A 1 444 ? -54.75107 -42.94890 11.47092 1.000 39.98437 446 PRO A N 1
ATOM 3301 C CA . PRO A 1 444 ? -56.02810 -43.64922 11.30729 1.000 46.78008 446 PRO A CA 1
ATOM 3302 C C . PRO A 1 444 ? -57.17348 -42.69551 11.00926 1.000 43.48885 446 PRO A C 1
ATOM 3303 O O . PRO A 1 444 ? -57.18298 -41.53589 11.43337 1.000 45.83557 446 PRO A O 1
ATOM 3307 N N . ALA A 1 445 ? -58.14361 -43.21210 10.26062 1.000 51.21953 447 ALA A N 1
ATOM 3308 C CA . ALA A 1 445 ? -59.35396 -42.46955 9.95174 1.000 49.24939 447 ALA A CA 1
ATOM 3309 C C . ALA A 1 445 ? -60.05209 -42.00868 11.22452 1.000 51.65323 447 ALA A C 1
ATOM 3310 O O . ALA A 1 445 ? -60.03635 -42.69120 12.25332 1.000 54.54202 447 ALA A O 1
ATOM 3312 N N . VAL A 1 446 ? -60.67413 -40.83663 11.14474 0.812 51.02942 448 VAL A N 1
ATOM 3313 C CA . VAL A 1 446 ? -61.55187 -40.37840 12.21587 0.812 55.89077 448 VAL A CA 1
ATOM 3314 C C . VAL A 1 446 ? -62.91492 -41.04978 12.05833 0.812 51.60331 448 VAL A C 1
ATOM 3315 O O . VAL A 1 446 ? -63.35560 -41.80363 12.92672 0.812 56.74655 448 VAL A O 1
#

Sequence (420 aa):
DTREHLLATGEQLSLQRGFTGMGLSELLKTAEVSFYHYFRSKEAFGVAMLERHYAAYHQRLTELLQSGEGNYRDRILAYYQQTLNQFSQHGTSAGYNSDNVYIMADKQKNGIKANFKIRHNVEDGSVQLADHYQQNTPIGDGPVLLPDNHYLSFQSVLSKDPNEKRDHMVLLEFVTAAGITLGSKGEELFTGVVPILVELDGDVNGHKFSVSGEGEGDATYGKLTLKLICTTGKLPVPWPTLVTTLLKCFARYPDHMKQHDFFKSAMPEGYVQERTIFFKDDGNYKTRAEVKFEGDTLVNRIELKGIGFKEDGNILGHKLEYNGTGSLTVKLSAEVSDLSEDMRSAMDKGARGVIALLSQALENGRENHSLTFSGEPLQQAQVLYALWLGANLQAKKISRSFEPLENALAHVKNIIATPAV

Nearest PDB structures (foldseek):
  6zui-assembly1_A  TM=1.002E+00  e=6.050E-86  Escherichia coli K-12
  8ovp-assembly1_B  TM=8.560E-01  e=7.075E-44  Escherichia coli
  6zsm-assembly1_A  TM=7.261E-01  e=4.874E-44  Aequorea victoria
  3ekh-assembly1_A  TM=7.211E-01  e=6.031E-44  synthetic construct
  9k8x-assembly1_A  TM=7.053E-01  e=3.939E-44  synthetic construct

Foldseek 3Di:
DLLVLLLQLQLLLCLQQNLVRDDPVLSCVVSVHVPCVHAVDSQRSLLVSLVVLLVVVLVVLCCQCPPNPDANLVSLLLQLVQQQAWFQAGTSCGSPHFAKWKWAFDVVQLWIWTWGWGWFAFNSRDIKIKIKTKTKHFQDDDHFQGAHIWIKGKGKFWDDDPPDPFDKIKIKIAIAIDDDDQEAPLLVLQQAKFKEWEWEWEAAANDTWIKIKIWIAHLCRRITIMMIGTPPGDDLWQPSVCRVVRACLSYHYDPRRHSNRRQSRSPQSFMKMWIWMQTPPAKIKTKIWTFHDDDRHTYTYMYMYIPGGDCCDCTSVVRTDPIGSRHSLLSCVVVPDPRDPSSVVSSVVSLVSQLVSQLVSLVVCVVVQQWDAPDHRSVVSVVSSVLSSVLSVVCRVVSDSVSSVVSSVVSCVGGDRDDD

Organism: Escherichia coli (strain K12) (NCBI:txid83333)

InterPro domains:
  IPR001647 DNA-binding HTH domain, TetR-type [PF00440] (13-55)
  IPR001647 DNA-binding HTH domain, TetR-type [PS50977] (7-67)
  IPR009057 Homedomain-like superfamily [SSF46689] (7-78)
  IPR011075 Tetracyclin repressor-like, C-terminal domain [PF16925] (84-189)
  IPR036271 Tetracyclin repressor-like, C-terminal domain superfamily [SSF48498] (81-194)

CATH classification: 2.40.155.10

B-factor: mean 42.44, std 9.53, range [20.53, 84.4]

Radius of gyration: 22.63 Å; Cα contacts (8 Å, |Δi|>4): 879; chains: 1; bounding box: 63×64×45 Å

Solvent-accessible surface area: 18342 Å² total

GO terms:
  GO:0005515 protein binding (F, IPI)
  GO:0003700 DNA-binding transcription factor activity (F, IDA)
  GO:0045892 negative regulation of DNA-templated transcription (P, IDA)